Protein AF-A0A6L9K887-F1 (afdb_monomer_lite)

Radius of gyration: 33.27 Å; chains: 1; bounding box: 97×72×100 Å

pLDDT: mean 72.05, std 19.83, range [28.39, 98.38]

Structure (mmCIF, N/CA/C/O backbone):
data_AF-A0A6L9K887-F1
#
_entry.id   AF-A0A6L9K887-F1
#
loop_
_atom_site.group_PDB
_atom_site.id
_atom_site.type_symbol
_atom_site.label_atom_id
_atom_site.label_alt_id
_atom_site.label_comp_id
_atom_site.label_asym_id
_atom_site.label_entity_id
_atom_site.label_seq_id
_atom_site.pdbx_PDB_ins_code
_atom_site.Cartn_x
_atom_site.Cartn_y
_atom_site.Cartn_z
_atom_site.occupancy
_atom_site.B_iso_or_equiv
_atom_site.auth_seq_id
_atom_site.auth_comp_id
_atom_site.auth_asym_id
_atom_site.auth_atom_id
_atom_site.pdbx_PDB_model_num
ATOM 1 N N . MET A 1 1 ? -28.288 -10.194 -60.732 1.00 49.81 1 MET A N 1
ATOM 2 C CA . MET A 1 1 ? -26.862 -9.800 -60.807 1.00 49.81 1 MET A CA 1
ATOM 3 C C . MET A 1 1 ? -26.725 -8.347 -60.383 1.00 49.81 1 MET A C 1
ATOM 5 O O . MET A 1 1 ? -27.442 -7.520 -60.924 1.00 49.81 1 MET A O 1
ATOM 9 N N . LYS A 1 2 ? -25.761 -8.077 -59.492 1.00 48.78 2 LYS A N 1
ATOM 10 C CA . LYS A 1 2 ? -25.289 -6.763 -59.012 1.00 48.78 2 LYS A CA 1
ATOM 11 C C . LYS A 1 2 ? -26.149 -6.065 -57.944 1.00 48.78 2 LYS A C 1
ATOM 13 O O . LYS A 1 2 ? -27.326 -5.810 -58.151 1.00 48.78 2 LYS A O 1
ATOM 18 N N . LYS A 1 3 ? -25.434 -5.648 -56.888 1.00 47.25 3 LYS A N 1
ATOM 19 C CA . LYS A 1 3 ? -25.784 -4.707 -55.805 1.00 47.25 3 LYS A CA 1
ATOM 20 C C . LYS A 1 3 ? -26.381 -5.297 -54.523 1.00 47.25 3 LYS A C 1
ATOM 22 O O . LYS A 1 3 ? -27.514 -4.989 -54.194 1.00 47.25 3 LYS A O 1
ATOM 27 N N . LEU A 1 4 ? -25.572 -6.044 -53.762 1.00 43.81 4 LEU A N 1
ATOM 28 C CA . LEU A 1 4 ? -25.587 -5.967 -52.289 1.00 43.81 4 LEU A CA 1
ATOM 29 C C . LEU A 1 4 ? -24.332 -6.625 -51.682 1.00 43.81 4 LEU A C 1
ATOM 31 O O . LEU A 1 4 ? -24.412 -7.619 -50.973 1.00 43.81 4 LEU A O 1
ATOM 35 N N . LEU A 1 5 ? -23.144 -6.127 -52.031 1.00 45.81 5 LEU A N 1
ATOM 36 C CA . LEU A 1 5 ? -21.891 -6.616 -51.446 1.00 45.81 5 LEU A CA 1
ATOM 37 C C . LEU A 1 5 ? -20.841 -5.501 -51.418 1.00 45.81 5 LEU A C 1
ATOM 39 O O . LEU A 1 5 ? -19.861 -5.543 -52.150 1.00 45.81 5 LEU A O 1
ATOM 43 N N . LEU A 1 6 ? -21.093 -4.451 -50.642 1.00 46.59 6 LEU A N 1
ATOM 44 C CA . LEU A 1 6 ? -20.058 -3.520 -50.195 1.00 46.59 6 LEU A CA 1
ATOM 45 C C . LEU A 1 6 ? -20.657 -2.652 -49.087 1.00 46.59 6 LEU A C 1
ATOM 47 O O . LEU A 1 6 ? -21.715 -2.067 -49.302 1.00 46.59 6 LEU A O 1
ATOM 51 N N . THR A 1 7 ? -19.962 -2.583 -47.949 1.00 42.28 7 THR A N 1
ATOM 52 C CA . THR A 1 7 ? -20.159 -1.739 -46.741 1.00 42.28 7 THR A CA 1
ATOM 53 C C . THR A 1 7 ? -20.404 -2.559 -45.468 1.00 42.28 7 THR A C 1
ATOM 55 O O . THR A 1 7 ? -21.401 -2.395 -44.780 1.00 42.28 7 THR A O 1
ATOM 58 N N . PHE A 1 8 ? -19.471 -3.458 -45.149 1.00 41.31 8 PHE A N 1
ATOM 59 C CA . PHE A 1 8 ? -19.260 -3.958 -43.780 1.00 41.31 8 PHE A CA 1
ATOM 60 C C . PHE A 1 8 ? -17.763 -4.212 -43.539 1.00 41.31 8 PHE A C 1
ATOM 62 O O . PHE A 1 8 ? -17.347 -5.212 -42.965 1.00 41.31 8 PHE A O 1
ATOM 69 N N . MET A 1 9 ? -16.925 -3.305 -44.046 1.00 47.66 9 MET A N 1
ATOM 70 C CA . MET A 1 9 ? -15.491 -3.295 -43.787 1.00 47.66 9 MET A CA 1
ATOM 71 C C . MET A 1 9 ? -15.103 -1.867 -43.407 1.00 47.66 9 MET A C 1
ATOM 73 O O . MET A 1 9 ? -15.422 -0.933 -44.136 1.00 47.66 9 MET A O 1
ATOM 77 N N . ALA A 1 10 ? -14.425 -1.748 -42.265 1.00 48.12 10 ALA A N 1
ATOM 78 C CA . ALA A 1 10 ? -13.779 -0.550 -41.730 1.00 48.12 10 ALA A CA 1
ATOM 79 C C . ALA A 1 10 ? -14.675 0.531 -41.096 1.00 48.12 10 ALA A C 1
ATOM 81 O O . ALA A 1 10 ? -14.811 1.605 -41.659 1.00 48.12 10 ALA A O 1
ATOM 82 N N . VAL A 1 11 ? -15.153 0.286 -39.865 1.00 42.16 11 VAL A N 1
ATOM 83 C CA . VAL A 1 11 ? -14.920 1.191 -38.710 1.00 42.16 11 VAL A CA 1
ATOM 84 C C . VAL A 1 11 ? -14.901 0.355 -37.414 1.00 42.16 11 VAL A C 1
ATOM 86 O O . VAL A 1 11 ? -15.674 0.570 -36.490 1.00 42.16 11 VAL A O 1
ATOM 89 N N . CYS A 1 12 ? -14.001 -0.624 -37.318 1.00 41.72 12 CYS A N 1
ATOM 90 C CA . CYS A 1 12 ? -13.424 -0.940 -36.011 1.00 41.72 12 CYS A CA 1
ATOM 91 C C . CYS A 1 12 ? -12.180 -0.067 -35.901 1.00 41.72 12 CYS A C 1
ATOM 93 O O . CYS A 1 12 ? -11.068 -0.520 -36.156 1.00 41.72 12 CYS A O 1
ATOM 95 N N . ILE A 1 13 ? -12.377 1.213 -35.578 1.00 47.16 13 ILE A N 1
ATOM 96 C CA . ILE A 1 13 ? -11.302 2.018 -35.005 1.00 47.16 13 ILE A CA 1
ATOM 97 C C . ILE A 1 13 ? -11.104 1.430 -33.607 1.00 47.16 13 ILE A C 1
ATOM 99 O O . ILE A 1 13 ? -11.644 1.922 -32.620 1.00 47.16 13 ILE A O 1
ATOM 103 N N . SER A 1 14 ? -10.385 0.308 -33.521 1.00 46.84 14 SER A N 1
ATOM 104 C CA . SER A 1 14 ? -9.642 0.022 -32.307 1.00 46.84 14 SER A CA 1
ATOM 105 C C . SER A 1 14 ? -8.758 1.241 -32.127 1.00 46.84 14 SER A C 1
ATOM 107 O O . SER A 1 14 ? -7.935 1.539 -32.997 1.00 46.84 14 SER A O 1
ATOM 109 N N . ALA A 1 15 ? -8.980 1.990 -31.054 1.00 43.34 15 ALA A N 1
ATOM 110 C CA . ALA A 1 15 ? -8.019 2.966 -30.595 1.00 43.34 15 ALA A CA 1
ATOM 111 C C . ALA A 1 15 ? -6.736 2.192 -30.263 1.00 43.34 15 ALA A C 1
ATOM 113 O O . ALA A 1 15 ? -6.518 1.782 -29.126 1.00 43.34 15 ALA A O 1
ATOM 114 N N . ALA A 1 16 ? -5.912 1.935 -31.279 1.00 45.62 16 ALA A N 1
ATOM 115 C CA . ALA A 1 16 ? -4.508 1.673 -31.089 1.00 45.62 16 ALA A CA 1
ATOM 116 C C . ALA A 1 16 ? -3.990 2.967 -30.469 1.00 45.62 16 ALA A C 1
ATOM 118 O O . ALA A 1 16 ? -3.793 3.972 -31.156 1.00 45.62 16 ALA A O 1
ATOM 119 N N . MET A 1 17 ? -3.901 2.991 -29.139 1.00 49.25 17 MET A N 1
ATOM 120 C CA . MET A 1 17 ? -3.103 3.990 -28.453 1.00 49.25 17 MET A CA 1
ATOM 121 C C . MET A 1 17 ? -1.673 3.735 -28.908 1.00 49.25 17 MET A C 1
ATOM 123 O O . MET A 1 17 ? -0.955 2.937 -28.314 1.00 49.25 17 MET A O 1
ATOM 127 N N . PHE A 1 18 ? -1.287 4.368 -30.015 1.00 50.12 18 PHE A N 1
ATOM 128 C CA . PHE A 1 18 ? 0.105 4.466 -30.399 1.00 50.12 18 PHE A CA 1
ATOM 129 C C . PHE A 1 18 ? 0.831 5.053 -29.195 1.00 50.12 18 PHE A C 1
ATOM 131 O O . PHE A 1 18 ? 0.444 6.114 -28.696 1.00 50.12 18 PHE A O 1
ATOM 138 N N . ALA A 1 19 ? 1.832 4.327 -28.700 1.00 55.12 19 ALA A N 1
ATOM 139 C CA . ALA A 1 19 ? 2.719 4.826 -27.666 1.00 55.12 19 ALA A CA 1
ATOM 140 C C . ALA A 1 19 ? 3.146 6.247 -28.037 1.00 55.12 19 ALA A C 1
ATOM 142 O O . ALA A 1 19 ? 3.494 6.519 -29.194 1.00 55.12 19 ALA A O 1
ATOM 143 N N . GLN A 1 20 ? 3.066 7.170 -27.080 1.00 60.75 20 GLN A N 1
ATOM 144 C CA . GLN A 1 20 ? 3.502 8.527 -27.353 1.00 60.75 20 GLN A CA 1
ATOM 145 C C . GLN A 1 20 ? 4.988 8.468 -27.697 1.00 60.75 20 GLN A C 1
ATOM 147 O O . GLN A 1 20 ? 5.743 7.685 -27.116 1.00 60.75 20 GLN A O 1
ATOM 152 N N . THR A 1 21 ? 5.438 9.304 -28.631 1.00 72.75 21 THR A N 1
ATOM 153 C CA . THR A 1 21 ? 6.868 9.403 -28.920 1.00 72.75 21 THR A CA 1
ATOM 154 C C . THR A 1 21 ? 7.634 9.636 -27.609 1.00 72.75 21 THR A C 1
ATOM 156 O O . THR A 1 21 ? 7.416 10.633 -26.910 1.00 72.75 21 THR A O 1
ATOM 159 N N . GLY A 1 22 ? 8.507 8.690 -27.254 1.00 80.88 22 GLY A N 1
ATOM 160 C CA . GLY A 1 22 ? 9.317 8.724 -26.033 1.00 80.88 22 GLY A CA 1
ATOM 161 C C . GLY A 1 22 ? 8.804 7.917 -24.833 1.00 80.88 22 GLY A C 1
ATOM 162 O O . GLY A 1 22 ? 9.362 8.102 -23.753 1.00 80.88 22 GLY A O 1
ATOM 163 N N . ASP A 1 23 ? 7.782 7.069 -24.982 1.00 93.06 23 ASP A N 1
ATOM 164 C CA . ASP A 1 23 ? 7.462 6.035 -23.983 1.00 93.06 23 ASP A CA 1
ATOM 165 C C . ASP A 1 23 ? 8.524 4.918 -23.960 1.00 93.06 23 ASP A C 1
ATOM 167 O O . ASP A 1 23 ? 9.265 4.718 -24.929 1.00 93.06 23 ASP A O 1
ATOM 171 N N . TYR A 1 24 ? 8.591 4.193 -22.840 1.00 94.88 24 TYR A N 1
ATOM 172 C CA . TYR A 1 24 ? 9.578 3.145 -22.595 1.00 94.88 24 TYR A CA 1
ATOM 173 C C . TYR A 1 24 ? 8.946 1.772 -22.369 1.00 94.88 24 TYR A C 1
ATOM 175 O O . TYR A 1 24 ? 7.858 1.655 -21.811 1.00 94.88 24 TYR A O 1
ATOM 183 N N . PHE A 1 25 ? 9.675 0.725 -22.746 1.00 95.56 25 PHE A N 1
ATOM 184 C CA . PHE A 1 25 ? 9.224 -0.662 -22.682 1.00 95.56 25 PHE A CA 1
ATOM 185 C C . PHE A 1 25 ? 10.252 -1.542 -21.975 1.00 95.56 25 PHE A C 1
ATOM 187 O O . PHE A 1 25 ? 11.454 -1.452 -22.255 1.00 95.56 25 PHE A O 1
ATOM 194 N N . VAL A 1 26 ? 9.776 -2.405 -21.076 1.00 95.44 26 VAL A N 1
ATOM 195 C CA . VAL A 1 26 ? 10.604 -3.320 -20.281 1.00 95.44 26 VAL A CA 1
ATOM 196 C C . VAL A 1 26 ? 10.027 -4.734 -20.335 1.00 95.44 26 VAL A C 1
ATOM 198 O O . VAL A 1 26 ? 8.854 -4.936 -20.039 1.00 95.44 26 VAL A O 1
ATOM 201 N N . ASP A 1 27 ? 10.853 -5.725 -20.659 1.00 97.00 27 ASP A N 1
ATOM 202 C CA . ASP A 1 27 ? 10.453 -7.121 -20.823 1.00 97.00 27 ASP A CA 1
ATOM 203 C C . ASP A 1 27 ? 11.531 -8.079 -20.295 1.00 97.00 27 ASP A C 1
ATOM 205 O O . ASP A 1 27 ? 12.621 -8.187 -20.859 1.00 97.00 27 ASP A O 1
ATOM 209 N N . ALA A 1 28 ? 11.212 -8.794 -19.212 1.00 95.38 28 ALA A N 1
ATOM 210 C CA . ALA A 1 28 ? 12.126 -9.731 -18.561 1.00 95.38 28 ALA A CA 1
ATOM 211 C C . ALA A 1 28 ? 12.522 -10.922 -19.453 1.00 95.38 28 ALA A C 1
ATOM 213 O O . ALA A 1 28 ? 13.544 -11.555 -19.184 1.00 95.38 28 ALA A O 1
ATOM 214 N N . SER A 1 29 ? 11.737 -11.228 -20.495 1.00 95.94 29 SER A N 1
ATOM 215 C CA . SER A 1 29 ? 11.997 -12.344 -21.414 1.00 95.94 29 SER A CA 1
ATOM 216 C C . SER A 1 29 ? 13.138 -12.081 -22.396 1.00 95.94 29 SER A C 1
ATOM 218 O O . SER A 1 29 ? 13.623 -13.014 -23.030 1.00 95.94 29 SER A O 1
ATOM 220 N N . ARG A 1 30 ? 13.605 -10.832 -22.507 1.00 95.00 30 ARG A N 1
ATOM 221 C CA . ARG A 1 30 ? 14.757 -10.497 -23.345 1.00 95.00 30 ARG A CA 1
ATOM 222 C C . ARG A 1 30 ? 16.041 -11.138 -22.837 1.00 95.00 30 ARG A C 1
ATOM 224 O O . ARG A 1 30 ? 16.262 -11.270 -21.630 1.00 95.00 30 ARG A O 1
ATOM 231 N N . ASP A 1 31 ? 16.952 -11.420 -23.760 1.00 94.62 31 ASP A N 1
ATOM 232 C CA . ASP A 1 31 ? 18.275 -11.953 -23.430 1.00 94.62 31 ASP A CA 1
ATOM 233 C C . ASP A 1 31 ? 19.115 -10.931 -22.651 1.00 94.62 31 ASP A C 1
ATOM 235 O O . ASP A 1 31 ? 19.711 -11.265 -21.620 1.00 94.62 31 ASP A O 1
ATOM 239 N N . ASP A 1 32 ? 19.073 -9.660 -23.063 1.00 93.69 32 ASP A N 1
ATOM 240 C CA . ASP A 1 32 ? 19.865 -8.576 -22.487 1.00 93.69 32 ASP A CA 1
ATOM 241 C C . ASP A 1 32 ? 19.177 -7.192 -22.539 1.00 93.69 32 ASP A C 1
ATOM 243 O O . ASP A 1 32 ? 18.058 -7.010 -23.026 1.00 93.69 32 ASP A O 1
ATOM 247 N N . ASP A 1 33 ? 19.886 -6.193 -22.011 1.00 93.25 33 ASP A N 1
ATOM 248 C CA . ASP A 1 33 ? 19.476 -4.789 -21.944 1.00 93.25 33 ASP A CA 1
ATOM 249 C C . ASP A 1 33 ? 19.873 -3.952 -23.179 1.00 93.25 33 ASP A C 1
ATOM 251 O O . ASP A 1 33 ? 19.804 -2.722 -23.125 1.00 93.25 33 ASP A O 1
ATOM 255 N N . SER A 1 34 ? 20.292 -4.571 -24.291 1.00 94.31 34 SER A N 1
ATOM 256 C CA . SER A 1 34 ? 20.805 -3.854 -25.474 1.00 94.31 34 SER A CA 1
ATOM 257 C C . SER A 1 34 ? 19.731 -3.098 -26.270 1.00 94.31 34 SER A C 1
ATOM 259 O O . SER A 1 34 ? 20.051 -2.140 -26.975 1.00 94.31 34 SER A O 1
ATOM 261 N N . GLY A 1 35 ? 18.456 -3.484 -26.143 1.00 92.44 35 GLY A N 1
ATOM 262 C CA . GLY A 1 35 ? 17.339 -2.858 -26.860 1.00 92.44 35 GLY A CA 1
ATOM 263 C C . GLY A 1 35 ? 17.156 -1.386 -26.484 1.00 92.44 35 GLY A C 1
ATOM 264 O O . GLY A 1 35 ? 17.407 -1.009 -25.354 1.00 92.44 35 GLY A O 1
ATOM 265 N N . ALA A 1 36 ? 16.717 -0.520 -27.402 1.00 91.88 36 ALA A N 1
ATOM 266 C CA . ALA A 1 36 ? 16.590 0.921 -27.133 1.00 91.88 36 ALA A CA 1
ATOM 267 C C . ALA A 1 36 ? 15.546 1.280 -26.051 1.00 91.88 36 ALA A C 1
ATOM 269 O O . ALA A 1 36 ? 15.663 2.311 -25.388 1.00 91.88 36 ALA A O 1
ATOM 270 N N . GLY A 1 37 ? 14.549 0.420 -25.856 1.00 94.00 37 GLY A N 1
ATOM 271 C CA . GLY A 1 37 ? 13.419 0.592 -24.953 1.00 94.00 37 GLY A CA 1
ATOM 272 C C . GLY A 1 37 ? 12.248 1.354 -25.560 1.00 94.00 37 GLY A C 1
ATOM 273 O O . GLY A 1 37 ? 11.373 1.726 -24.803 1.00 94.00 37 GLY A O 1
ATOM 274 N N . THR A 1 38 ? 12.218 1.619 -26.869 1.00 93.44 38 THR A N 1
ATOM 275 C CA . THR A 1 38 ? 11.221 2.495 -27.529 1.00 93.44 38 THR A CA 1
ATOM 276 C C . THR A 1 38 ? 10.038 1.754 -28.161 1.00 93.44 38 THR A C 1
ATOM 278 O O . THR A 1 38 ? 9.132 2.379 -28.706 1.00 93.44 38 THR A O 1
ATOM 281 N N . SER A 1 39 ? 10.048 0.424 -28.112 1.00 95.38 39 SER A N 1
ATOM 282 C CA . SER A 1 39 ? 8.956 -0.466 -28.519 1.00 95.38 39 SER A CA 1
ATOM 283 C C . SER A 1 39 ? 9.095 -1.795 -27.776 1.00 95.38 39 SER A C 1
ATOM 285 O O . SER A 1 39 ? 10.158 -2.065 -27.218 1.00 95.38 39 SER A O 1
ATOM 287 N N . TRP A 1 40 ? 8.088 -2.667 -27.828 1.00 96.38 40 TRP A N 1
ATOM 288 C CA . TRP A 1 40 ? 8.218 -4.026 -27.294 1.00 96.38 40 TRP A CA 1
ATOM 289 C C . TRP A 1 40 ? 9.343 -4.833 -27.966 1.00 96.38 40 TRP A C 1
ATOM 291 O O . TRP A 1 40 ? 10.178 -5.421 -27.280 1.00 96.38 40 TRP A O 1
ATOM 301 N N . ALA A 1 41 ? 9.458 -4.764 -29.298 1.00 95.81 41 ALA A N 1
ATOM 302 C CA . ALA A 1 41 ? 10.520 -5.439 -30.056 1.00 95.81 41 ALA A CA 1
ATOM 303 C C . ALA A 1 41 ? 11.932 -4.972 -29.654 1.00 95.81 41 ALA A C 1
ATOM 305 O O . ALA A 1 41 ? 12.901 -5.733 -29.713 1.00 95.81 41 ALA A O 1
ATOM 306 N N . THR A 1 42 ? 12.055 -3.723 -29.202 1.00 95.38 42 THR A N 1
ATOM 307 C CA . THR A 1 42 ? 13.307 -3.125 -28.733 1.00 95.38 42 THR A CA 1
ATOM 308 C C . THR A 1 42 ? 13.322 -2.890 -27.226 1.00 95.38 42 THR A C 1
ATOM 310 O O . THR A 1 42 ? 14.131 -2.083 -26.784 1.00 95.38 42 THR A O 1
ATOM 313 N N . ALA A 1 43 ? 12.469 -3.551 -26.434 1.00 96.25 43 ALA A N 1
ATOM 314 C CA . ALA A 1 43 ? 12.351 -3.309 -24.994 1.00 96.25 43 ALA A CA 1
ATOM 315 C C . ALA A 1 43 ? 13.698 -3.460 -24.253 1.00 96.25 43 ALA A C 1
ATOM 317 O O . ALA A 1 43 ? 14.642 -4.067 -24.753 1.00 96.25 43 ALA A O 1
ATOM 318 N N . ARG A 1 44 ? 13.809 -2.899 -23.049 1.00 94.38 44 ARG A N 1
ATOM 319 C CA . ARG A 1 44 ? 14.920 -3.197 -22.125 1.00 94.38 44 ARG A CA 1
ATOM 320 C C . ARG A 1 44 ? 14.589 -4.465 -21.336 1.00 94.38 44 ARG A C 1
ATOM 322 O O . ARG A 1 44 ? 13.417 -4.755 -21.133 1.00 94.38 44 ARG A O 1
ATOM 329 N N . LYS A 1 45 ? 15.586 -5.201 -20.849 1.00 93.81 45 LYS A N 1
ATOM 330 C CA . LYS A 1 45 ? 15.355 -6.370 -19.985 1.00 93.81 45 LYS A CA 1
ATOM 331 C C . LYS A 1 45 ? 15.058 -5.963 -18.548 1.00 93.81 45 LYS A C 1
ATOM 333 O O . LYS A 1 45 ? 14.245 -6.588 -17.873 1.00 93.81 45 LYS A O 1
ATOM 338 N N . THR A 1 46 ? 15.733 -4.926 -18.060 1.00 91.88 46 THR A N 1
ATOM 339 C CA . THR A 1 46 ? 15.701 -4.525 -16.655 1.00 91.88 46 THR A CA 1
ATOM 340 C C . THR A 1 46 ? 15.320 -3.061 -16.470 1.00 91.88 46 THR A C 1
ATOM 342 O O . THR A 1 46 ? 15.468 -2.214 -17.353 1.00 91.88 46 THR A O 1
ATOM 345 N N . PHE A 1 47 ? 14.878 -2.736 -15.255 1.00 87.81 47 PHE A N 1
ATOM 346 C CA . PHE A 1 47 ? 14.626 -1.357 -14.850 1.00 87.81 47 PHE A CA 1
ATOM 347 C C . PHE A 1 47 ? 15.890 -0.503 -14.717 1.00 87.81 47 PHE A C 1
ATOM 349 O O . PHE A 1 47 ? 15.791 0.721 -14.761 1.00 87.81 47 PHE A O 1
ATOM 356 N N . THR A 1 48 ? 17.076 -1.106 -14.565 1.00 85.25 48 THR A N 1
ATOM 357 C CA . THR A 1 48 ? 18.336 -0.370 -14.375 1.00 85.25 48 THR A CA 1
ATOM 358 C C . THR A 1 48 ? 18.565 0.621 -15.515 1.00 85.25 48 THR A C 1
ATOM 360 O O . THR A 1 48 ? 18.903 1.775 -15.265 1.00 85.25 48 THR A O 1
ATOM 363 N N . GLN A 1 49 ? 18.296 0.216 -16.757 1.00 81.69 49 GLN A N 1
ATOM 364 C CA . GLN A 1 49 ? 18.469 1.103 -17.906 1.00 81.69 49 GLN A CA 1
ATOM 365 C C . GLN A 1 49 ? 17.408 2.204 -17.972 1.00 81.69 49 GLN A C 1
ATOM 367 O O . GLN A 1 49 ? 17.740 3.347 -18.272 1.00 81.69 49 GLN A O 1
ATOM 372 N N . VAL A 1 50 ? 16.156 1.915 -17.604 1.00 83.31 50 VAL A N 1
ATOM 373 C CA . VAL A 1 50 ? 15.113 2.952 -17.482 1.00 83.31 50 VAL A CA 1
ATOM 374 C C . VAL A 1 50 ? 15.492 3.980 -16.402 1.00 83.31 50 VAL A C 1
ATOM 376 O O . VAL A 1 50 ? 15.332 5.195 -16.572 1.00 83.31 50 VAL A O 1
ATOM 379 N N . ASN A 1 51 ? 16.103 3.520 -15.310 1.00 80.81 51 ASN A N 1
ATOM 380 C CA . ASN A 1 51 ? 16.639 4.372 -14.251 1.00 80.81 51 ASN A CA 1
ATOM 381 C C . ASN A 1 51 ? 17.920 5.123 -14.652 1.00 80.81 51 ASN A C 1
ATOM 383 O O . ASN A 1 51 ? 18.178 6.180 -14.079 1.00 80.81 51 ASN A O 1
ATOM 387 N N . ALA A 1 52 ? 18.644 4.699 -15.687 1.00 84.31 52 ALA A N 1
ATOM 388 C CA . ALA A 1 52 ? 19.806 5.416 -16.221 1.00 84.31 52 ALA A CA 1
ATOM 389 C C . ALA A 1 52 ? 19.449 6.558 -17.198 1.00 84.31 52 ALA A C 1
ATOM 391 O O . ALA A 1 52 ? 20.278 7.425 -17.453 1.00 84.31 52 ALA A O 1
ATOM 392 N N . LEU A 1 53 ? 18.216 6.599 -17.723 1.00 82.06 53 LEU A N 1
ATOM 393 C CA . LEU A 1 53 ? 17.771 7.659 -18.643 1.00 82.06 53 LEU A CA 1
ATOM 394 C C . LEU A 1 53 ? 17.879 9.067 -18.022 1.00 82.06 53 LEU A C 1
ATOM 396 O O . LEU A 1 53 ? 17.750 9.233 -16.811 1.00 82.06 53 LEU A O 1
ATOM 400 N N . SER A 1 54 ? 18.026 10.119 -18.821 1.00 85.69 54 SER A N 1
ATOM 401 C CA . SER A 1 54 ? 17.852 11.481 -18.299 1.00 85.69 54 SER A CA 1
ATOM 402 C C . SER A 1 54 ? 16.403 11.705 -17.833 1.00 85.69 54 SER A C 1
ATOM 404 O O . SER A 1 54 ? 15.473 11.038 -18.291 1.00 85.69 54 SER A O 1
ATOM 406 N N . ASN A 1 55 ? 16.188 12.614 -16.875 1.00 87.00 55 ASN A N 1
ATOM 407 C CA . ASN A 1 55 ? 14.833 12.961 -16.437 1.00 87.00 55 ASN A CA 1
ATOM 408 C C . ASN A 1 55 ? 14.082 13.651 -17.595 1.00 87.00 55 ASN A C 1
ATOM 410 O O . ASN A 1 55 ? 14.539 14.705 -18.047 1.00 87.00 55 ASN A O 1
ATOM 414 N N . PRO A 1 56 ? 12.954 13.103 -18.086 1.00 86.88 56 PRO A N 1
ATOM 415 C CA . PRO A 1 56 ? 12.254 13.703 -19.207 1.00 86.88 56 PRO A CA 1
ATOM 416 C C . PRO A 1 56 ? 11.614 15.049 -18.826 1.00 86.88 56 PRO A C 1
ATOM 418 O O . PRO A 1 56 ? 11.165 15.291 -17.699 1.00 86.88 56 PRO A O 1
ATOM 421 N N . THR A 1 57 ? 11.551 15.957 -19.800 1.00 88.38 57 THR A N 1
ATOM 422 C CA . THR A 1 57 ? 10.932 17.285 -19.636 1.00 88.38 57 THR A CA 1
ATOM 423 C C . THR A 1 57 ? 9.412 17.212 -19.461 1.00 88.38 57 THR A C 1
ATOM 425 O O . THR A 1 57 ? 8.820 18.122 -18.891 1.00 88.38 57 THR A O 1
ATOM 428 N N . SER A 1 58 ? 8.794 16.107 -19.882 1.00 90.75 58 SER A N 1
ATOM 429 C CA . SER A 1 58 ? 7.371 15.778 -19.737 1.00 90.75 58 SER A CA 1
ATOM 430 C C . SER A 1 58 ? 7.203 14.380 -19.137 1.00 90.75 58 SER A C 1
ATOM 432 O O . SER A 1 58 ? 8.155 13.601 -19.118 1.00 90.75 58 SER A O 1
ATOM 434 N N . PHE A 1 59 ? 6.008 14.060 -18.631 1.00 91.19 59 PHE A N 1
ATOM 435 C CA . PHE A 1 59 ? 5.711 12.700 -18.180 1.00 91.19 59 PHE A CA 1
ATOM 436 C C . PHE A 1 59 ? 5.789 11.708 -19.339 1.00 91.19 59 PHE A C 1
ATOM 438 O O . PHE A 1 59 ? 5.253 11.976 -20.413 1.00 91.19 59 PHE A O 1
ATOM 445 N N . LYS A 1 60 ? 6.443 10.568 -19.101 1.00 93.00 60 LYS A N 1
ATOM 446 C CA . LYS A 1 60 ? 6.490 9.422 -20.017 1.00 93.00 60 LYS A CA 1
ATOM 447 C C . LYS A 1 60 ? 5.958 8.175 -19.340 1.00 93.00 60 LYS A C 1
ATOM 449 O O . LYS A 1 60 ? 6.025 8.055 -18.116 1.00 93.00 60 LYS A O 1
ATOM 454 N N . ASN A 1 61 ? 5.447 7.251 -20.139 1.00 94.25 61 ASN A N 1
ATOM 455 C CA . ASN A 1 61 ? 4.962 5.973 -19.652 1.00 94.25 61 ASN A CA 1
ATOM 456 C C . ASN A 1 61 ? 6.051 4.911 -19.804 1.00 94.25 61 ASN A C 1
ATOM 458 O O . ASN A 1 61 ? 6.825 4.915 -20.759 1.00 94.25 61 ASN A O 1
ATOM 462 N N . VAL A 1 62 ? 6.101 4.004 -18.841 1.00 94.88 62 VAL A N 1
ATOM 463 C CA . VAL A 1 62 ? 6.943 2.817 -18.833 1.00 94.88 62 VAL A CA 1
ATOM 464 C C . VAL A 1 62 ? 6.006 1.619 -18.774 1.00 94.88 62 VAL A C 1
ATOM 466 O O . VAL A 1 62 ? 5.360 1.376 -17.752 1.00 94.88 62 VAL A O 1
ATOM 469 N N . PHE A 1 63 ? 5.918 0.888 -19.878 1.00 96.94 63 PHE A N 1
ATOM 470 C CA . PHE A 1 63 ? 5.120 -0.324 -19.994 1.00 96.94 63 PHE A CA 1
ATOM 471 C C . PHE A 1 63 ? 5.993 -1.536 -19.691 1.00 96.94 63 PHE A C 1
ATOM 473 O O . PHE A 1 63 ? 7.092 -1.675 -20.233 1.00 96.94 63 PHE A O 1
ATOM 480 N N . VAL A 1 64 ? 5.517 -2.402 -18.802 1.00 96.81 64 VAL A N 1
ATOM 481 C CA . VAL A 1 64 ? 6.308 -3.518 -18.285 1.00 96.81 64 VAL A CA 1
ATOM 482 C C . VAL A 1 64 ? 5.564 -4.826 -18.521 1.00 96.81 64 VAL A C 1
ATOM 484 O O . VAL A 1 64 ? 4.439 -5.008 -18.053 1.00 96.81 64 VAL A O 1
ATOM 487 N N . ALA A 1 65 ? 6.197 -5.729 -19.267 1.00 98.19 65 ALA A N 1
ATOM 488 C CA . ALA A 1 65 ? 5.684 -7.069 -19.509 1.00 98.19 65 ALA A CA 1
ATOM 489 C C . ALA A 1 65 ? 5.626 -7.892 -18.213 1.00 98.19 65 ALA A C 1
ATOM 491 O O . ALA A 1 65 ? 6.189 -7.537 -17.172 1.00 98.19 65 ALA A O 1
ATOM 492 N N . GLN A 1 66 ? 4.910 -9.006 -18.263 1.00 98.25 66 GLN A N 1
ATOM 493 C CA . GLN A 1 66 ? 4.931 -10.003 -17.209 1.00 98.25 66 GLN A CA 1
ATOM 494 C C . GLN A 1 66 ? 6.342 -10.562 -17.040 1.00 98.25 66 GLN A C 1
ATOM 496 O O . GLN A 1 66 ? 7.120 -10.667 -17.990 1.00 98.25 66 GLN A O 1
ATOM 501 N N . GLY A 1 67 ? 6.647 -10.977 -15.820 1.00 96.81 67 GLY A N 1
ATOM 502 C CA . GLY A 1 67 ? 7.949 -11.523 -15.470 1.00 96.81 67 GLY A CA 1
ATOM 503 C C . GLY A 1 67 ? 8.423 -11.025 -14.117 1.00 96.81 67 GLY A C 1
ATOM 504 O O . GLY A 1 67 ? 7.772 -10.195 -13.478 1.00 96.81 67 GLY A O 1
ATOM 505 N N . THR A 1 68 ? 9.567 -11.549 -13.688 1.00 95.25 68 THR A N 1
ATOM 506 C CA . THR A 1 68 ? 10.174 -11.226 -12.395 1.00 95.25 68 THR A CA 1
ATOM 507 C C . THR A 1 68 ? 11.426 -10.385 -12.588 1.00 95.25 68 THR A C 1
ATOM 509 O O . THR A 1 68 ? 12.344 -10.763 -13.315 1.00 95.25 68 THR A O 1
ATOM 512 N N . TYR A 1 69 ? 11.481 -9.257 -11.889 1.00 92.56 69 TYR A N 1
ATOM 513 C CA . TYR A 1 69 ? 12.539 -8.262 -11.969 1.00 92.56 69 TYR A CA 1
ATOM 514 C C . TYR A 1 69 ? 13.227 -8.154 -10.600 1.00 92.56 69 TYR A C 1
ATOM 516 O O . TYR A 1 69 ? 12.658 -7.603 -9.662 1.00 92.56 69 TYR A O 1
ATOM 524 N N . THR A 1 70 ? 14.446 -8.696 -10.484 1.00 86.12 70 THR A N 1
ATOM 525 C CA . THR A 1 70 ? 15.157 -8.929 -9.202 1.00 86.12 70 THR A CA 1
ATOM 526 C C . THR A 1 70 ? 16.240 -7.898 -8.853 1.00 86.12 70 THR A C 1
ATOM 528 O O . THR A 1 70 ? 16.969 -8.050 -7.873 1.00 86.12 70 THR A O 1
ATOM 531 N N . LYS A 1 71 ? 16.406 -6.844 -9.660 1.00 69.88 71 LYS A N 1
ATOM 532 C CA . LYS A 1 71 ? 17.391 -5.778 -9.402 1.00 69.88 71 LYS A CA 1
ATOM 533 C C . LYS A 1 71 ? 16.724 -4.568 -8.764 1.00 69.88 71 LYS A C 1
ATOM 535 O O . LYS A 1 71 ? 15.598 -4.236 -9.124 1.00 69.88 71 LYS A O 1
ATOM 540 N N . GLN A 1 72 ? 17.453 -3.894 -7.867 1.00 62.66 72 GLN A N 1
ATOM 541 C CA . GLN A 1 72 ? 16.983 -2.698 -7.168 1.00 62.66 72 GLN A CA 1
ATOM 542 C C . GLN A 1 72 ? 16.460 -1.664 -8.165 1.00 62.66 72 GLN A C 1
ATOM 544 O O . GLN A 1 72 ? 17.215 -0.967 -8.845 1.00 62.66 72 GLN A O 1
ATOM 549 N N . PHE A 1 73 ? 15.141 -1.536 -8.210 1.00 66.50 73 PHE A N 1
ATOM 550 C CA . PHE A 1 73 ? 14.526 -0.295 -8.613 1.00 66.50 73 PHE A CA 1
ATOM 551 C C . PHE A 1 73 ? 14.703 0.658 -7.436 1.00 66.50 73 PHE A C 1
ATOM 553 O O . PHE A 1 73 ? 13.881 0.735 -6.528 1.00 66.50 73 PHE A O 1
ATOM 560 N N . THR A 1 74 ? 15.830 1.358 -7.408 1.00 65.50 74 THR A N 1
ATOM 561 C CA . THR A 1 74 ? 15.944 2.541 -6.566 1.00 65.50 74 THR A CA 1
ATOM 562 C C . THR A 1 74 ? 15.024 3.574 -7.195 1.00 65.50 74 THR A C 1
ATOM 564 O O . THR A 1 74 ? 15.164 3.895 -8.373 1.00 65.50 74 THR A O 1
ATOM 567 N N . GLY A 1 75 ? 14.014 3.977 -6.431 1.00 58.34 75 GLY A N 1
ATOM 568 C CA . GLY A 1 75 ? 12.909 4.824 -6.854 1.00 58.34 75 GLY A CA 1
ATOM 569 C C . GLY A 1 75 ? 13.204 5.892 -7.916 1.00 58.34 75 GLY A C 1
ATOM 570 O O . GLY A 1 75 ? 14.247 6.546 -7.901 1.00 58.34 75 GLY A O 1
ATOM 571 N N . SER A 1 76 ? 12.262 6.094 -8.838 1.00 62.19 76 SER A N 1
ATOM 572 C CA . SER A 1 76 ? 12.412 7.098 -9.886 1.00 62.19 76 SER A CA 1
ATOM 573 C C . SER A 1 76 ? 12.146 8.499 -9.332 1.00 62.19 76 SER A C 1
ATOM 575 O O . SER A 1 76 ? 11.021 8.838 -8.972 1.00 62.19 76 SER A O 1
ATOM 577 N N . THR A 1 77 ? 13.165 9.355 -9.338 1.00 66.44 77 THR A N 1
ATOM 578 C CA . THR A 1 77 ? 13.009 10.813 -9.181 1.00 66.44 77 THR A CA 1
ATOM 579 C C . THR A 1 77 ? 12.551 11.481 -10.476 1.00 66.44 77 THR A C 1
ATOM 581 O O . THR A 1 77 ? 12.635 12.698 -10.605 1.00 66.44 77 THR A O 1
ATOM 584 N N . LYS A 1 78 ? 12.103 10.706 -11.467 1.00 84.12 78 LYS A N 1
ATOM 585 C CA . LYS A 1 78 ? 11.805 11.183 -12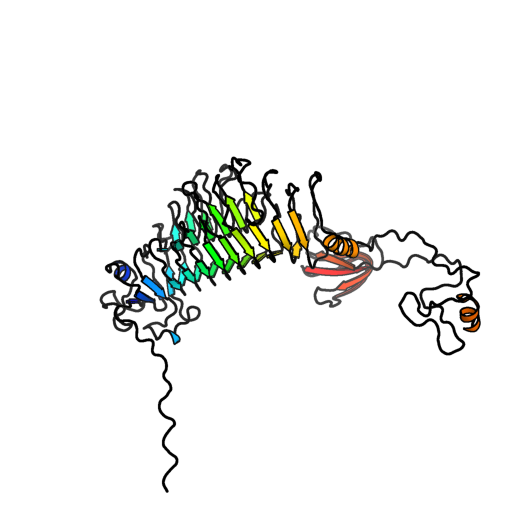.815 1.00 84.12 78 LYS A CA 1
ATOM 586 C C . LYS A 1 78 ? 10.306 11.271 -13.053 1.00 84.12 78 LYS A C 1
ATOM 588 O O . LYS A 1 78 ? 9.506 10.674 -12.336 1.00 84.12 78 LYS A O 1
ATOM 593 N N . ARG A 1 79 ? 9.923 11.991 -14.105 1.00 90.19 79 ARG A N 1
ATOM 594 C CA . ARG A 1 79 ? 8.534 12.066 -14.583 1.00 90.19 79 ARG A CA 1
ATOM 595 C C . ARG A 1 79 ? 8.159 10.802 -15.368 1.00 90.19 79 ARG A C 1
ATOM 597 O O . ARG A 1 79 ? 7.943 10.861 -16.574 1.00 90.19 79 ARG A O 1
ATOM 604 N N . LEU A 1 80 ? 8.146 9.653 -14.695 1.00 91.31 80 LEU A N 1
ATOM 605 C CA . LEU A 1 80 ? 7.832 8.353 -15.289 1.00 91.31 80 LEU A CA 1
ATOM 606 C C . LEU A 1 80 ? 6.626 7.723 -14.593 1.00 91.31 80 LEU A C 1
ATOM 608 O O . LEU A 1 80 ? 6.639 7.546 -13.378 1.00 91.31 80 LEU A O 1
ATOM 612 N N . ASN A 1 81 ? 5.614 7.366 -15.378 1.00 93.75 81 ASN A N 1
ATOM 613 C CA . ASN A 1 81 ? 4.489 6.543 -14.949 1.00 93.75 81 ASN A CA 1
ATOM 614 C C . ASN A 1 81 ? 4.781 5.086 -15.296 1.00 93.75 81 ASN A C 1
ATOM 616 O O . ASN A 1 81 ? 5.261 4.807 -16.389 1.00 93.75 81 ASN A O 1
ATOM 620 N N . PHE A 1 82 ? 4.469 4.160 -14.401 1.00 94.50 82 PHE A N 1
ATOM 621 C CA . PHE A 1 82 ? 4.770 2.744 -14.555 1.00 94.50 82 PHE A CA 1
ATOM 622 C C . PHE A 1 82 ? 3.479 1.938 -14.628 1.00 94.50 82 PHE A C 1
ATOM 624 O O . PHE A 1 82 ? 2.619 2.054 -13.752 1.00 94.50 82 PHE A O 1
ATOM 631 N N . TYR A 1 83 ? 3.386 1.078 -15.641 1.00 97.25 83 TYR A N 1
ATOM 632 C CA . TYR A 1 83 ? 2.249 0.191 -15.862 1.00 97.25 83 TYR A CA 1
ATOM 633 C C . TYR A 1 83 ? 2.742 -1.245 -16.065 1.00 97.25 83 TYR A C 1
ATOM 635 O O . TYR A 1 83 ? 3.343 -1.561 -17.092 1.00 97.25 83 TYR A O 1
ATOM 643 N N . GLY A 1 84 ? 2.482 -2.109 -15.086 1.00 97.62 84 GLY A N 1
ATOM 644 C CA . GLY A 1 84 ? 2.661 -3.557 -15.192 1.00 97.62 84 GLY A CA 1
ATOM 645 C C . GLY A 1 84 ? 1.400 -4.227 -15.733 1.00 97.62 84 GLY A C 1
ATOM 646 O O . GLY A 1 84 ? 0.359 -3.580 -15.870 1.00 97.62 84 GLY A O 1
ATOM 647 N N . GLY A 1 85 ? 1.463 -5.523 -16.026 1.00 97.94 85 GLY A N 1
ATOM 648 C CA . GLY A 1 85 ? 0.289 -6.282 -16.455 1.00 97.94 85 GLY A CA 1
ATOM 649 C C . GLY A 1 85 ? 0.197 -6.579 -17.946 1.00 97.94 85 GLY A C 1
ATOM 650 O O . GLY A 1 85 ? -0.905 -6.839 -18.422 1.00 97.94 85 GLY A O 1
ATOM 651 N N . PHE A 1 86 ? 1.293 -6.499 -18.699 1.00 98.38 86 PHE A N 1
ATOM 652 C CA . PHE A 1 86 ? 1.303 -6.800 -20.135 1.00 98.38 86 PHE A CA 1
ATOM 653 C C . PHE A 1 86 ? 1.774 -8.240 -20.405 1.00 98.38 86 PHE A C 1
ATOM 655 O O . PHE A 1 86 ? 2.590 -8.749 -19.639 1.00 98.38 86 PHE A O 1
ATOM 662 N N . PRO A 1 87 ? 1.321 -8.912 -21.479 1.00 97.94 87 PRO A N 1
ATOM 663 C CA . PRO A 1 87 ? 1.842 -10.227 -21.866 1.00 97.94 87 PRO A CA 1
ATOM 664 C C . PRO A 1 87 ? 3.364 -10.228 -22.095 1.00 97.94 87 PRO A C 1
ATOM 666 O O . PRO A 1 87 ? 3.974 -9.177 -22.290 1.00 97.94 87 PRO A O 1
ATOM 669 N N . ALA A 1 88 ? 3.987 -11.411 -22.105 1.00 95.75 88 ALA A N 1
ATOM 670 C CA . ALA A 1 88 ? 5.394 -11.541 -22.506 1.00 95.75 88 ALA A CA 1
ATOM 671 C C . ALA A 1 88 ? 5.544 -11.167 -23.988 1.00 95.75 88 ALA A C 1
ATOM 673 O O . ALA A 1 88 ? 4.683 -11.516 -24.795 1.00 95.75 88 ALA A O 1
ATOM 674 N N . GLY A 1 89 ? 6.604 -10.438 -24.345 1.00 93.94 89 GLY A N 1
ATOM 675 C CA . GLY A 1 89 ? 6.719 -9.808 -25.661 1.00 93.94 89 GLY A CA 1
ATOM 676 C C . GLY A 1 89 ? 5.848 -8.558 -25.823 1.00 93.94 89 GLY A C 1
ATOM 677 O O . GLY A 1 89 ? 5.897 -7.920 -26.872 1.00 93.94 89 GLY A O 1
ATOM 678 N N . GLY A 1 90 ? 5.076 -8.186 -24.798 1.00 94.19 90 GLY A N 1
ATOM 679 C CA . GLY A 1 90 ? 4.250 -6.991 -24.790 1.00 94.19 90 GLY A CA 1
ATOM 680 C C . GLY A 1 90 ? 2.850 -7.143 -25.371 1.00 94.19 90 GLY A C 1
ATOM 681 O O . GLY A 1 90 ? 2.342 -8.232 -25.621 1.00 94.19 90 GLY A O 1
ATOM 682 N N . GLY A 1 91 ? 2.204 -5.999 -25.567 1.00 93.00 91 GLY A N 1
ATOM 683 C CA . GLY A 1 91 ? 0.882 -5.872 -26.169 1.00 93.00 91 GLY A CA 1
ATOM 684 C C . GLY A 1 91 ? 0.369 -4.437 -26.093 1.00 93.00 91 GLY A C 1
ATOM 685 O O . GLY A 1 91 ? 1.003 -3.568 -25.484 1.00 93.00 91 GLY A O 1
ATOM 686 N N . ASP A 1 92 ? -0.787 -4.194 -26.701 1.00 93.06 92 ASP A N 1
ATOM 687 C CA . ASP A 1 92 ? -1.488 -2.920 -26.562 1.00 93.06 92 ASP A CA 1
ATOM 688 C C . ASP A 1 92 ? -2.046 -2.756 -25.144 1.00 93.06 92 ASP A C 1
ATOM 690 O O . ASP A 1 92 ? -2.237 -3.725 -24.406 1.00 93.06 92 ASP A O 1
ATOM 694 N N . PHE A 1 93 ? -2.373 -1.522 -24.759 1.00 93.06 93 PHE A N 1
ATOM 695 C CA . PHE A 1 93 ? -2.941 -1.242 -23.436 1.00 93.06 93 PHE A CA 1
ATOM 696 C C . PHE A 1 93 ? -4.260 -1.989 -23.179 1.00 93.06 93 PHE A C 1
ATOM 698 O O . PHE A 1 93 ? -4.553 -2.343 -22.043 1.00 93.06 93 PHE A O 1
ATOM 705 N N . SER A 1 94 ? -5.038 -2.293 -24.222 1.00 94.75 94 SER A N 1
ATOM 706 C CA . SER A 1 94 ? -6.258 -3.108 -24.113 1.00 94.75 94 SER A CA 1
ATOM 707 C C . SER A 1 94 ? -5.985 -4.575 -23.763 1.00 94.75 94 SER A C 1
ATOM 709 O O . SER A 1 94 ? -6.852 -5.232 -23.192 1.00 94.75 94 SER A O 1
ATOM 711 N N . ALA A 1 95 ? -4.789 -5.085 -24.071 1.00 93.81 95 ALA A N 1
ATOM 712 C CA . ALA A 1 95 ? -4.350 -6.420 -23.677 1.00 93.81 95 ALA A CA 1
ATOM 713 C C . ALA A 1 95 ? -3.824 -6.459 -22.232 1.00 93.81 95 ALA A C 1
ATOM 715 O O . ALA A 1 95 ? -3.561 -7.538 -21.700 1.00 93.81 95 ALA A O 1
ATOM 716 N N . ARG A 1 96 ? -3.665 -5.298 -21.580 1.00 96.94 96 ARG A N 1
ATOM 717 C CA . ARG A 1 96 ? -3.178 -5.205 -20.205 1.00 96.94 96 ARG A CA 1
ATOM 718 C C . ARG A 1 96 ? -4.167 -5.855 -19.240 1.00 96.94 96 ARG A C 1
ATOM 720 O O . ARG A 1 96 ? -5.318 -5.441 -19.114 1.00 96.94 96 ARG A O 1
ATOM 727 N N . ASN A 1 97 ? -3.682 -6.826 -18.479 1.00 97.19 97 ASN A N 1
ATOM 728 C CA . ASN A 1 97 ? -4.408 -7.461 -17.395 1.00 97.19 97 ASN A CA 1
ATOM 729 C C . ASN A 1 97 ? -3.428 -7.884 -16.297 1.00 97.19 97 ASN A C 1
ATOM 731 O O . ASN A 1 97 ? -2.851 -8.966 -16.341 1.00 97.19 97 ASN A O 1
ATOM 735 N N . TRP A 1 98 ? -3.272 -7.039 -15.280 1.00 95.62 98 TRP A N 1
ATOM 736 C CA . TRP A 1 98 ? -2.317 -7.244 -14.185 1.00 95.62 98 TRP A CA 1
ATOM 737 C C . TRP A 1 98 ? -2.575 -8.498 -13.338 1.00 95.62 98 TRP A C 1
ATOM 739 O O . TRP A 1 98 ? -1.667 -8.966 -12.656 1.00 95.62 98 TRP A O 1
ATOM 749 N N . LYS A 1 99 ? -3.788 -9.067 -13.395 1.00 93.94 99 LYS A N 1
ATOM 750 C CA . LYS A 1 99 ? -4.110 -10.331 -12.720 1.00 93.94 99 LYS A CA 1
ATOM 751 C C . LYS A 1 99 ? -3.672 -11.552 -13.527 1.00 93.94 99 LYS A C 1
ATOM 753 O O . LYS A 1 99 ? -3.288 -12.550 -12.930 1.00 93.94 99 LYS A O 1
ATOM 758 N N . ILE A 1 100 ? -3.757 -11.485 -14.859 1.00 97.44 100 ILE A N 1
ATOM 759 C CA . ILE A 1 100 ? -3.382 -12.592 -15.758 1.00 97.44 100 ILE A CA 1
ATOM 760 C C . ILE A 1 100 ? -1.887 -12.548 -16.097 1.00 97.44 100 ILE A C 1
ATOM 762 O O . ILE A 1 100 ? -1.258 -13.596 -16.198 1.00 97.44 100 ILE A O 1
ATOM 766 N N . TYR A 1 101 ? -1.319 -11.351 -16.241 1.00 98.25 101 TYR A N 1
ATOM 767 C CA . TYR A 1 101 ? 0.050 -11.124 -16.701 1.00 98.25 101 TYR A CA 1
ATOM 768 C C . TYR A 1 101 ? 0.891 -10.454 -15.603 1.00 98.25 101 TYR A C 1
ATOM 770 O O . TYR A 1 101 ? 1.198 -9.266 -15.695 1.00 98.25 101 TYR A O 1
ATOM 778 N N . PRO A 1 102 ? 1.234 -11.160 -14.514 1.00 97.88 102 PRO A N 1
ATOM 779 C CA . PRO A 1 102 ? 1.854 -10.542 -13.350 1.00 97.88 102 PRO A CA 1
ATOM 780 C C . PRO A 1 102 ? 3.236 -9.962 -13.674 1.00 97.88 102 PRO A C 1
ATOM 782 O O . PRO A 1 102 ? 4.148 -10.665 -14.113 1.00 97.88 102 PRO A O 1
ATOM 785 N N . THR A 1 103 ? 3.406 -8.677 -13.377 1.00 97.56 103 THR A N 1
ATOM 786 C CA . THR A 1 103 ? 4.704 -7.997 -13.381 1.00 97.56 103 THR A CA 1
ATOM 787 C C . THR A 1 103 ? 5.215 -7.915 -11.946 1.00 97.56 103 THR A C 1
ATOM 789 O O . THR A 1 103 ? 4.656 -7.187 -11.123 1.00 97.56 103 THR A O 1
ATOM 792 N N . ILE A 1 104 ? 6.262 -8.677 -11.634 1.00 96.19 104 ILE A N 1
ATOM 793 C CA . ILE A 1 104 ? 6.757 -8.879 -10.271 1.00 96.19 104 ILE A CA 1
ATOM 794 C C . ILE A 1 104 ? 8.070 -8.124 -10.082 1.00 96.19 104 ILE A C 1
ATOM 796 O O . ILE A 1 104 ? 9.070 -8.433 -10.724 1.00 96.19 104 ILE A O 1
ATOM 800 N N . ILE A 1 105 ? 8.091 -7.167 -9.162 1.00 93.38 105 ILE A N 1
ATOM 801 C CA . ILE A 1 105 ? 9.320 -6.588 -8.623 1.00 93.38 105 ILE A CA 1
ATOM 802 C C . ILE A 1 105 ? 9.664 -7.361 -7.354 1.00 93.38 105 ILE A C 1
ATOM 804 O O . ILE A 1 105 ? 8.914 -7.331 -6.377 1.00 93.38 105 ILE A O 1
ATOM 808 N N . ASP A 1 106 ? 10.793 -8.061 -7.384 1.00 92.75 106 ASP A N 1
ATOM 809 C CA . ASP A 1 106 ? 11.236 -8.922 -6.294 1.00 92.75 106 ASP A CA 1
ATOM 810 C C . ASP A 1 106 ? 12.507 -8.346 -5.659 1.00 92.75 106 ASP A C 1
ATOM 812 O O . ASP A 1 106 ? 13.538 -8.193 -6.318 1.00 92.75 106 ASP A O 1
ATOM 816 N N . GLY A 1 107 ? 12.431 -7.993 -4.376 1.00 89.25 107 GLY A N 1
ATOM 817 C CA . GLY A 1 107 ? 13.569 -7.475 -3.620 1.00 89.25 107 GLY A CA 1
ATOM 818 C C . GLY A 1 107 ? 14.604 -8.540 -3.242 1.00 89.25 107 GLY A C 1
ATOM 819 O O . GLY A 1 107 ? 15.690 -8.182 -2.785 1.00 89.25 107 GLY A O 1
ATOM 820 N N . ASN A 1 108 ? 14.297 -9.822 -3.467 1.00 89.44 108 ASN A N 1
ATOM 821 C CA . ASN A 1 108 ? 15.144 -10.983 -3.209 1.00 89.44 108 ASN A CA 1
ATOM 822 C C . ASN A 1 108 ? 15.547 -11.166 -1.726 1.00 89.44 108 ASN A C 1
ATOM 824 O O . ASN A 1 108 ? 16.565 -11.792 -1.414 1.00 89.44 108 ASN A O 1
ATOM 828 N N . TYR A 1 109 ? 14.769 -10.625 -0.784 1.00 85.75 109 TYR A N 1
ATOM 829 C CA . TYR A 1 109 ? 14.917 -10.905 0.647 1.00 85.75 109 TYR A CA 1
ATOM 830 C C . TYR A 1 109 ? 14.556 -12.377 0.956 1.00 85.75 109 TYR A C 1
ATOM 832 O O . TYR A 1 109 ? 13.602 -12.893 0.373 1.00 85.75 109 TYR A O 1
ATOM 840 N N . PRO A 1 110 ? 15.275 -13.078 1.861 1.00 83.31 110 PRO A N 1
ATOM 841 C CA . PRO A 1 110 ? 16.357 -12.597 2.729 1.00 83.31 110 PRO A CA 1
ATOM 842 C C . PRO A 1 110 ? 17.758 -12.646 2.111 1.00 83.31 110 PRO A C 1
ATOM 844 O O . PRO A 1 110 ? 18.715 -12.217 2.750 1.00 83.31 110 PRO A O 1
ATOM 847 N N . THR A 1 111 ? 17.910 -13.159 0.888 1.00 80.69 111 THR A N 1
ATOM 848 C CA . THR A 1 111 ? 19.240 -13.326 0.272 1.00 80.69 111 THR A CA 1
ATOM 849 C C . THR A 1 111 ? 19.924 -11.996 -0.050 1.00 80.69 111 THR A C 1
ATOM 851 O O . THR A 1 111 ? 21.151 -11.925 -0.063 1.00 80.69 111 THR A O 1
ATOM 854 N N . ASN A 1 112 ? 19.146 -10.928 -0.257 1.00 68.50 112 ASN A N 1
ATOM 855 C CA . ASN A 1 112 ? 19.639 -9.566 -0.401 1.00 68.50 112 ASN A CA 1
ATOM 856 C C . ASN A 1 112 ? 19.009 -8.651 0.659 1.00 68.50 112 ASN A C 1
ATOM 858 O O . ASN A 1 112 ? 17.829 -8.316 0.595 1.00 68.50 112 ASN A O 1
ATOM 862 N N . ILE A 1 113 ? 19.823 -8.225 1.624 1.00 63.31 113 ILE A N 1
ATOM 863 C CA . ILE A 1 113 ? 19.436 -7.291 2.695 1.00 63.31 113 ILE A CA 1
ATOM 864 C C . ILE A 1 113 ? 19.665 -5.818 2.314 1.00 63.31 113 ILE A C 1
ATOM 866 O O . ILE A 1 113 ? 19.571 -4.926 3.155 1.00 63.31 113 ILE A O 1
ATOM 870 N N . SER A 1 114 ? 20.002 -5.529 1.056 1.00 61.69 114 SER A N 1
ATOM 871 C CA . SER A 1 114 ? 20.174 -4.150 0.597 1.00 61.69 114 SER A CA 1
ATOM 872 C C . SER A 1 114 ? 18.808 -3.509 0.367 1.00 61.69 114 SER A C 1
ATOM 874 O O . SER A 1 114 ? 17.979 -4.080 -0.339 1.00 61.69 114 SER A O 1
ATOM 876 N N . ALA A 1 115 ? 18.586 -2.308 0.914 1.00 58.47 115 ALA A N 1
ATOM 877 C CA . ALA A 1 115 ? 17.283 -1.643 0.882 1.00 58.47 115 ALA A CA 1
ATOM 878 C C . ALA A 1 115 ? 16.673 -1.595 -0.538 1.00 58.47 115 ALA A C 1
ATOM 880 O O . ALA A 1 115 ? 17.244 -0.978 -1.436 1.00 58.47 115 ALA A O 1
ATOM 881 N N . SER A 1 116 ? 15.518 -2.231 -0.740 1.00 60.06 116 SER A N 1
ATOM 882 C CA . SER A 1 116 ? 14.855 -2.415 -2.044 1.00 60.06 116 SER A CA 1
ATOM 883 C C . SER A 1 116 ? 13.536 -1.643 -2.150 1.00 60.06 116 SER A C 1
ATOM 885 O O . SER A 1 116 ? 12.571 -2.096 -2.757 1.00 60.06 116 SER A O 1
ATOM 887 N N . THR A 1 117 ? 13.512 -0.440 -1.576 1.00 66.12 117 THR A N 1
ATOM 888 C CA . THR A 1 117 ? 12.347 0.450 -1.600 1.00 66.12 117 THR A CA 1
ATOM 889 C C . THR A 1 117 ? 12.136 1.108 -2.964 1.00 66.12 117 THR A C 1
ATOM 891 O O . THR A 1 117 ? 12.995 1.851 -3.455 1.00 66.12 117 THR A O 1
ATOM 894 N N . LEU A 1 118 ? 10.921 0.980 -3.498 1.00 75.31 118 LEU A N 1
ATOM 895 C CA . LEU A 1 118 ? 10.425 1.809 -4.596 1.00 75.31 118 LEU A CA 1
ATOM 896 C C . LEU A 1 118 ? 10.069 3.200 -4.054 1.00 75.31 118 LEU A C 1
ATOM 898 O O . LEU A 1 118 ? 9.057 3.341 -3.382 1.00 75.31 118 LEU A O 1
ATOM 902 N N . SER A 1 119 ? 10.894 4.223 -4.294 1.00 81.06 119 SER A N 1
ATOM 903 C CA . SER A 1 119 ? 10.688 5.578 -3.746 1.00 81.06 119 SER A CA 1
ATOM 904 C C . SER A 1 119 ? 10.328 6.620 -4.804 1.00 81.06 119 SER A C 1
ATOM 906 O O . SER A 1 119 ? 11.127 6.966 -5.668 1.00 81.06 119 SER A O 1
ATOM 908 N N . PHE A 1 120 ? 9.154 7.216 -4.679 1.00 78.31 120 PHE A N 1
ATOM 909 C CA . PHE A 1 120 ? 8.622 8.168 -5.644 1.00 78.31 120 PHE A CA 1
ATOM 910 C C . PHE A 1 120 ? 8.366 9.514 -4.973 1.00 78.31 120 PHE A C 1
ATOM 912 O O . PHE A 1 120 ? 7.269 9.788 -4.494 1.00 78.31 120 PHE A O 1
ATOM 919 N N . SER A 1 121 ? 9.412 10.335 -4.875 1.00 76.06 121 SER A N 1
ATOM 920 C CA . SER A 1 121 ? 9.428 11.479 -3.954 1.00 76.06 121 SER A CA 1
ATOM 921 C C . SER A 1 121 ? 9.394 12.858 -4.611 1.00 76.06 121 SER A C 1
ATOM 923 O O . SER A 1 121 ? 9.344 13.850 -3.894 1.00 76.06 121 SER A O 1
ATOM 925 N N . THR A 1 122 ? 9.455 12.965 -5.942 1.00 82.94 122 THR A N 1
ATOM 926 C CA . THR A 1 122 ? 9.603 14.272 -6.622 1.00 82.94 122 THR A CA 1
ATOM 927 C C . THR A 1 122 ? 8.374 14.664 -7.433 1.00 82.94 122 THR A C 1
ATOM 929 O O . THR A 1 122 ? 7.946 15.816 -7.371 1.00 82.94 122 THR A O 1
ATOM 932 N N . TYR A 1 123 ? 7.758 13.716 -8.134 1.00 87.56 123 TYR A N 1
ATOM 933 C CA . TYR A 1 123 ? 6.677 13.979 -9.083 1.00 87.56 123 TYR A CA 1
ATOM 934 C C . TYR A 1 123 ? 5.437 13.123 -8.779 1.00 87.56 123 TYR A C 1
ATOM 936 O O . TYR A 1 123 ? 5.596 12.048 -8.199 1.00 87.56 123 TYR A O 1
ATOM 944 N N . PRO A 1 124 ? 4.233 13.564 -9.197 1.00 89.75 124 PRO A N 1
ATOM 945 C CA . PRO A 1 124 ? 2.994 12.789 -9.102 1.00 89.75 124 PRO A CA 1
ATOM 946 C C . PRO A 1 124 ? 2.992 11.623 -10.089 1.00 89.75 124 PRO A C 1
ATOM 948 O O . PRO A 1 124 ? 2.373 11.679 -11.149 1.00 89.75 124 PRO A O 1
ATOM 951 N N . ILE A 1 125 ? 3.755 10.582 -9.778 1.00 91.75 125 ILE A N 1
ATOM 952 C CA . ILE A 1 125 ? 3.872 9.406 -10.637 1.00 91.75 125 ILE A CA 1
ATOM 953 C C . ILE A 1 125 ? 2.714 8.439 -10.405 1.00 91.75 125 ILE A C 1
ATOM 955 O O . ILE A 1 125 ? 2.185 8.323 -9.297 1.00 91.75 125 ILE A O 1
ATOM 959 N N . ILE A 1 126 ? 2.357 7.711 -11.456 1.00 95.00 126 ILE A N 1
ATOM 960 C CA . ILE A 1 126 ? 1.443 6.571 -11.393 1.00 95.00 126 ILE A CA 1
ATOM 961 C C . ILE A 1 126 ? 2.274 5.291 -11.317 1.00 95.00 126 ILE A C 1
ATOM 963 O O . ILE A 1 126 ? 3.200 5.103 -12.105 1.00 95.00 126 ILE A O 1
ATOM 967 N N . PHE A 1 127 ? 1.936 4.408 -10.382 1.00 95.25 127 PHE A N 1
ATOM 968 C CA . PHE A 1 127 ? 2.512 3.076 -10.254 1.00 95.25 127 PHE A CA 1
ATOM 969 C C . PHE A 1 127 ? 1.378 2.051 -10.182 1.00 95.25 127 PHE A C 1
ATOM 971 O O . PHE A 1 127 ? 0.709 1.930 -9.155 1.00 95.25 127 PHE A O 1
ATOM 978 N N . ASP A 1 128 ? 1.128 1.360 -11.295 1.00 97.56 128 ASP A N 1
ATOM 979 C CA . ASP A 1 128 ? -0.117 0.622 -11.504 1.00 97.56 128 ASP A CA 1
ATOM 980 C C . ASP A 1 128 ? 0.096 -0.826 -11.981 1.00 97.56 128 ASP A C 1
ATOM 982 O O . ASP A 1 128 ? 0.740 -1.071 -13.005 1.00 97.56 128 ASP A O 1
ATOM 986 N N . GLY A 1 129 ? -0.523 -1.796 -11.299 1.00 97.69 129 GLY A N 1
ATOM 987 C CA . GLY A 1 129 ? -0.591 -3.195 -11.749 1.00 97.69 129 GLY A CA 1
ATOM 988 C C . GLY A 1 129 ? 0.668 -4.028 -11.513 1.00 97.69 129 GLY A C 1
ATOM 989 O O . GLY A 1 129 ? 1.024 -4.838 -12.369 1.00 97.69 129 GLY A O 1
ATOM 990 N N . PHE A 1 130 ? 1.353 -3.825 -10.387 1.00 97.12 130 PHE A N 1
ATOM 991 C CA . PHE A 1 130 ? 2.566 -4.564 -10.025 1.00 97.12 130 PHE A CA 1
ATOM 992 C C . PHE A 1 130 ? 2.358 -5.466 -8.811 1.00 97.12 130 PHE A C 1
ATOM 994 O O . PHE A 1 130 ? 1.574 -5.162 -7.911 1.00 97.12 130 PHE A O 1
ATOM 1001 N N . ILE A 1 131 ? 3.142 -6.539 -8.745 1.00 96.88 131 ILE A N 1
ATOM 1002 C CA . ILE A 1 131 ? 3.392 -7.282 -7.510 1.00 96.88 131 ILE A CA 1
ATOM 1003 C C . ILE A 1 131 ? 4.751 -6.831 -6.979 1.00 96.88 131 ILE A C 1
ATOM 1005 O O . ILE A 1 131 ? 5.754 -6.968 -7.670 1.00 96.88 131 ILE A O 1
ATOM 1009 N N . VAL A 1 132 ? 4.792 -6.294 -5.766 1.00 94.38 132 VAL A N 1
ATOM 1010 C CA . VAL A 1 132 ? 6.019 -5.898 -5.068 1.00 94.38 132 VAL A CA 1
ATOM 1011 C C . VAL A 1 132 ? 6.207 -6.860 -3.907 1.00 94.38 132 VAL A C 1
ATOM 1013 O O . VAL A 1 132 ? 5.335 -6.950 -3.039 1.00 94.38 132 VAL A O 1
ATOM 1016 N N . GLN A 1 133 ? 7.301 -7.620 -3.917 1.00 94.00 133 GLN A N 1
ATOM 1017 C CA . GLN A 1 133 ? 7.502 -8.671 -2.928 1.00 94.00 133 GLN A CA 1
ATOM 1018 C C . GLN A 1 133 ? 8.941 -8.855 -2.473 1.00 94.00 133 GLN A C 1
ATOM 1020 O O . GLN A 1 133 ? 9.877 -8.467 -3.169 1.00 94.00 133 GLN A O 1
ATOM 1025 N N . ASN A 1 134 ? 9.096 -9.506 -1.316 1.00 91.75 134 ASN A N 1
ATOM 1026 C CA . ASN A 1 134 ? 10.392 -9.857 -0.727 1.00 91.75 134 ASN A CA 1
ATOM 1027 C C . ASN A 1 134 ? 11.334 -8.647 -0.660 1.00 91.75 134 ASN A C 1
ATOM 1029 O O . ASN A 1 134 ? 12.531 -8.753 -0.930 1.00 91.75 134 ASN A O 1
ATOM 1033 N N . CYS A 1 135 ? 10.782 -7.469 -0.376 1.00 89.62 135 CYS A N 1
ATOM 1034 C CA . CYS A 1 135 ? 11.566 -6.254 -0.246 1.00 89.62 135 CYS A CA 1
ATOM 1035 C C . CYS A 1 135 ? 12.036 -6.072 1.197 1.00 89.62 135 CYS A C 1
ATOM 1037 O O . CYS A 1 135 ? 11.408 -6.565 2.129 1.00 89.62 135 CYS A O 1
ATOM 1039 N N . TYR A 1 136 ? 13.129 -5.341 1.384 1.00 87.00 136 TYR A N 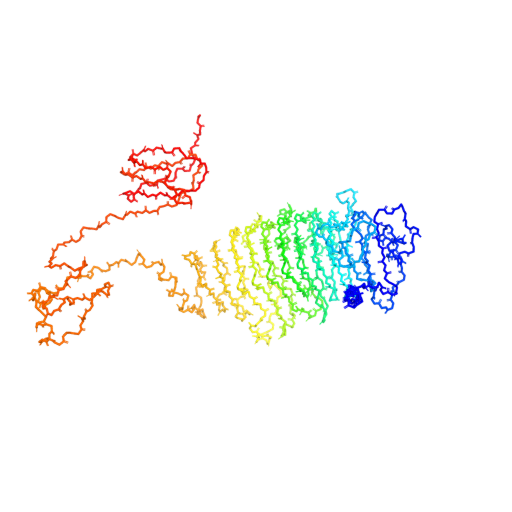1
ATOM 1040 C CA . TYR A 1 136 ? 13.709 -5.074 2.697 1.00 87.00 136 TYR A CA 1
ATOM 1041 C C . TYR A 1 136 ? 14.043 -3.592 2.823 1.00 87.00 136 TYR A C 1
ATOM 1043 O O . TYR A 1 136 ? 14.532 -2.993 1.867 1.00 87.00 136 TYR A O 1
ATOM 1051 N N . ALA A 1 137 ? 13.813 -2.987 3.986 1.00 84.62 137 ALA A N 1
ATOM 1052 C CA . ALA A 1 137 ? 14.279 -1.631 4.280 1.00 84.62 137 ALA A CA 1
ATOM 1053 C C . ALA A 1 137 ? 14.838 -1.540 5.701 1.00 84.62 137 ALA A C 1
ATOM 1055 O O . ALA A 1 137 ? 14.153 -1.924 6.637 1.00 84.62 137 ALA A O 1
ATOM 1056 N N . THR A 1 138 ? 16.049 -0.989 5.839 1.00 76.56 138 THR A N 1
ATOM 1057 C CA . THR A 1 138 ? 16.791 -0.839 7.112 1.00 76.56 138 THR A CA 1
ATOM 1058 C C . THR A 1 138 ? 16.875 0.590 7.640 1.00 76.56 138 THR A C 1
ATOM 1060 O O . THR A 1 138 ? 17.468 0.836 8.689 1.00 76.56 138 THR A O 1
ATOM 1063 N N . THR A 1 139 ? 16.397 1.569 6.874 1.00 66.69 139 THR A N 1
ATOM 1064 C CA . THR A 1 139 ? 16.584 2.995 7.177 1.00 66.69 139 THR A CA 1
ATOM 1065 C C . THR A 1 139 ? 15.253 3.664 7.465 1.00 66.69 139 THR A C 1
ATOM 1067 O O . THR A 1 139 ? 14.241 3.286 6.869 1.00 66.69 139 THR A O 1
ATOM 1070 N N . SER A 1 140 ? 15.287 4.710 8.292 1.00 65.75 140 SER A N 1
ATOM 1071 C CA . SER A 1 140 ? 14.140 5.568 8.582 1.00 65.75 140 SER A CA 1
ATOM 1072 C C . SER A 1 140 ? 13.382 6.017 7.324 1.00 65.75 140 SER A C 1
ATOM 1074 O O . SER A 1 140 ? 13.956 6.251 6.258 1.00 65.75 140 SER A O 1
ATOM 1076 N N . GLU A 1 141 ? 12.060 6.121 7.465 1.00 65.88 141 GLU A N 1
ATOM 1077 C CA . GLU A 1 141 ? 11.135 6.746 6.512 1.00 65.88 141 GLU A CA 1
ATOM 1078 C C . GLU A 1 141 ? 11.168 6.169 5.095 1.00 65.88 141 GLU A C 1
ATOM 1080 O O . GLU A 1 141 ? 11.002 6.878 4.088 1.00 65.88 141 GLU A O 1
ATOM 1085 N N . LYS A 1 142 ? 11.353 4.852 5.018 1.00 69.31 142 LYS A N 1
ATOM 1086 C CA . LYS A 1 142 ? 11.179 4.079 3.794 1.00 69.31 142 LYS A CA 1
ATOM 1087 C C . LYS A 1 142 ? 10.071 3.053 3.973 1.00 69.31 142 LYS A C 1
ATOM 1089 O O . LYS A 1 142 ? 10.012 2.351 4.980 1.00 69.31 142 LYS A O 1
ATOM 1094 N N . GLY A 1 143 ? 9.216 2.950 2.960 1.00 70.19 143 GLY A N 1
ATOM 1095 C CA . GLY A 1 143 ? 8.403 1.755 2.800 1.00 70.19 143 GLY A CA 1
ATOM 1096 C C . GLY A 1 143 ? 9.316 0.592 2.405 1.00 70.19 143 GLY A C 1
ATOM 1097 O O . GLY A 1 143 ? 10.146 0.769 1.517 1.00 70.19 143 GLY A O 1
ATOM 1098 N N . SER A 1 144 ? 9.230 -0.576 3.036 1.00 84.69 144 SER A N 1
ATOM 1099 C CA . SER A 1 144 ? 9.999 -1.749 2.613 1.00 84.69 144 SER A CA 1
ATOM 1100 C C . SER A 1 144 ? 9.636 -2.152 1.193 1.00 84.69 144 SER A C 1
ATOM 1102 O O . SER A 1 144 ? 10.544 -2.427 0.424 1.00 84.69 144 SER A O 1
ATOM 1104 N N . GLY A 1 145 ? 8.359 -2.065 0.806 1.00 88.81 145 GLY A N 1
ATOM 1105 C CA . GLY A 1 145 ? 7.921 -2.185 -0.585 1.00 88.81 145 GLY A CA 1
ATOM 1106 C C . GLY A 1 145 ? 7.917 -0.841 -1.318 1.00 88.81 145 GLY A C 1
ATOM 1107 O O . GLY A 1 145 ? 8.741 -0.595 -2.199 1.00 88.81 145 GLY A O 1
ATOM 1108 N N . ILE A 1 146 ? 6.973 0.039 -0.966 1.00 91.38 146 ILE A N 1
ATOM 1109 C CA . ILE A 1 146 ? 6.708 1.283 -1.709 1.00 91.38 146 ILE A CA 1
ATOM 1110 C C . ILE A 1 146 ? 6.737 2.501 -0.786 1.00 91.38 146 ILE A C 1
ATOM 1112 O O . ILE A 1 146 ? 6.091 2.527 0.253 1.00 91.38 146 ILE A O 1
ATOM 1116 N N . LYS A 1 147 ? 7.421 3.559 -1.213 1.00 91.31 147 LYS A N 1
ATOM 1117 C CA . LYS A 1 147 ? 7.277 4.929 -0.723 1.00 91.31 147 LYS A CA 1
ATOM 1118 C C . LYS A 1 147 ? 6.739 5.798 -1.856 1.00 91.31 147 LYS A C 1
ATOM 1120 O O . LYS A 1 147 ? 7.364 5.897 -2.910 1.00 91.31 147 LYS A O 1
ATOM 1125 N N . ILE A 1 148 ? 5.616 6.463 -1.627 1.00 91.12 148 ILE A N 1
ATOM 1126 C CA . ILE A 1 148 ? 4.996 7.375 -2.590 1.00 91.12 148 ILE A CA 1
ATOM 1127 C C . ILE A 1 148 ? 4.747 8.731 -1.931 1.00 91.12 148 ILE A C 1
ATOM 1129 O O . ILE A 1 148 ? 4.354 8.821 -0.765 1.00 91.12 148 ILE A O 1
ATOM 1133 N N . SER A 1 149 ? 5.017 9.798 -2.672 1.00 90.19 149 SER A N 1
ATOM 1134 C CA . SER A 1 149 ? 4.841 11.176 -2.220 1.00 90.19 149 SER A CA 1
ATOM 1135 C C . SER A 1 149 ? 4.282 12.047 -3.344 1.00 90.19 149 SER A C 1
ATOM 1137 O O . SER A 1 149 ? 4.118 11.587 -4.473 1.00 90.19 149 SER A O 1
ATOM 1139 N N . ASN A 1 150 ? 4.020 13.322 -3.050 1.00 85.38 150 ASN A N 1
ATOM 1140 C CA . ASN A 1 150 ? 3.740 14.360 -4.048 1.00 85.38 150 ASN A CA 1
ATOM 1141 C C . ASN A 1 150 ? 2.600 14.039 -5.037 1.00 85.38 150 ASN A C 1
ATOM 1143 O O . ASN A 1 150 ? 2.832 14.083 -6.240 1.00 85.38 150 ASN A O 1
ATOM 1147 N N . ASP A 1 151 ? 1.389 13.732 -4.553 1.00 91.00 151 ASP A N 1
ATOM 1148 C CA . ASP A 1 151 ? 0.215 13.365 -5.382 1.00 91.00 151 ASP A CA 1
ATOM 1149 C C . ASP A 1 151 ? 0.399 12.088 -6.219 1.00 91.00 151 ASP A C 1
ATOM 1151 O O . ASP A 1 151 ? -0.418 11.765 -7.085 1.00 91.00 151 ASP A O 1
ATOM 1155 N N . GLY A 1 152 ? 1.464 11.327 -5.963 1.00 93.88 152 GLY A N 1
ATOM 1156 C CA . GLY A 1 152 ? 1.673 10.046 -6.607 1.00 93.88 152 GLY A CA 1
ATOM 1157 C C . GLY A 1 152 ? 0.578 9.039 -6.245 1.00 93.88 152 GLY A C 1
ATOM 1158 O O . GLY A 1 152 ? 0.020 9.061 -5.145 1.00 93.88 152 GLY A O 1
ATOM 1159 N N . THR A 1 153 ? 0.263 8.149 -7.183 1.00 96.06 153 THR A N 1
ATOM 1160 C CA . THR A 1 153 ? -0.795 7.144 -7.038 1.00 96.06 153 THR A CA 1
ATOM 1161 C C . THR A 1 153 ? -0.228 5.746 -7.229 1.00 96.06 153 THR A C 1
ATOM 1163 O O . THR A 1 153 ? 0.347 5.437 -8.269 1.00 96.06 153 THR A O 1
ATOM 1166 N N . VAL A 1 154 ? -0.440 4.892 -6.232 1.00 96.62 154 VAL A N 1
ATOM 1167 C CA . VAL A 1 154 ? -0.214 3.449 -6.309 1.00 96.62 154 VAL A CA 1
ATOM 1168 C C . VAL A 1 154 ? -1.572 2.784 -6.473 1.00 96.62 154 VAL A C 1
ATOM 1170 O O . VAL A 1 154 ? -2.436 2.948 -5.606 1.00 96.62 154 VAL A O 1
ATOM 1173 N N . SER A 1 155 ? -1.777 2.046 -7.561 1.00 97.88 155 SER A N 1
ATOM 1174 C CA . SER A 1 155 ? -3.065 1.410 -7.833 1.00 97.88 155 SER A CA 1
ATOM 1175 C C . SER A 1 155 ? -2.959 -0.021 -8.323 1.00 97.88 155 SER A C 1
ATOM 1177 O O . SER A 1 155 ? -2.000 -0.384 -8.995 1.00 97.88 155 SER A O 1
ATOM 1179 N N . ASN A 1 156 ? -3.974 -0.833 -8.018 1.00 97.94 156 ASN A N 1
ATOM 1180 C CA . ASN A 1 156 ? -4.088 -2.208 -8.518 1.00 97.94 156 ASN A CA 1
ATOM 1181 C C . ASN A 1 156 ? -2.820 -3.051 -8.273 1.00 97.94 156 ASN A C 1
ATOM 1183 O O . ASN A 1 156 ? -2.445 -3.882 -9.098 1.00 97.94 156 ASN A O 1
ATOM 1187 N N . CYS A 1 157 ? -2.132 -2.797 -7.160 1.00 97.75 157 CYS A N 1
ATOM 1188 C CA . CYS A 1 157 ? -0.884 -3.463 -6.813 1.00 97.75 157 CYS A CA 1
ATOM 1189 C C . CYS A 1 157 ? -1.096 -4.495 -5.706 1.00 97.75 157 CYS A C 1
ATOM 1191 O O . CYS A 1 157 ? -1.974 -4.348 -4.853 1.00 97.75 157 CYS A O 1
ATOM 1193 N N . ILE A 1 158 ? -0.228 -5.503 -5.687 1.00 97.44 158 ILE A N 1
ATOM 1194 C CA . ILE A 1 158 ? -0.089 -6.448 -4.580 1.00 97.44 158 ILE A CA 1
ATOM 1195 C C . ILE A 1 158 ? 1.249 -6.173 -3.895 1.00 97.44 158 ILE A C 1
ATOM 1197 O O . ILE A 1 158 ? 2.284 -6.201 -4.553 1.00 97.44 158 ILE A O 1
ATOM 1201 N N . ILE A 1 159 ? 1.247 -5.922 -2.588 1.00 96.19 159 ILE A N 1
ATOM 1202 C CA . ILE A 1 159 ? 2.454 -5.683 -1.788 1.00 96.19 159 ILE A CA 1
ATOM 1203 C C . ILE A 1 159 ? 2.530 -6.753 -0.699 1.00 96.19 159 ILE A C 1
ATOM 1205 O O . ILE A 1 159 ? 1.678 -6.786 0.196 1.00 96.19 159 ILE A O 1
ATOM 1209 N N . ARG A 1 160 ? 3.524 -7.646 -0.775 1.00 95.50 160 ARG A N 1
ATOM 1210 C CA . ARG A 1 160 ? 3.572 -8.821 0.105 1.00 95.50 160 ARG A CA 1
ATOM 1211 C C . ARG A 1 160 ? 4.961 -9.292 0.492 1.00 95.50 160 ARG A C 1
ATOM 1213 O O . ARG A 1 160 ? 5.895 -9.183 -0.289 1.00 95.50 160 ARG A O 1
ATOM 1220 N N . GLY A 1 161 ? 5.084 -9.912 1.664 1.00 93.12 161 GLY A N 1
ATOM 1221 C CA . GLY A 1 161 ? 6.364 -10.471 2.113 1.00 93.12 161 GLY A CA 1
ATOM 1222 C C . GLY A 1 161 ? 7.472 -9.421 2.230 1.00 93.12 161 GLY A C 1
ATOM 1223 O O . GLY A 1 161 ? 8.648 -9.771 2.204 1.00 93.12 161 GLY A O 1
ATOM 1224 N N . CYS A 1 162 ? 7.117 -8.135 2.293 1.00 91.94 162 CYS A N 1
ATOM 1225 C CA . CYS A 1 162 ? 8.070 -7.061 2.495 1.00 91.94 162 CYS A CA 1
ATOM 1226 C C . CYS A 1 162 ? 8.378 -6.932 3.983 1.00 91.94 162 CYS A C 1
ATOM 1228 O O . CYS A 1 162 ? 7.500 -7.082 4.839 1.00 91.94 162 CYS A O 1
ATOM 1230 N N . VAL A 1 163 ? 9.639 -6.636 4.268 1.00 89.81 163 VAL A N 1
ATOM 1231 C CA . VAL A 1 163 ? 10.192 -6.646 5.610 1.00 89.81 163 VAL A CA 1
ATOM 1232 C C . VAL A 1 163 ? 10.778 -5.289 5.943 1.00 89.81 163 VAL A C 1
ATOM 1234 O O . VAL A 1 163 ? 11.664 -4.768 5.266 1.00 89.81 163 VAL A O 1
ATOM 1237 N N . SER A 1 164 ? 10.255 -4.704 7.006 1.00 86.62 164 SER A N 1
ATOM 1238 C CA . SER A 1 164 ? 10.697 -3.420 7.529 1.00 86.62 164 SER A CA 1
ATOM 1239 C C . SER A 1 164 ? 11.558 -3.648 8.765 1.00 86.62 164 SER A C 1
ATOM 1241 O O . SER A 1 164 ? 11.091 -4.241 9.728 1.00 86.62 164 SER A O 1
ATOM 1243 N N . ASP A 1 165 ? 12.800 -3.176 8.741 1.00 84.50 165 ASP A N 1
ATOM 1244 C CA . ASP A 1 165 ? 13.707 -3.161 9.886 1.00 84.50 165 ASP A CA 1
ATOM 1245 C C . ASP A 1 165 ? 13.967 -1.703 10.310 1.00 84.50 165 ASP A C 1
ATOM 1247 O O . ASP A 1 165 ? 14.718 -0.983 9.646 1.00 84.50 165 ASP A O 1
ATOM 1251 N N . PRO A 1 166 ? 13.332 -1.220 11.392 1.00 72.25 166 PRO A N 1
ATOM 1252 C CA . PRO A 1 166 ? 13.469 0.143 11.872 1.00 72.25 166 PRO A CA 1
ATOM 1253 C C . PRO A 1 166 ? 14.723 0.331 12.737 1.00 72.25 166 PRO A C 1
ATOM 1255 O O . PRO A 1 166 ? 14.821 1.340 13.437 1.00 72.25 166 PRO A O 1
ATOM 1258 N N . SER A 1 167 ? 15.691 -0.597 12.705 1.00 72.56 167 SER A N 1
ATOM 1259 C CA . SER A 1 167 ? 16.943 -0.505 13.469 1.00 72.56 167 SER A CA 1
ATOM 1260 C C . SER A 1 167 ? 17.655 0.851 13.332 1.00 72.56 167 SER A C 1
ATOM 1262 O O . SER A 1 167 ? 18.327 1.265 14.274 1.00 72.56 167 SER A O 1
ATOM 1264 N N . ASN A 1 168 ? 17.431 1.592 12.234 1.00 63.09 168 ASN A N 1
ATOM 1265 C CA . ASN A 1 168 ? 17.959 2.946 12.017 1.00 63.09 168 ASN A CA 1
ATOM 1266 C C . ASN A 1 168 ? 16.889 4.054 11.855 1.00 63.09 168 ASN A C 1
ATOM 1268 O O . ASN A 1 168 ? 17.134 5.049 11.168 1.00 63.09 168 ASN A O 1
ATOM 1272 N N . GLY A 1 169 ? 15.705 3.920 12.466 1.00 63.56 169 GLY A N 1
ATOM 1273 C CA . GLY A 1 169 ? 14.800 5.047 12.743 1.00 63.56 169 GLY A CA 1
ATOM 1274 C C . GLY A 1 169 ? 13.316 4.849 12.397 1.00 63.56 169 GLY A C 1
ATOM 1275 O O . GLY A 1 169 ? 12.837 3.739 12.201 1.00 63.56 169 GLY A O 1
ATOM 1276 N N . ASN A 1 170 ? 12.565 5.956 12.390 1.00 62.78 170 ASN A N 1
ATOM 1277 C CA . ASN A 1 170 ? 11.094 5.962 12.404 1.00 62.78 170 ASN A CA 1
ATOM 1278 C C . ASN A 1 170 ? 10.439 5.611 11.059 1.00 62.78 170 ASN A C 1
ATOM 1280 O O . ASN A 1 170 ? 10.907 6.027 10.002 1.00 62.78 170 ASN A O 1
ATOM 1284 N N . GLY A 1 171 ? 9.262 4.983 11.112 1.00 61.66 171 GLY A N 1
ATOM 1285 C CA . GLY A 1 171 ? 8.277 4.996 10.031 1.00 61.66 171 GLY A CA 1
ATOM 1286 C C . GLY A 1 171 ? 8.380 3.877 8.999 1.00 61.66 171 GLY A C 1
ATOM 1287 O O . GLY A 1 171 ? 7.786 4.011 7.926 1.00 61.66 171 GLY A O 1
ATOM 1288 N N . ALA A 1 172 ? 9.089 2.790 9.298 1.00 71.06 172 ALA A N 1
ATOM 1289 C CA . ALA A 1 172 ? 9.177 1.654 8.388 1.00 71.06 172 ALA A CA 1
ATOM 1290 C C . ALA A 1 172 ? 7.815 0.930 8.306 1.00 71.06 172 ALA A C 1
ATOM 1292 O O . ALA A 1 172 ? 7.180 0.701 9.331 1.00 71.06 172 ALA A O 1
ATOM 1293 N N . SER A 1 173 ? 7.350 0.642 7.087 1.00 86.00 173 SER A N 1
ATOM 1294 C CA . SER A 1 173 ? 6.081 -0.048 6.769 1.00 86.00 173 SER A CA 1
ATOM 1295 C C . SER A 1 173 ? 6.166 -0.690 5.384 1.00 86.00 173 SER A C 1
ATOM 1297 O O . SER A 1 173 ? 7.065 -0.334 4.633 1.00 86.00 173 SER A O 1
ATOM 1299 N N . ALA A 1 174 ? 5.259 -1.584 4.982 1.00 91.06 174 ALA A N 1
ATOM 1300 C CA . ALA A 1 174 ? 5.262 -2.096 3.602 1.00 91.06 174 ALA A CA 1
ATOM 1301 C C . ALA A 1 174 ? 5.025 -0.983 2.563 1.00 91.06 174 ALA A C 1
ATOM 1303 O O . ALA A 1 174 ? 5.684 -0.942 1.518 1.00 91.06 174 ALA A O 1
ATOM 1304 N N . VAL A 1 175 ? 4.116 -0.058 2.879 1.00 93.06 175 VAL A N 1
ATOM 1305 C CA . VAL A 1 175 ? 3.762 1.104 2.063 1.00 93.06 175 VAL A CA 1
ATOM 1306 C C . VAL A 1 175 ? 3.805 2.374 2.908 1.00 93.06 175 VAL A C 1
ATOM 1308 O O . VAL A 1 175 ? 3.058 2.507 3.871 1.00 93.06 175 VAL A O 1
ATOM 1311 N N . LEU A 1 176 ? 4.617 3.344 2.495 1.00 92.38 176 LEU A N 1
ATOM 1312 C CA . LEU A 1 176 ? 4.698 4.670 3.099 1.00 92.38 176 LEU A CA 1
ATOM 1313 C C . LEU A 1 176 ? 4.118 5.725 2.148 1.00 92.38 176 LEU A C 1
ATOM 1315 O O . LEU A 1 176 ? 4.647 5.950 1.058 1.00 92.38 176 LEU A O 1
ATOM 1319 N N . LEU A 1 177 ? 3.059 6.398 2.587 1.00 92.50 177 LEU A N 1
ATOM 1320 C CA . LEU A 1 177 ? 2.496 7.587 1.958 1.00 92.50 177 LEU A CA 1
ATOM 1321 C C . LEU A 1 177 ? 3.065 8.815 2.672 1.00 92.50 177 LEU A C 1
ATOM 1323 O O . LEU A 1 177 ? 2.939 8.916 3.888 1.00 92.50 177 LEU A O 1
ATOM 1327 N N . VAL A 1 178 ? 3.692 9.733 1.937 1.00 90.88 178 VAL A N 1
ATOM 1328 C CA . VAL A 1 178 ? 4.191 11.002 2.497 1.00 90.88 178 VAL A CA 1
ATOM 1329 C C . VAL A 1 178 ? 3.582 12.168 1.737 1.00 90.88 178 VAL A C 1
ATOM 1331 O O . VAL A 1 178 ? 3.889 12.374 0.559 1.00 90.88 178 VAL A O 1
ATOM 1334 N N . ALA A 1 179 ? 2.711 12.921 2.392 1.00 88.50 179 ALA A N 1
ATOM 1335 C CA . ALA A 1 179 ? 2.183 14.150 1.829 1.00 88.50 179 ALA A CA 1
ATOM 1336 C C . ALA A 1 179 ? 3.150 15.325 2.025 1.00 88.50 179 ALA A C 1
ATOM 1338 O O . ALA A 1 179 ? 4.034 15.309 2.876 1.00 88.50 179 ALA A O 1
ATOM 1339 N N . SER A 1 180 ? 2.957 16.367 1.222 1.00 85.62 180 SER A N 1
ATOM 1340 C CA . SER A 1 180 ? 3.544 17.696 1.432 1.00 85.62 180 SER A CA 1
ATOM 1341 C C . SER A 1 180 ? 2.420 18.734 1.411 1.00 85.62 180 SER A C 1
ATOM 1343 O O . SER A 1 180 ? 1.311 18.389 1.024 1.00 85.62 180 SER A O 1
ATOM 1345 N N . SER A 1 181 ? 2.676 19.996 1.767 1.00 77.75 181 SER A N 1
ATOM 1346 C CA . SER A 1 181 ? 1.687 21.078 2.028 1.00 77.75 181 SER A CA 1
ATOM 1347 C C . SER A 1 181 ? 0.462 21.243 1.097 1.00 77.75 181 SER A C 1
ATOM 1349 O O . SER A 1 181 ? -0.492 21.921 1.466 1.00 77.75 181 SER A O 1
ATOM 1351 N N . SER A 1 182 ? 0.450 20.647 -0.095 1.00 81.25 182 SER A N 1
ATOM 1352 C CA . SER A 1 182 ? -0.700 20.616 -1.016 1.00 81.25 182 SER A CA 1
ATOM 1353 C C . SER A 1 182 ? -0.850 19.308 -1.801 1.00 81.25 182 SER A C 1
ATOM 1355 O O . SER A 1 182 ? -1.705 19.224 -2.679 1.00 81.25 182 SER A O 1
ATOM 1357 N N . LYS A 1 183 ? -0.025 18.295 -1.514 1.00 89.06 183 LYS A N 1
ATOM 1358 C CA . LYS A 1 183 ? 0.089 17.089 -2.334 1.00 89.06 183 LYS A CA 1
ATOM 1359 C C . LYS A 1 183 ? -0.241 15.848 -1.521 1.00 89.06 183 LYS A C 1
ATOM 1361 O O . LYS A 1 183 ? 0.452 15.546 -0.551 1.00 89.06 183 LYS A O 1
ATOM 1366 N N . ILE A 1 184 ? -1.259 15.111 -1.944 1.00 91.62 184 ILE A N 1
ATOM 1367 C CA . ILE A 1 184 ? -1.872 13.998 -1.226 1.00 91.62 184 ILE A CA 1
ATOM 1368 C C . ILE A 1 184 ? -1.629 12.698 -2.010 1.00 91.62 184 ILE A C 1
ATOM 1370 O O . ILE A 1 184 ? -2.333 12.423 -2.987 1.00 91.62 184 ILE A O 1
ATOM 1374 N N . PRO A 1 185 ? -0.649 11.871 -1.605 1.00 94.62 185 PRO A N 1
ATOM 1375 C CA . PRO A 1 185 ? -0.430 10.566 -2.220 1.00 94.62 185 PRO A CA 1
ATOM 1376 C C . PRO A 1 185 ? -1.631 9.630 -2.022 1.00 94.62 185 PRO A C 1
ATOM 1378 O O . PRO A 1 185 ? -2.374 9.729 -1.038 1.00 94.62 185 PRO A O 1
ATOM 1381 N N . LYS A 1 186 ? -1.804 8.691 -2.956 1.00 96.75 186 LYS A N 1
ATOM 1382 C CA . LYS A 1 186 ? -2.958 7.785 -3.002 1.00 96.75 186 LYS A CA 1
ATOM 1383 C C . LYS A 1 186 ? -2.535 6.323 -3.121 1.00 96.75 186 LYS A C 1
ATOM 1385 O O . LYS A 1 186 ? -1.649 5.986 -3.902 1.00 96.75 186 LYS A O 1
ATOM 1390 N N . LEU A 1 187 ? -3.230 5.461 -2.388 1.00 97.25 187 LEU A N 1
ATOM 1391 C CA . LEU A 1 187 ? -3.161 4.005 -2.452 1.00 97.25 187 LEU A CA 1
ATOM 1392 C C . LEU A 1 187 ? -4.571 3.474 -2.728 1.00 97.25 187 LEU A C 1
ATOM 1394 O O . LEU A 1 187 ? -5.460 3.631 -1.891 1.00 97.25 187 LEU A O 1
ATOM 1398 N N . ILE A 1 188 ? -4.799 2.908 -3.914 1.00 98.06 188 ILE A N 1
ATOM 1399 C CA . ILE A 1 188 ? -6.152 2.623 -4.416 1.00 98.06 188 ILE A CA 1
ATOM 1400 C C . ILE A 1 188 ? -6.244 1.202 -4.973 1.00 98.06 188 ILE A C 1
ATOM 1402 O O . ILE A 1 188 ? -5.454 0.817 -5.828 1.00 98.06 188 ILE A O 1
ATOM 1406 N N . ASN A 1 189 ? -7.266 0.438 -4.578 1.00 97.69 189 ASN A N 1
ATOM 1407 C CA . ASN A 1 189 ? -7.519 -0.913 -5.106 1.00 97.69 189 ASN A CA 1
ATOM 1408 C C . ASN A 1 189 ? -6.311 -1.863 -4.945 1.00 97.69 189 ASN A C 1
ATOM 1410 O O . ASN A 1 189 ? -6.040 -2.680 -5.826 1.00 97.69 189 ASN A O 1
ATOM 1414 N N . CYS A 1 190 ? -5.559 -1.735 -3.852 1.00 98.00 190 CYS A N 1
ATOM 1415 C CA . CYS A 1 190 ? -4.368 -2.545 -3.603 1.00 98.00 190 CYS A CA 1
ATOM 1416 C C . CYS A 1 190 ? -4.632 -3.675 -2.603 1.00 98.00 190 CYS A C 1
ATOM 1418 O O . CYS A 1 190 ? -5.543 -3.612 -1.774 1.00 98.00 190 CYS A O 1
ATOM 1420 N N . GLU A 1 191 ? -3.783 -4.695 -2.653 1.00 97.75 191 GLU A N 1
ATOM 1421 C CA . GLU A 1 191 ? -3.766 -5.805 -1.707 1.00 97.75 191 GLU A CA 1
ATOM 1422 C C . GLU A 1 191 ? -2.427 -5.829 -0.963 1.00 97.75 191 GLU A C 1
ATOM 1424 O O . GLU A 1 191 ? -1.370 -5.898 -1.584 1.00 97.75 191 GLU A O 1
ATOM 1429 N N . ILE A 1 192 ? -2.456 -5.734 0.366 1.00 97.19 192 ILE A N 1
ATOM 1430 C CA . ILE A 1 192 ? -1.267 -5.613 1.215 1.00 97.19 192 ILE A CA 1
ATOM 1431 C C . ILE A 1 192 ? -1.297 -6.718 2.268 1.00 97.19 192 ILE A C 1
ATOM 1433 O O . ILE A 1 192 ? -2.118 -6.668 3.190 1.00 97.19 192 ILE A O 1
ATOM 1437 N N . TYR A 1 193 ? -0.416 -7.715 2.156 1.00 96.81 193 TYR A N 1
ATOM 1438 C CA . TYR A 1 193 ? -0.463 -8.859 3.066 1.00 96.81 193 TYR A CA 1
ATOM 1439 C C . TYR A 1 193 ? 0.852 -9.577 3.320 1.00 96.81 193 TYR A C 1
ATOM 1441 O O . TYR A 1 193 ? 1.763 -9.559 2.501 1.00 96.81 193 TYR A O 1
ATOM 1449 N N . GLY A 1 194 ? 0.938 -10.268 4.460 1.00 94.62 194 GLY A N 1
ATOM 1450 C CA . GLY A 1 194 ? 2.128 -11.042 4.819 1.00 94.62 194 GLY A CA 1
ATOM 1451 C C . GLY A 1 194 ? 3.388 -10.185 4.944 1.00 94.62 194 GLY A C 1
ATOM 1452 O O . GLY A 1 194 ? 4.491 -10.712 4.844 1.00 94.62 194 GLY A O 1
ATOM 1453 N N . ASN A 1 195 ? 3.238 -8.868 5.094 1.00 93.56 195 ASN A N 1
ATOM 1454 C CA . ASN A 1 195 ? 4.351 -7.976 5.368 1.00 93.56 195 ASN A CA 1
ATOM 1455 C C . ASN A 1 195 ? 4.604 -7.963 6.864 1.00 93.56 195 ASN A C 1
ATOM 1457 O O . ASN A 1 195 ? 3.668 -8.112 7.661 1.00 93.56 195 ASN A O 1
ATOM 1461 N N . TYR A 1 196 ? 5.861 -7.775 7.244 1.00 89.75 196 TYR A N 1
ATOM 1462 C CA . TYR A 1 196 ? 6.188 -7.732 8.650 1.00 89.75 196 TYR A CA 1
ATOM 1463 C C . TYR A 1 196 ? 7.307 -6.771 8.994 1.00 89.75 196 TYR A C 1
ATOM 1465 O O . TYR A 1 196 ? 8.254 -6.565 8.240 1.00 89.75 196 TYR A O 1
ATOM 1473 N N . THR A 1 197 ? 7.194 -6.186 10.177 1.00 85.12 197 THR A N 1
ATOM 1474 C CA . THR A 1 197 ? 8.266 -5.387 10.759 1.00 85.12 197 THR A CA 1
ATOM 1475 C C . THR A 1 197 ? 9.050 -6.274 11.717 1.00 85.12 197 THR A C 1
ATOM 1477 O O . THR A 1 197 ? 8.473 -6.854 12.641 1.00 85.12 197 THR A O 1
ATOM 1480 N N . VAL A 1 198 ? 10.354 -6.394 11.480 1.00 81.69 198 VAL A N 1
ATOM 1481 C CA . VAL A 1 198 ? 11.309 -6.969 12.433 1.00 81.69 198 VAL A CA 1
ATOM 1482 C C . VAL A 1 198 ? 11.971 -5.814 13.152 1.00 81.69 198 VAL A C 1
ATOM 1484 O O . VAL A 1 198 ? 12.361 -4.861 12.504 1.00 81.69 198 VAL A O 1
ATOM 1487 N N . SER A 1 199 ? 12.112 -5.863 14.469 1.00 70.38 199 SER A N 1
ATOM 1488 C CA . SER A 1 199 ? 13.009 -4.939 15.161 1.00 70.38 199 SER A CA 1
ATOM 1489 C C . SER A 1 199 ? 13.972 -5.743 16.003 1.00 70.38 199 SER A C 1
ATOM 1491 O O . SER A 1 199 ? 13.558 -6.482 16.895 1.00 70.38 199 SER A O 1
ATOM 1493 N N . THR A 1 200 ? 15.258 -5.609 15.703 1.00 64.81 200 THR A N 1
ATOM 1494 C CA . THR A 1 200 ? 16.350 -6.183 16.498 1.00 64.81 200 THR A CA 1
ATOM 1495 C C . THR A 1 200 ? 17.014 -5.138 17.402 1.00 64.81 200 THR A C 1
ATOM 1497 O O . THR A 1 200 ? 17.896 -5.486 18.183 1.00 64.81 200 THR A O 1
ATOM 1500 N N . GLY A 1 201 ? 16.599 -3.865 17.320 1.00 62.84 201 GLY A N 1
ATOM 1501 C CA . GLY A 1 201 ? 17.235 -2.736 18.005 1.00 62.84 201 GLY A CA 1
ATOM 1502 C C . GLY A 1 201 ? 16.361 -2.062 19.068 1.00 62.84 201 GLY A C 1
ATOM 1503 O O . GLY A 1 201 ? 15.143 -1.973 18.932 1.00 62.84 201 GLY A O 1
ATOM 1504 N N . MET A 1 202 ? 17.009 -1.512 20.103 1.00 55.47 202 MET A N 1
ATOM 1505 C CA . MET A 1 202 ? 16.385 -0.858 21.273 1.00 55.47 202 MET A CA 1
ATOM 1506 C C . MET A 1 202 ? 15.748 0.523 20.994 1.00 55.47 202 MET A C 1
ATOM 1508 O O . MET A 1 202 ? 15.353 1.227 21.929 1.00 55.47 202 MET A O 1
ATOM 1512 N N . TYR A 1 203 ? 15.670 0.977 19.740 1.00 60.62 203 TYR A N 1
ATOM 1513 C CA . TYR A 1 203 ? 15.221 2.338 19.442 1.00 60.62 203 TYR A CA 1
ATOM 1514 C C . TYR A 1 203 ? 13.692 2.453 19.404 1.00 60.62 203 TYR A C 1
ATOM 1516 O O . TYR A 1 203 ? 13.006 1.784 18.629 1.00 60.62 203 TYR A O 1
ATOM 1524 N N . ARG A 1 204 ? 13.172 3.365 20.240 1.00 58.91 204 ARG A N 1
ATOM 1525 C CA . ARG A 1 204 ? 11.763 3.783 20.310 1.00 58.91 204 ARG A CA 1
ATOM 1526 C C . ARG A 1 204 ? 11.344 4.358 18.962 1.00 58.91 204 ARG A C 1
ATOM 1528 O O . ARG A 1 204 ? 11.632 5.520 18.685 1.00 58.91 204 ARG A O 1
ATOM 1535 N N . THR A 1 205 ? 10.718 3.552 18.115 1.00 55.84 205 THR A N 1
ATOM 1536 C CA . THR A 1 205 ? 10.352 3.997 16.772 1.00 55.84 205 THR A CA 1
ATOM 1537 C C . THR A 1 205 ? 8.889 3.733 16.463 1.00 55.84 205 THR A C 1
ATOM 1539 O O . THR A 1 205 ? 8.360 2.642 16.670 1.00 55.84 205 THR A O 1
ATOM 1542 N N . TYR A 1 206 ? 8.249 4.781 15.952 1.00 62.84 206 TYR A N 1
ATOM 1543 C CA . TYR A 1 206 ? 6.858 4.814 15.528 1.00 62.84 206 TYR A CA 1
ATOM 1544 C C . TYR A 1 206 ? 6.720 4.126 14.166 1.00 62.84 206 TYR A C 1
ATOM 1546 O O . TYR A 1 206 ? 7.084 4.715 13.143 1.00 62.84 206 TYR A O 1
ATOM 1554 N N . ASN A 1 207 ? 6.212 2.894 14.132 1.00 61.22 207 ASN A N 1
ATOM 1555 C CA . ASN A 1 207 ? 6.194 2.079 12.914 1.00 61.22 207 ASN A CA 1
ATOM 1556 C C . ASN A 1 207 ? 4.808 1.507 12.630 1.00 61.22 207 ASN A C 1
ATOM 1558 O O . ASN A 1 207 ? 4.180 0.946 13.527 1.00 61.22 207 ASN A O 1
ATOM 1562 N N . GLY A 1 208 ? 4.402 1.623 11.363 1.00 58.19 208 GLY A N 1
ATOM 1563 C CA . GLY A 1 208 ? 3.207 0.993 10.811 1.00 58.19 208 GLY A CA 1
ATOM 1564 C C . GLY A 1 208 ? 3.548 -0.350 10.184 1.00 58.19 208 GLY A C 1
ATOM 1565 O O . GLY A 1 208 ? 4.580 -0.477 9.536 1.00 58.19 208 GLY A O 1
ATOM 1566 N N . ASN A 1 209 ? 2.696 -1.359 10.333 1.00 70.00 209 ASN A N 1
ATOM 1567 C CA . ASN A 1 209 ? 3.044 -2.714 9.879 1.00 70.00 209 ASN A CA 1
ATOM 1568 C C . ASN A 1 209 ? 2.883 -2.853 8.364 1.00 70.00 209 ASN A C 1
ATOM 1570 O O . ASN A 1 209 ? 3.700 -3.467 7.683 1.00 70.00 209 ASN A O 1
ATOM 1574 N N . SER A 1 210 ? 1.817 -2.251 7.836 1.00 87.69 210 SER A N 1
ATOM 1575 C CA . SER A 1 210 ? 1.420 -2.412 6.435 1.00 87.69 210 SER A CA 1
ATOM 1576 C C . SER A 1 210 ? 1.429 -1.073 5.721 1.00 87.69 210 SER A C 1
ATOM 1578 O O . SER A 1 210 ? 2.185 -0.899 4.772 1.00 87.69 210 SER A O 1
ATOM 1580 N N . VAL A 1 211 ? 0.633 -0.112 6.193 1.00 92.25 211 VAL A N 1
ATOM 1581 C CA . VAL A 1 211 ? 0.519 1.214 5.576 1.00 92.25 211 VAL A CA 1
ATOM 1582 C C . VAL A 1 211 ? 0.826 2.292 6.606 1.00 92.25 211 VAL A C 1
ATOM 1584 O O . VAL A 1 211 ? 0.209 2.320 7.665 1.00 92.25 211 VAL A O 1
ATOM 1587 N N . ASN A 1 212 ? 1.749 3.193 6.289 1.00 91.56 212 ASN A N 1
ATOM 1588 C CA . ASN A 1 212 ? 2.052 4.387 7.073 1.00 91.56 212 ASN A CA 1
ATOM 1589 C C . ASN A 1 212 ? 1.659 5.630 6.267 1.00 91.56 212 ASN A C 1
ATOM 1591 O O . ASN A 1 212 ? 2.105 5.793 5.133 1.00 91.56 212 ASN A O 1
ATOM 1595 N N . ILE A 1 213 ? 0.819 6.484 6.839 1.00 90.94 213 ILE A N 1
ATOM 1596 C CA . ILE A 1 213 ? 0.360 7.745 6.264 1.00 90.94 213 ILE A CA 1
ATOM 1597 C C . ILE A 1 213 ? 1.002 8.870 7.068 1.00 90.94 213 ILE A C 1
ATOM 1599 O O . ILE A 1 213 ? 0.620 9.114 8.212 1.00 90.94 213 ILE A O 1
ATOM 1603 N N . LEU A 1 214 ? 1.980 9.534 6.460 1.00 88.50 214 LEU A N 1
ATOM 1604 C CA . LEU A 1 214 ? 2.715 10.652 7.031 1.00 88.50 214 LEU A CA 1
ATOM 1605 C C . LEU A 1 214 ? 2.228 11.962 6.406 1.00 88.50 214 LEU A C 1
ATOM 1607 O O . LEU A 1 214 ? 2.289 12.128 5.188 1.00 88.50 214 LEU A O 1
ATOM 1611 N N . ASP A 1 215 ? 1.747 12.877 7.246 1.00 87.50 215 ASP A N 1
ATOM 1612 C CA . ASP A 1 215 ? 1.314 14.239 6.885 1.00 87.50 215 ASP A CA 1
ATOM 1613 C C . ASP A 1 215 ? 0.114 14.321 5.931 1.00 87.50 215 ASP A C 1
ATOM 1615 O O . ASP A 1 215 ? -0.226 15.403 5.453 1.00 87.50 215 ASP A O 1
ATOM 1619 N N . GLY A 1 216 ? -0.543 13.200 5.628 1.00 90.19 216 GLY A N 1
ATOM 1620 C CA . GLY A 1 216 ? -1.689 13.143 4.720 1.00 90.19 216 GLY A CA 1
ATOM 1621 C C . GLY A 1 216 ? -1.628 11.991 3.723 1.00 90.19 216 GLY A C 1
ATOM 1622 O O . GLY A 1 216 ? -0.567 11.441 3.430 1.00 90.19 216 GLY A O 1
ATOM 1623 N N . GLY A 1 217 ? -2.781 11.624 3.168 1.00 93.94 217 GLY A N 1
ATOM 1624 C CA . GLY A 1 217 ? -2.855 10.568 2.159 1.00 93.94 217 GLY A CA 1
ATOM 1625 C C . GLY A 1 217 ? -4.235 9.939 2.043 1.00 93.94 217 GLY A C 1
ATOM 1626 O O . GLY A 1 217 ? -5.075 10.052 2.933 1.00 93.94 217 GLY A O 1
ATOM 1627 N N . THR A 1 218 ? -4.475 9.251 0.931 1.00 96.06 218 THR A N 1
ATOM 1628 C CA . THR A 1 218 ? -5.710 8.488 0.714 1.00 96.06 218 THR A CA 1
ATOM 1629 C C . THR A 1 218 ? -5.405 7.001 0.580 1.00 96.06 218 THR A C 1
ATOM 1631 O O . THR A 1 218 ? -4.604 6.614 -0.264 1.00 96.06 218 THR A O 1
ATOM 1634 N N . VAL A 1 219 ? -6.075 6.171 1.377 1.00 97.19 219 VAL A N 1
ATOM 1635 C CA . VAL A 1 219 ? -6.094 4.709 1.278 1.00 97.19 219 VAL A CA 1
ATOM 1636 C C . VAL A 1 219 ? -7.528 4.284 1.002 1.00 97.19 219 VAL A C 1
ATOM 1638 O O . VAL A 1 219 ? -8.409 4.455 1.848 1.00 97.19 219 VAL A O 1
ATOM 1641 N N . GLN A 1 220 ? -7.778 3.761 -0.194 1.00 97.75 220 GLN A N 1
ATOM 1642 C CA . GLN A 1 220 ? -9.133 3.501 -0.661 1.00 97.75 220 GLN A CA 1
ATOM 1643 C C . GLN A 1 220 ? -9.276 2.134 -1.327 1.00 97.75 220 GLN A C 1
ATOM 1645 O O . GLN A 1 220 ? -8.440 1.740 -2.142 1.00 97.75 220 GLN A O 1
ATOM 1650 N N . ASN A 1 221 ? -10.383 1.441 -1.036 1.00 96.88 221 ASN A N 1
ATOM 1651 C CA . ASN A 1 221 ? -10.742 0.156 -1.648 1.00 96.88 221 ASN A CA 1
ATOM 1652 C C . ASN A 1 221 ? -9.627 -0.907 -1.530 1.00 96.88 221 ASN A C 1
ATOM 1654 O O . ASN A 1 221 ? -9.458 -1.741 -2.420 1.00 96.88 221 ASN A O 1
ATOM 1658 N N . CYS A 1 222 ? -8.816 -0.852 -0.473 1.00 97.75 222 CYS A N 1
ATOM 1659 C CA . CYS A 1 222 ? -7.695 -1.764 -0.278 1.00 97.75 222 CYS A CA 1
ATOM 1660 C C . CYS A 1 222 ? -8.076 -2.950 0.616 1.00 97.75 222 CYS A C 1
ATOM 1662 O O . CYS A 1 222 ? -8.931 -2.845 1.500 1.00 97.75 222 CYS A O 1
ATOM 1664 N N . LYS A 1 223 ? -7.385 -4.075 0.416 1.00 97.19 223 LYS A N 1
ATOM 1665 C CA . LYS A 1 223 ? -7.401 -5.232 1.321 1.00 97.19 223 LYS A CA 1
ATOM 1666 C C . LYS A 1 223 ? -6.075 -5.292 2.071 1.00 97.19 223 LYS A C 1
ATOM 1668 O O . LYS A 1 223 ? -5.032 -5.406 1.436 1.00 97.19 223 LYS A O 1
ATOM 1673 N N . ILE A 1 224 ? -6.106 -5.222 3.399 1.00 96.62 224 ILE A N 1
ATOM 1674 C CA . ILE A 1 224 ? -4.905 -5.186 4.247 1.00 96.62 224 ILE A CA 1
ATOM 1675 C C . ILE A 1 224 ? -5.003 -6.300 5.283 1.00 96.62 224 ILE A C 1
ATOM 1677 O O . ILE A 1 224 ? -5.819 -6.215 6.202 1.00 96.62 224 ILE A O 1
ATOM 1681 N N . TYR A 1 225 ? -4.207 -7.359 5.151 1.00 96.00 225 TYR A N 1
ATOM 1682 C CA . TYR A 1 225 ? -4.405 -8.534 5.997 1.00 96.00 225 TYR A CA 1
ATOM 1683 C C . TYR A 1 225 ? -3.172 -9.377 6.266 1.00 96.00 225 TYR A C 1
ATOM 1685 O O . TYR A 1 225 ? -2.209 -9.346 5.514 1.00 96.00 225 TYR A O 1
ATOM 1693 N N . ASN A 1 226 ? -3.209 -10.171 7.338 1.00 94.75 226 ASN A N 1
ATOM 1694 C CA . ASN A 1 226 ? -2.104 -11.051 7.736 1.00 94.75 226 ASN A CA 1
ATOM 1695 C C . ASN A 1 226 ? -0.745 -10.323 7.814 1.00 94.75 226 ASN A C 1
ATOM 1697 O O . ASN A 1 226 ? 0.295 -10.937 7.581 1.00 94.75 226 ASN A O 1
ATOM 1701 N N . ASN A 1 227 ? -0.734 -9.017 8.090 1.00 93.19 227 ASN A N 1
ATOM 1702 C CA . ASN A 1 227 ? 0.501 -8.288 8.343 1.00 93.19 227 ASN A CA 1
ATOM 1703 C C . ASN A 1 227 ? 0.825 -8.388 9.831 1.00 93.19 227 ASN A C 1
ATOM 1705 O O . ASN A 1 227 ? -0.080 -8.397 10.674 1.00 93.19 227 ASN A O 1
ATOM 1709 N N . SER A 1 228 ? 2.106 -8.479 10.164 1.00 90.19 228 SER A N 1
ATOM 1710 C CA . SER A 1 228 ? 2.545 -8.637 11.546 1.00 90.19 228 SER A CA 1
ATOM 1711 C C . SER A 1 228 ? 3.585 -7.599 11.934 1.00 90.19 228 SER A C 1
ATOM 1713 O O . SER A 1 228 ? 4.385 -7.135 11.131 1.00 90.19 228 SER A O 1
ATOM 1715 N N . ASN A 1 229 ? 3.594 -7.218 13.200 1.00 81.19 229 ASN A N 1
ATOM 1716 C CA . ASN A 1 229 ? 4.719 -6.504 13.776 1.00 81.19 229 ASN A CA 1
ATOM 1717 C C . ASN A 1 229 ? 5.152 -7.239 15.015 1.00 81.19 229 ASN A C 1
ATOM 1719 O O . ASN A 1 229 ? 4.520 -7.187 16.072 1.00 81.19 229 ASN A O 1
ATOM 1723 N N . LEU A 1 230 ? 6.208 -8.007 14.795 1.00 72.88 230 LEU A N 1
ATOM 1724 C CA . LEU A 1 230 ? 6.825 -8.861 15.778 1.00 72.88 230 LEU A CA 1
ATOM 1725 C C . LEU A 1 230 ? 7.910 -8.034 16.459 1.00 72.88 230 LEU A C 1
ATOM 1727 O O . LEU A 1 230 ? 9.103 -8.258 16.271 1.00 72.88 230 LEU A O 1
ATOM 1731 N N . PHE A 1 231 ? 7.487 -7.044 17.243 1.00 72.25 231 PHE A N 1
ATOM 1732 C CA . PHE A 1 231 ? 8.386 -6.392 18.182 1.00 72.25 231 PHE A CA 1
ATOM 1733 C C . PHE A 1 231 ? 8.593 -7.351 19.356 1.00 72.25 231 PHE A C 1
ATOM 1735 O O . PHE A 1 231 ? 7.752 -7.459 20.249 1.00 72.25 231 PHE A O 1
ATOM 1742 N N . THR A 1 232 ? 9.694 -8.099 19.323 1.00 64.06 232 THR A N 1
ATOM 1743 C CA . THR A 1 232 ? 10.030 -9.069 20.373 1.00 64.06 232 THR A CA 1
ATOM 1744 C C . THR A 1 232 ? 10.717 -8.434 21.570 1.00 64.06 232 THR A C 1
ATOM 1746 O O . THR A 1 232 ? 10.930 -9.139 22.546 1.00 64.06 232 THR A O 1
ATOM 1749 N N . ASP A 1 233 ? 11.076 -7.146 21.522 1.00 65.88 233 ASP A N 1
ATOM 1750 C CA . ASP A 1 233 ? 11.741 -6.480 22.643 1.00 65.88 233 ASP A CA 1
ATOM 1751 C C . ASP A 1 233 ? 10.734 -6.188 23.781 1.00 65.88 233 ASP A C 1
ATOM 1753 O O . ASP A 1 233 ? 9.865 -5.308 23.640 1.00 65.88 233 ASP A O 1
ATOM 1757 N N . PRO A 1 234 ? 10.818 -6.904 24.922 1.00 63.00 234 PRO A N 1
ATOM 1758 C CA . PRO A 1 234 ? 9.962 -6.645 26.074 1.00 63.00 234 PRO A CA 1
ATOM 1759 C C . PRO A 1 234 ? 10.300 -5.311 26.760 1.00 63.00 234 PRO A C 1
ATOM 1761 O O . PRO A 1 234 ? 9.460 -4.779 27.481 1.00 63.00 234 PRO A O 1
ATOM 1764 N N . ASN A 1 235 ? 11.488 -4.743 26.516 1.00 64.06 235 ASN A N 1
ATOM 1765 C CA . ASN A 1 235 ? 11.993 -3.542 27.184 1.00 64.06 235 ASN A CA 1
ATOM 1766 C C . ASN A 1 235 ? 11.749 -2.250 26.389 1.00 64.06 235 ASN A C 1
ATOM 1768 O O . ASN A 1 235 ? 11.917 -1.153 26.930 1.00 64.06 235 ASN A O 1
ATOM 1772 N N . SER A 1 236 ? 11.333 -2.340 25.120 1.00 60.22 236 SER A N 1
ATOM 1773 C CA . SER A 1 236 ? 10.976 -1.164 24.326 1.00 60.22 236 SER A CA 1
ATOM 1774 C C . SER A 1 236 ? 9.646 -0.600 24.851 1.00 60.22 236 SER A C 1
ATOM 1776 O O . SER A 1 236 ? 8.565 -1.076 24.479 1.00 60.22 236 SER A O 1
ATOM 1778 N N . GLY A 1 237 ? 9.713 0.369 25.768 1.00 59.12 237 GLY A N 1
ATOM 1779 C CA . GLY A 1 237 ? 8.526 0.976 26.378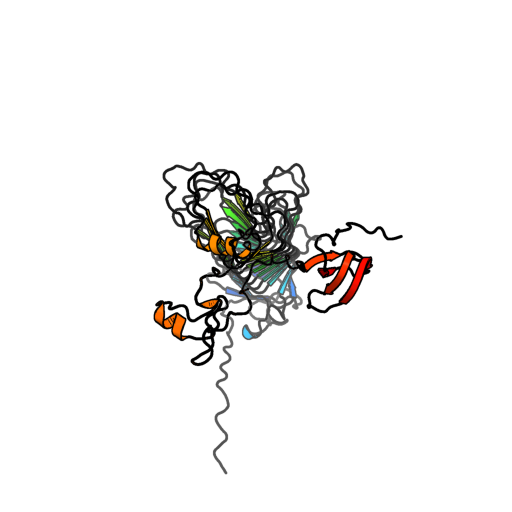 1.00 59.12 237 GLY A CA 1
ATOM 1780 C C . GLY A 1 237 ? 7.507 1.421 25.323 1.00 59.12 237 GLY A C 1
ATOM 1781 O O . GLY A 1 237 ? 7.898 2.133 24.409 1.00 59.12 237 GLY A O 1
ATOM 1782 N N . ASN A 1 238 ? 6.261 0.941 25.456 1.00 56.75 238 ASN A N 1
ATOM 1783 C CA . ASN A 1 238 ? 4.947 1.239 24.833 1.00 56.75 238 ASN A CA 1
ATOM 1784 C C . ASN A 1 238 ? 4.786 2.015 23.499 1.00 56.75 238 ASN A C 1
ATOM 1786 O O . ASN A 1 238 ? 3.653 2.272 23.108 1.00 56.75 238 ASN A O 1
ATOM 1790 N N . LEU A 1 239 ? 5.833 2.384 22.768 1.00 57.56 239 LEU A N 1
ATOM 1791 C CA . LEU A 1 239 ? 5.762 3.388 21.695 1.00 57.56 239 LEU A CA 1
ATOM 1792 C C . LEU A 1 239 ? 6.117 2.847 20.303 1.00 57.56 239 LEU A C 1
ATOM 1794 O O . LEU A 1 239 ? 6.213 3.627 19.362 1.00 57.56 239 LEU A O 1
ATOM 1798 N N . GLY A 1 240 ? 6.349 1.540 20.165 1.00 53.28 240 GLY A N 1
ATOM 1799 C CA . GLY A 1 240 ? 6.725 0.938 18.890 1.00 53.28 240 GLY A CA 1
ATOM 1800 C C . GLY A 1 240 ? 5.922 -0.315 18.580 1.00 53.28 240 GLY A C 1
ATOM 1801 O O . GLY A 1 240 ? 6.123 -1.354 19.208 1.00 53.28 240 GLY A O 1
ATOM 1802 N N . GLY A 1 241 ? 5.047 -0.219 17.582 1.00 57.09 241 GLY A N 1
ATOM 1803 C CA . GLY A 1 241 ? 4.525 -1.368 16.849 1.00 57.09 241 GLY A CA 1
ATOM 1804 C C . GLY A 1 241 ? 3.023 -1.316 16.636 1.00 57.09 241 GLY A C 1
ATOM 1805 O O . GLY A 1 241 ? 2.279 -2.069 17.275 1.00 57.09 241 GLY A O 1
ATOM 1806 N N . ASP A 1 242 ? 2.588 -0.435 15.735 1.00 69.19 242 ASP A N 1
ATOM 1807 C CA . ASP A 1 242 ? 1.218 0.048 15.737 1.00 69.19 242 ASP A CA 1
ATOM 1808 C C . ASP A 1 242 ? 0.565 0.031 14.349 1.00 69.19 242 ASP A C 1
ATOM 1810 O O . ASP A 1 242 ? 1.094 0.539 13.371 1.00 69.19 242 ASP A O 1
ATOM 1814 N N . GLY A 1 243 ? -0.655 -0.481 14.302 1.00 68.44 243 GLY A N 1
ATOM 1815 C CA . GLY A 1 243 ? -1.608 -0.435 13.203 1.00 68.44 243 GLY A CA 1
ATOM 1816 C C . GLY A 1 243 ? -1.256 -1.296 11.990 1.00 68.44 243 GLY A C 1
ATOM 1817 O O . GLY A 1 243 ? -0.134 -1.304 11.480 1.00 68.44 243 GLY A O 1
ATOM 1818 N N . ALA A 1 244 ? -2.271 -1.945 11.417 1.00 83.81 244 ALA A N 1
ATOM 1819 C CA . ALA A 1 244 ? -2.221 -2.298 10.003 1.00 83.81 244 ALA A CA 1
ATOM 1820 C C . ALA A 1 244 ? -2.143 -1.025 9.141 1.00 83.81 244 ALA A C 1
ATOM 1822 O O . ALA A 1 244 ? -1.397 -0.998 8.159 1.00 83.81 244 ALA A O 1
ATOM 1823 N N . ILE A 1 245 ? -2.868 0.023 9.554 1.00 89.31 245 ILE A N 1
ATOM 1824 C CA . ILE A 1 245 ? -2.765 1.396 9.051 1.00 89.31 245 ILE A CA 1
ATOM 1825 C C . ILE A 1 245 ? -2.286 2.289 10.196 1.00 89.31 245 ILE A C 1
ATOM 1827 O O . ILE A 1 245 ? -2.919 2.348 11.250 1.00 89.31 245 ILE A O 1
ATOM 1831 N N . TYR A 1 246 ? -1.199 3.014 9.971 1.00 87.75 246 TYR A N 1
ATOM 1832 C CA . TYR A 1 246 ? -0.652 3.980 10.908 1.00 87.75 246 TYR A CA 1
ATOM 1833 C C . TYR A 1 246 ? -0.730 5.390 10.321 1.00 87.75 246 TYR A C 1
ATOM 1835 O O . TYR A 1 246 ? -0.213 5.630 9.237 1.00 87.75 246 TYR A O 1
ATOM 1843 N N . ILE A 1 247 ? -1.391 6.312 11.016 1.00 84.94 247 ILE A N 1
ATOM 1844 C CA . ILE A 1 247 ? -1.553 7.712 10.621 1.00 84.94 247 ILE A CA 1
ATOM 1845 C C . ILE A 1 247 ? -0.757 8.571 11.590 1.00 84.94 247 ILE A C 1
ATOM 1847 O O . ILE A 1 247 ? -0.990 8.515 12.798 1.00 84.94 247 ILE A O 1
ATOM 1851 N N . ARG A 1 248 ? 0.145 9.395 11.060 1.00 81.75 248 ARG A N 1
ATOM 1852 C CA . ARG A 1 248 ? 0.911 10.348 11.858 1.00 81.75 248 ARG A CA 1
ATOM 1853 C C . ARG A 1 248 ? 1.243 11.618 11.093 1.00 81.75 248 ARG A C 1
ATOM 1855 O O . ARG A 1 248 ? 1.217 11.651 9.866 1.00 81.75 248 ARG A O 1
ATOM 1862 N N . ASN A 1 249 ? 1.609 12.645 11.836 1.00 75.88 249 ASN A N 1
ATOM 1863 C CA . ASN A 1 249 ? 2.227 13.851 11.310 1.00 75.88 249 ASN A CA 1
ATOM 1864 C C . ASN A 1 249 ? 3.718 13.911 11.695 1.00 75.88 249 ASN A C 1
ATOM 1866 O O . ASN A 1 249 ? 4.171 13.276 12.654 1.00 75.88 249 ASN A O 1
ATOM 1870 N N . ASN A 1 250 ? 4.492 14.646 10.908 1.00 64.19 250 ASN A N 1
ATOM 1871 C CA . ASN A 1 250 ? 5.872 14.989 11.180 1.00 64.19 250 ASN A CA 1
ATOM 1872 C C . ASN A 1 250 ? 5.934 16.236 12.073 1.00 64.19 250 ASN A C 1
ATOM 1874 O O . ASN A 1 250 ? 5.122 17.149 11.976 1.00 64.19 250 ASN A O 1
ATOM 1878 N N . THR A 1 251 ? 6.937 16.276 12.939 1.00 57.38 251 THR A N 1
ATOM 1879 C CA . THR A 1 251 ? 7.130 17.257 14.015 1.00 57.38 251 THR A CA 1
ATOM 1880 C C . THR A 1 251 ? 7.686 18.612 13.563 1.00 57.38 251 THR A C 1
ATOM 1882 O O . THR A 1 251 ? 8.043 19.422 14.412 1.00 57.38 251 THR A O 1
ATOM 1885 N N . VAL A 1 252 ? 7.871 18.844 12.261 1.00 58.28 252 VAL A N 1
ATOM 1886 C CA . VAL A 1 252 ? 8.637 20.008 11.763 1.00 58.28 252 VAL A CA 1
ATOM 1887 C C . VAL A 1 252 ? 7.816 20.919 10.850 1.00 58.28 252 VAL A C 1
ATOM 1889 O O . VAL A 1 252 ? 8.118 22.103 10.758 1.00 58.28 252 VAL A O 1
ATOM 1892 N N . GLU A 1 253 ? 6.749 20.415 10.228 1.00 57.09 253 GLU A N 1
ATOM 1893 C CA . GLU A 1 253 ? 5.930 21.193 9.296 1.00 57.09 253 GLU A CA 1
ATOM 1894 C C . GLU A 1 253 ? 4.490 21.311 9.824 1.00 57.09 253 GLU A C 1
ATOM 1896 O O . GLU A 1 253 ? 3.848 20.291 10.086 1.00 57.09 253 GLU A O 1
ATOM 1901 N N . PRO A 1 254 ? 3.937 22.528 9.969 1.00 54.97 254 PRO A N 1
ATOM 1902 C CA . PRO A 1 254 ? 2.633 22.766 10.591 1.00 54.97 254 PRO A CA 1
ATOM 1903 C C . PRO A 1 254 ? 1.439 22.384 9.696 1.00 54.97 254 PRO A C 1
ATOM 1905 O O . PRO A 1 254 ? 0.353 22.931 9.858 1.00 54.97 254 PRO A O 1
ATOM 1908 N N . LEU A 1 255 ? 1.605 21.479 8.727 1.00 64.62 255 LEU A N 1
ATOM 1909 C CA . LEU A 1 255 ? 0.596 21.201 7.704 1.00 64.62 255 LEU A CA 1
ATOM 1910 C C . LEU A 1 255 ? 0.363 19.697 7.544 1.00 64.62 255 LEU A C 1
ATOM 1912 O O . LEU A 1 255 ? 0.951 19.049 6.681 1.00 64.62 255 LEU A O 1
ATOM 1916 N N . MET A 1 256 ? -0.565 19.154 8.332 1.00 73.44 256 MET A N 1
ATOM 1917 C CA . MET A 1 256 ? -1.182 17.867 8.013 1.00 73.44 256 MET A CA 1
ATOM 1918 C C . MET A 1 256 ? -2.213 18.081 6.897 1.00 73.44 256 MET A C 1
ATOM 1920 O O . MET A 1 256 ? -3.069 18.950 7.001 1.00 73.44 256 MET A O 1
ATOM 1924 N N . ASN A 1 257 ? -2.159 17.316 5.815 1.00 84.44 257 ASN A N 1
ATOM 1925 C CA . ASN A 1 257 ? -3.221 17.276 4.813 1.00 84.44 257 ASN A CA 1
ATOM 1926 C C . ASN A 1 257 ? -4.340 16.325 5.233 1.00 84.44 257 ASN A C 1
ATOM 1928 O O . ASN A 1 257 ? -4.202 15.557 6.184 1.00 84.44 257 ASN A O 1
ATOM 1932 N N . ASP A 1 258 ? -5.437 16.345 4.479 1.00 89.31 258 ASP A N 1
ATOM 1933 C CA . ASP A 1 258 ? -6.523 15.403 4.710 1.00 89.31 258 ASP A CA 1
ATOM 1934 C C . ASP A 1 258 ? -6.024 13.957 4.605 1.00 89.31 258 ASP A C 1
ATOM 1936 O O . ASP A 1 258 ? -5.272 13.578 3.695 1.00 89.31 258 ASP A O 1
ATOM 1940 N N . VAL A 1 259 ? -6.472 13.144 5.557 1.00 91.69 259 VAL A N 1
ATOM 1941 C CA . VAL A 1 259 ? -6.269 11.700 5.563 1.00 91.69 259 VAL A CA 1
ATOM 1942 C C . VAL A 1 259 ? -7.603 11.038 5.287 1.00 91.69 259 VAL A C 1
ATOM 1944 O O . VAL A 1 259 ? -8.568 11.258 6.010 1.00 91.69 259 VAL A O 1
ATOM 1947 N N . ASN A 1 260 ? -7.660 10.200 4.259 1.00 94.44 260 ASN A N 1
ATOM 1948 C CA . ASN A 1 260 ? -8.876 9.498 3.864 1.00 94.44 260 ASN A CA 1
ATOM 1949 C C . ASN A 1 260 ? -8.621 7.989 3.851 1.00 94.44 260 ASN A C 1
ATOM 1951 O O . ASN A 1 260 ? -7.864 7.495 3.024 1.00 94.44 260 ASN A O 1
ATOM 1955 N N . VAL A 1 261 ? -9.271 7.248 4.743 1.00 94.69 261 VAL A N 1
ATOM 1956 C CA . VAL A 1 261 ? -9.264 5.782 4.813 1.00 94.69 261 VAL A CA 1
ATOM 1957 C C . VAL A 1 261 ? -10.681 5.308 4.506 1.00 94.69 261 VAL A C 1
ATOM 1959 O O . VAL A 1 261 ? -11.561 5.377 5.364 1.00 94.69 261 VAL A O 1
ATOM 1962 N N . ILE A 1 262 ? -10.934 4.902 3.260 1.00 95.12 262 ILE A N 1
ATOM 1963 C CA . ILE A 1 262 ? -12.295 4.707 2.738 1.00 95.12 262 ILE A CA 1
ATOM 1964 C C . ILE A 1 262 ? -12.485 3.321 2.106 1.00 95.12 262 ILE A C 1
ATOM 1966 O O . ILE A 1 262 ? -11.691 2.912 1.261 1.00 95.12 262 ILE A O 1
ATOM 1970 N N . ASN A 1 263 ? -13.586 2.633 2.428 1.00 94.81 263 ASN A N 1
ATOM 1971 C CA . ASN A 1 263 ? -13.986 1.364 1.793 1.00 94.81 263 ASN A CA 1
ATOM 1972 C C . ASN A 1 263 ? -12.909 0.256 1.861 1.00 94.81 263 ASN A C 1
ATOM 1974 O O . ASN A 1 263 ? -12.777 -0.545 0.935 1.00 94.81 263 ASN A O 1
ATOM 1978 N N . ASN A 1 264 ? -12.090 0.220 2.913 1.00 95.75 264 ASN A N 1
ATOM 1979 C CA . ASN A 1 264 ? -11.039 -0.788 3.057 1.00 95.75 264 ASN A CA 1
ATOM 1980 C C . ASN A 1 264 ? -11.525 -2.008 3.842 1.00 95.75 264 ASN A C 1
ATOM 1982 O O . ASN A 1 264 ? -12.399 -1.905 4.701 1.00 95.75 264 ASN A O 1
ATOM 1986 N N . VAL A 1 265 ? -10.901 -3.158 3.591 1.00 94.25 265 VAL A N 1
ATOM 1987 C CA . VAL A 1 265 ? -11.080 -4.381 4.384 1.00 94.25 265 VAL A CA 1
ATOM 1988 C C . VAL A 1 265 ? -9.754 -4.712 5.060 1.00 94.25 265 VAL A C 1
ATOM 1990 O O . VAL A 1 265 ? -8.774 -5.043 4.394 1.00 94.25 265 VAL A O 1
ATOM 1993 N N . VAL A 1 266 ? -9.715 -4.609 6.385 1.00 94.00 266 VAL A N 1
ATOM 1994 C CA . VAL A 1 266 ? -8.511 -4.734 7.209 1.00 94.00 266 VAL A CA 1
ATOM 1995 C C . VAL A 1 266 ? -8.692 -5.885 8.192 1.00 94.00 266 VAL A C 1
ATOM 1997 O O . VAL A 1 266 ? -9.482 -5.771 9.128 1.00 94.00 266 VAL A O 1
ATOM 2000 N N . PHE A 1 267 ? -8.003 -7.010 8.004 1.00 93.56 267 PHE A N 1
ATOM 2001 C CA . PHE A 1 267 ? -8.288 -8.192 8.820 1.00 93.56 267 PHE A CA 1
ATOM 2002 C C . PHE A 1 267 ? -7.098 -9.082 9.154 1.00 93.56 267 PHE A C 1
ATOM 2004 O O . PHE A 1 267 ? -6.115 -9.118 8.427 1.00 93.56 267 PHE A O 1
ATOM 2011 N N . ASN A 1 268 ? -7.193 -9.838 10.251 1.00 92.75 268 ASN A N 1
ATOM 2012 C CA . ASN A 1 268 ? -6.152 -10.773 10.702 1.00 92.75 268 ASN A CA 1
ATOM 2013 C C . ASN A 1 268 ? -4.753 -10.140 10.832 1.00 92.75 268 ASN A C 1
ATOM 2015 O O . ASN A 1 268 ? -3.738 -10.827 10.710 1.00 92.75 268 ASN A O 1
ATOM 2019 N N . ASN A 1 269 ? -4.663 -8.827 11.039 1.00 91.56 269 ASN A N 1
ATOM 2020 C CA . ASN A 1 269 ? -3.378 -8.189 11.283 1.00 91.56 269 ASN A CA 1
ATOM 2021 C C . ASN A 1 269 ? -2.997 -8.359 12.752 1.00 91.56 269 ASN A C 1
ATOM 2023 O O . ASN A 1 269 ? -3.853 -8.452 13.636 1.00 91.56 269 ASN A O 1
ATOM 2027 N N . SER A 1 270 ? -1.696 -8.391 13.014 1.00 89.00 270 SER A N 1
ATOM 2028 C CA . SER A 1 270 ? -1.150 -8.507 14.360 1.00 89.00 270 SER A CA 1
ATOM 2029 C C . SER A 1 270 ? -0.109 -7.428 14.615 1.00 89.00 270 SER A C 1
ATOM 2031 O O . SER A 1 270 ? 0.706 -7.114 13.751 1.00 89.00 270 SER A O 1
ATOM 2033 N N . ALA A 1 271 ? -0.143 -6.822 15.793 1.00 85.44 271 ALA A N 1
ATOM 2034 C CA . ALA A 1 271 ? 0.806 -5.784 16.183 1.00 85.44 271 ALA A CA 1
ATOM 2035 C C . ALA A 1 271 ? 0.986 -5.786 17.697 1.00 85.44 271 ALA A C 1
ATOM 2037 O O . ALA A 1 271 ? 0.135 -6.317 18.404 1.00 85.44 271 ALA A O 1
ATOM 2038 N N . LYS A 1 272 ? 2.046 -5.159 18.209 1.00 81.88 272 LYS A N 1
ATOM 2039 C CA . LYS A 1 272 ? 2.309 -5.099 19.652 1.00 81.88 272 LYS A CA 1
ATOM 2040 C C . LYS A 1 272 ? 1.154 -4.438 20.414 1.00 81.88 272 LYS A C 1
ATOM 2042 O O . LYS A 1 272 ? 0.595 -5.052 21.325 1.00 81.88 272 LYS A O 1
ATOM 2047 N N . ASN A 1 273 ? 0.778 -3.236 19.983 1.00 75.69 273 ASN A N 1
ATOM 2048 C CA . ASN A 1 273 ? -0.147 -2.362 20.702 1.00 75.69 273 ASN A CA 1
ATOM 2049 C C . ASN A 1 273 ? -1.521 -2.281 20.027 1.00 75.69 273 ASN A C 1
ATOM 2051 O O . ASN A 1 273 ? -2.536 -2.572 20.647 1.00 75.69 273 ASN A O 1
ATOM 2055 N N . CYS A 1 274 ? -1.553 -1.913 18.744 1.00 80.38 274 CYS A N 1
ATOM 2056 C CA . CYS A 1 274 ? -2.788 -1.695 18.000 1.00 80.38 274 CYS A CA 1
ATOM 2057 C C . CYS A 1 274 ? -2.722 -2.419 16.663 1.00 80.38 274 CYS A C 1
ATOM 2059 O O . CYS A 1 274 ? -1.765 -2.237 15.931 1.00 80.38 274 CYS A O 1
ATOM 2061 N N . SER A 1 275 ? -3.698 -3.244 16.310 1.00 83.38 275 SER A N 1
ATOM 2062 C CA . SER A 1 275 ? -3.591 -4.102 15.114 1.00 83.38 275 SER A CA 1
ATOM 2063 C C . SER A 1 275 ? -4.429 -3.650 13.918 1.00 83.38 275 SER A C 1
ATOM 2065 O O . SER A 1 275 ? -4.168 -4.087 12.802 1.00 83.38 275 SER A O 1
ATOM 2067 N N . GLY A 1 276 ? -5.402 -2.758 14.120 1.00 87.25 276 GLY A N 1
ATOM 2068 C CA . GLY A 1 276 ? -6.241 -2.200 13.057 1.00 87.25 276 GLY A CA 1
ATOM 2069 C C . GLY A 1 276 ? -5.703 -0.860 12.556 1.00 87.25 276 GLY A C 1
ATOM 2070 O O . GLY A 1 276 ? -4.925 -0.816 11.603 1.00 87.25 276 GLY A O 1
ATOM 2071 N N . ILE A 1 277 ? -6.108 0.230 13.206 1.00 88.31 277 ILE A N 1
ATOM 2072 C CA . ILE A 1 277 ? -5.715 1.607 12.897 1.00 88.31 277 ILE A CA 1
ATOM 2073 C C . ILE A 1 277 ? -5.091 2.269 14.119 1.00 88.31 277 ILE A C 1
ATOM 2075 O O . ILE A 1 277 ? -5.709 2.340 15.176 1.00 88.31 277 ILE A O 1
ATOM 2079 N N . PHE A 1 278 ? -3.919 2.866 13.944 1.00 86.75 278 PHE A N 1
ATOM 2080 C CA . PHE A 1 278 ? -3.353 3.773 14.935 1.00 86.75 278 PHE A CA 1
ATOM 2081 C C . PHE A 1 278 ? -3.262 5.191 14.378 1.00 86.75 278 PHE A C 1
ATOM 2083 O O . PHE A 1 278 ? -2.763 5.395 13.275 1.00 86.75 278 PHE A O 1
ATOM 2090 N N . ILE A 1 279 ? -3.746 6.168 15.139 1.00 85.44 279 ILE A N 1
ATOM 2091 C CA . ILE A 1 279 ? -3.623 7.596 14.853 1.00 85.44 279 ILE A CA 1
ATOM 2092 C C . ILE A 1 279 ? -2.734 8.198 15.940 1.00 85.44 279 ILE A C 1
ATOM 2094 O O . ILE A 1 279 ? -3.122 8.215 17.106 1.00 85.44 279 ILE A O 1
ATOM 2098 N N . SER A 1 280 ? -1.558 8.694 15.569 1.00 82.44 280 SER A N 1
ATOM 2099 C CA . SER A 1 280 ? -0.642 9.387 16.476 1.00 82.44 280 SER A CA 1
ATOM 2100 C C . SER A 1 280 ? -0.355 10.777 15.942 1.00 82.44 280 SER A C 1
ATOM 2102 O O . SER A 1 280 ? 0.373 10.928 14.963 1.00 82.44 280 SER A O 1
ATOM 2104 N N . LEU A 1 281 ? -0.914 11.794 16.588 1.00 77.50 281 LEU A N 1
ATOM 2105 C CA . LEU A 1 281 ? -0.705 13.184 16.201 1.00 77.50 281 LEU A CA 1
ATOM 2106 C C . LEU A 1 281 ? 0.199 13.851 17.237 1.00 77.50 281 LEU A C 1
ATOM 2108 O O . LEU A 1 281 ? -0.212 14.088 18.373 1.00 77.50 281 LEU A O 1
ATOM 2112 N N . ASN A 1 282 ? 1.438 14.130 16.842 1.00 65.69 282 ASN A N 1
ATOM 2113 C CA . ASN A 1 282 ? 2.412 14.834 17.661 1.00 65.69 282 ASN A CA 1
ATOM 2114 C C . ASN A 1 282 ? 2.374 16.322 17.280 1.00 65.69 282 ASN A C 1
ATOM 2116 O O . ASN A 1 282 ? 2.574 16.657 16.119 1.00 65.69 282 ASN A O 1
ATOM 2120 N N . GLN A 1 283 ? 2.188 17.202 18.267 1.00 58.44 283 GLN A N 1
ATOM 2121 C CA . GLN A 1 283 ? 2.319 18.671 18.209 1.00 58.44 283 GLN A CA 1
ATOM 2122 C C . GLN A 1 283 ? 1.088 19.548 17.910 1.00 58.44 283 GLN A C 1
ATOM 2124 O O . GLN A 1 283 ? 0.079 19.137 17.332 1.00 58.44 283 GLN A O 1
ATOM 2129 N N . THR A 1 284 ? 1.280 20.812 18.312 1.00 57.25 284 THR A N 1
ATOM 2130 C CA . THR A 1 284 ? 0.558 22.079 18.101 1.00 57.25 284 THR A CA 1
ATOM 2131 C C . THR A 1 284 ? 0.400 22.454 16.619 1.00 57.25 284 THR A C 1
ATOM 2133 O O . THR A 1 284 ? 0.676 23.575 16.203 1.00 57.25 284 THR A O 1
ATOM 2136 N N . VAL A 1 285 ? 0.007 21.504 15.776 1.00 55.09 285 VAL A N 1
ATOM 2137 C CA . VAL A 1 285 ? -0.292 21.777 14.369 1.00 55.09 285 VAL A CA 1
ATOM 2138 C C . VAL A 1 285 ? -1.616 22.537 14.286 1.00 55.09 285 VAL A C 1
ATOM 2140 O O . VAL A 1 285 ? -2.594 22.191 14.954 1.00 55.09 285 VAL A O 1
ATOM 2143 N N . ASP A 1 286 ? -1.654 23.588 13.470 1.00 59.50 286 ASP A N 1
ATOM 2144 C CA . ASP A 1 286 ? -2.884 24.314 13.173 1.00 59.50 286 ASP A CA 1
ATOM 2145 C C . ASP A 1 286 ? -3.795 23.438 12.295 1.00 59.50 286 ASP A C 1
ATOM 2147 O O . ASP A 1 286 ? -3.725 23.420 11.067 1.00 59.50 286 ASP A O 1
ATOM 2151 N N . TYR A 1 287 ? -4.661 22.661 12.946 1.00 58.69 287 TYR A N 1
ATOM 2152 C CA . TYR A 1 287 ? -5.627 21.791 12.275 1.00 58.69 287 TYR A CA 1
ATOM 2153 C C . TYR A 1 287 ? -6.908 22.525 11.838 1.00 58.69 287 TYR A C 1
ATOM 2155 O O . TYR A 1 287 ? -7.946 21.880 11.692 1.00 58.69 287 TYR A O 1
ATOM 2163 N N . THR A 1 288 ? -6.924 23.854 11.698 1.00 59.84 288 THR A N 1
ATOM 2164 C CA . THR A 1 288 ? -8.170 24.609 11.434 1.00 59.84 288 THR A CA 1
ATOM 2165 C C . THR A 1 288 ? -8.913 24.200 10.157 1.00 59.84 288 THR A C 1
ATOM 2167 O O . THR A 1 288 ? -10.112 24.453 10.067 1.00 59.84 288 THR A O 1
ATOM 2170 N N . THR A 1 289 ? -8.269 23.517 9.200 1.00 61.88 289 THR A N 1
ATOM 2171 C CA . THR A 1 289 ? -8.885 23.167 7.901 1.00 61.88 289 THR A CA 1
ATOM 2172 C C . THR A 1 289 ? -8.824 21.689 7.501 1.00 61.88 289 THR A C 1
ATOM 2174 O O . THR A 1 289 ? -9.274 21.350 6.409 1.00 61.88 289 THR A O 1
ATOM 2177 N N . LYS A 1 290 ? -8.274 20.797 8.336 1.00 76.94 290 LYS A N 1
ATOM 2178 C CA . LYS A 1 290 ? -7.802 19.471 7.891 1.00 76.94 290 LYS A CA 1
ATOM 2179 C C . LYS A 1 290 ? -8.489 18.331 8.631 1.00 76.94 290 LYS A C 1
ATOM 2181 O O . LYS A 1 290 ? -8.752 18.445 9.830 1.00 76.94 290 LYS A O 1
ATOM 2186 N N . LYS A 1 291 ? -8.807 17.249 7.909 1.00 85.69 291 LYS A N 1
ATOM 2187 C CA . LYS A 1 291 ? -9.676 16.165 8.394 1.00 85.69 291 LYS A CA 1
ATOM 2188 C C . LYS A 1 291 ? -9.055 14.779 8.228 1.00 85.69 291 LYS A C 1
ATOM 2190 O O . LYS A 1 291 ? -8.447 14.465 7.209 1.00 85.69 291 LYS A O 1
ATOM 2195 N N . ILE A 1 292 ? -9.292 13.919 9.213 1.00 87.62 292 ILE A N 1
ATOM 2196 C CA . ILE A 1 292 ? -9.071 12.475 9.137 1.00 87.62 292 ILE A CA 1
ATOM 2197 C C . ILE A 1 292 ? -10.434 11.805 8.955 1.00 87.62 292 ILE A C 1
ATOM 2199 O O . ILE A 1 292 ? -11.248 11.785 9.873 1.00 87.62 292 ILE A O 1
ATOM 2203 N N . ASN A 1 293 ? -10.689 11.242 7.779 1.00 90.50 293 ASN A N 1
ATOM 2204 C CA . ASN A 1 293 ? -11.913 10.521 7.446 1.00 90.50 293 ASN A CA 1
ATOM 2205 C C . ASN A 1 293 ? -11.639 9.014 7.404 1.00 90.50 293 ASN A C 1
ATOM 2207 O O . ASN A 1 293 ? -10.895 8.544 6.550 1.00 90.50 293 ASN A O 1
ATOM 2211 N N . ILE A 1 294 ? -12.275 8.246 8.283 1.00 89.62 294 ILE A N 1
ATOM 2212 C CA . ILE A 1 294 ? -12.269 6.781 8.310 1.00 89.62 294 ILE A CA 1
ATOM 2213 C C . ILE A 1 294 ? -13.702 6.328 8.044 1.00 89.62 294 ILE A C 1
ATOM 2215 O O . ILE A 1 294 ? -14.543 6.341 8.941 1.00 89.62 294 ILE A O 1
ATOM 2219 N N . VAL A 1 295 ? -14.011 5.984 6.796 1.00 89.88 295 VAL A N 1
ATOM 2220 C CA . VAL A 1 295 ? -15.398 5.803 6.346 1.00 89.88 295 VAL A CA 1
ATOM 2221 C C . VAL A 1 295 ? -15.598 4.474 5.617 1.00 89.88 295 VAL A C 1
ATOM 2223 O O . VAL A 1 295 ? -14.798 4.118 4.757 1.00 89.88 295 VAL A O 1
ATOM 2226 N N . ASN A 1 296 ? -16.693 3.763 5.905 1.00 90.12 296 ASN A N 1
ATOM 2227 C CA . ASN A 1 296 ? -17.102 2.547 5.181 1.00 90.12 296 ASN A CA 1
ATOM 2228 C C . ASN A 1 296 ? -16.080 1.392 5.210 1.00 90.12 296 ASN A C 1
ATOM 2230 O O . ASN A 1 296 ? -16.024 0.589 4.280 1.00 90.12 296 ASN A O 1
ATOM 2234 N N . ASN A 1 297 ? -15.229 1.301 6.230 1.00 90.12 297 ASN A N 1
ATOM 2235 C CA . ASN A 1 297 ? -14.228 0.238 6.313 1.00 90.12 297 ASN A CA 1
ATOM 2236 C C . ASN A 1 297 ? -14.744 -0.959 7.119 1.00 90.12 297 ASN A C 1
ATOM 2238 O O . ASN A 1 297 ? -15.587 -0.820 8.001 1.00 90.12 297 ASN A O 1
ATOM 2242 N N . THR A 1 298 ? -14.186 -2.137 6.860 1.00 89.75 298 THR A N 1
ATOM 2243 C CA . THR A 1 298 ? -14.382 -3.343 7.670 1.00 89.75 298 THR A CA 1
ATOM 2244 C C . THR A 1 298 ? -13.074 -3.712 8.355 1.00 89.75 298 THR A C 1
ATOM 2246 O O . THR A 1 298 ? -12.078 -3.950 7.678 1.00 89.75 298 THR A O 1
ATOM 2249 N N . PHE A 1 299 ? -13.080 -3.810 9.681 1.00 88.94 299 PHE A N 1
ATOM 2250 C CA . PHE A 1 299 ? -11.959 -4.271 10.494 1.00 88.94 299 PHE A CA 1
ATOM 2251 C C . PHE A 1 299 ? -12.332 -5.591 11.155 1.00 88.94 299 PHE A C 1
ATOM 2253 O O . PHE A 1 299 ? -13.211 -5.605 12.017 1.00 88.94 299 PHE A O 1
ATOM 2260 N N . ALA A 1 300 ? -11.681 -6.691 10.780 1.00 88.25 300 ALA A N 1
ATOM 2261 C CA . ALA A 1 300 ? -12.040 -8.010 11.293 1.00 88.25 300 ALA A CA 1
ATOM 2262 C C . ALA A 1 300 ? -10.860 -8.776 11.902 1.00 88.25 300 ALA A C 1
ATOM 2264 O O . ALA A 1 300 ? -9.809 -8.881 11.284 1.00 88.25 300 ALA A O 1
ATOM 2265 N N . ASN A 1 301 ? -11.030 -9.385 13.076 1.00 89.19 301 ASN A N 1
ATOM 2266 C CA . ASN A 1 301 ? -10.057 -10.324 13.654 1.00 89.19 301 ASN A CA 1
ATOM 2267 C C . ASN A 1 301 ? -8.624 -9.770 13.789 1.00 89.19 301 ASN A C 1
ATOM 2269 O O . ASN A 1 301 ? -7.648 -10.520 13.736 1.00 89.19 301 ASN A O 1
ATOM 2273 N N . ASN A 1 302 ? -8.466 -8.455 13.939 1.00 88.19 302 ASN A N 1
ATOM 2274 C CA . ASN A 1 302 ? -7.161 -7.865 14.207 1.00 88.19 302 ASN A CA 1
ATOM 2275 C C . ASN A 1 302 ? -6.812 -8.090 15.689 1.00 88.19 302 ASN A C 1
ATOM 2277 O O . ASN A 1 302 ? -7.680 -8.009 16.566 1.00 88.19 302 ASN A O 1
ATOM 2281 N N . LYS A 1 303 ? -5.548 -8.431 15.965 1.00 87.81 303 LYS A N 1
ATOM 2282 C CA . LYS A 1 303 ? -5.075 -8.838 17.293 1.00 87.81 303 LYS A CA 1
ATOM 2283 C C . LYS A 1 303 ? -3.870 -8.024 17.773 1.00 87.81 303 LYS A C 1
ATOM 2285 O O . LYS A 1 303 ? -2.792 -8.099 17.183 1.00 87.81 303 LYS A O 1
ATOM 2290 N N . ALA A 1 304 ? -4.018 -7.319 18.895 1.00 81.94 304 ALA A N 1
ATOM 2291 C CA . ALA A 1 304 ? -2.874 -6.812 19.654 1.00 81.94 304 ALA A CA 1
ATOM 2292 C C . ALA A 1 304 ? -2.145 -7.977 20.365 1.00 81.94 304 ALA A C 1
ATOM 2294 O O . ALA A 1 304 ? -2.784 -8.906 20.863 1.00 81.94 304 ALA A O 1
ATOM 2295 N N . ILE A 1 305 ? -0.808 -7.977 20.371 1.00 78.25 305 ILE A N 1
ATOM 2296 C CA . ILE A 1 305 ? 0.013 -9.069 20.921 1.00 78.25 305 ILE A CA 1
ATOM 2297 C C . ILE A 1 305 ? 0.275 -8.852 22.416 1.00 78.25 305 ILE A C 1
ATOM 2299 O O . ILE A 1 305 ? 0.184 -9.815 23.175 1.00 78.25 305 ILE A O 1
ATOM 2303 N N . THR A 1 306 ? 0.592 -7.625 22.849 1.00 69.00 306 THR A N 1
ATOM 2304 C CA . THR A 1 306 ? 1.048 -7.364 24.231 1.00 69.00 306 THR A CA 1
ATOM 2305 C C . THR A 1 306 ? 0.420 -6.134 24.894 1.00 69.00 306 THR A C 1
ATOM 2307 O O . THR A 1 306 ? 0.931 -5.687 25.917 1.00 69.00 306 THR A O 1
ATOM 2310 N N . GLY A 1 307 ? -0.659 -5.568 24.353 1.00 59.66 307 GLY A N 1
ATOM 2311 C CA . GLY A 1 307 ? -1.288 -4.363 24.901 1.00 59.66 307 GLY A CA 1
ATOM 2312 C C . GLY A 1 307 ? -2.807 -4.465 24.975 1.00 59.66 307 GLY A C 1
ATOM 2313 O O . GLY A 1 307 ? -3.441 -4.989 24.065 1.00 59.66 307 GLY A O 1
ATOM 2314 N N . ASN A 1 308 ? -3.391 -3.886 26.027 1.00 56.94 308 ASN A N 1
ATOM 2315 C CA . ASN A 1 308 ? -4.833 -3.632 26.147 1.00 56.94 308 ASN A CA 1
ATOM 2316 C C . ASN A 1 308 ? -5.277 -2.484 25.214 1.00 56.94 308 ASN A C 1
ATOM 2318 O O . ASN A 1 308 ? -6.112 -1.691 25.617 1.00 56.94 308 ASN A O 1
ATOM 2322 N N . GLU A 1 309 ? -4.664 -2.295 24.042 1.00 59.03 309 GLU A N 1
ATOM 2323 C CA . GLU A 1 309 ? -4.855 -1.098 23.199 1.00 59.03 309 GLU A CA 1
ATOM 2324 C C . GLU A 1 309 ? -5.619 -1.382 21.886 1.00 59.03 309 GLU A C 1
ATOM 2326 O O . GLU A 1 309 ? -5.860 -0.480 21.084 1.00 59.03 309 GLU A O 1
ATOM 2331 N N . GLY A 1 310 ? -6.072 -2.624 21.694 1.00 64.69 310 GLY A N 1
ATOM 2332 C CA . GLY A 1 310 ? -7.113 -2.998 20.737 1.00 64.69 310 GLY A CA 1
ATOM 2333 C C . GLY A 1 310 ? -6.857 -2.777 19.258 1.00 64.69 310 GLY A C 1
ATOM 2334 O O . GLY A 1 310 ? -5.754 -2.961 18.742 1.00 64.69 310 GLY A O 1
ATOM 2335 N N . PHE A 1 311 ? -7.934 -2.486 18.523 1.00 72.81 311 PHE A N 1
ATOM 2336 C CA . PHE A 1 311 ? -7.888 -2.313 17.069 1.00 72.81 311 PHE A CA 1
ATOM 2337 C C . PHE A 1 311 ? -7.795 -0.848 16.637 1.00 72.81 311 PHE A C 1
ATOM 2339 O O . PHE A 1 311 ? -7.372 -0.614 15.511 1.00 72.81 311 PHE A O 1
ATOM 2346 N N . LEU A 1 312 ? -8.217 0.115 17.466 1.00 80.44 312 LEU A N 1
ATOM 2347 C CA . LEU A 1 312 ? -8.191 1.544 17.153 1.00 80.44 312 LEU A CA 1
ATOM 2348 C C . LEU A 1 312 ? -7.636 2.325 18.333 1.00 80.44 312 LEU A C 1
ATOM 2350 O O . LEU A 1 312 ? -8.273 2.409 19.380 1.00 80.44 312 LEU A O 1
ATOM 2354 N N . LYS A 1 313 ? -6.497 2.976 18.121 1.00 79.00 313 LYS A N 1
ATOM 2355 C CA . LYS A 1 313 ? -5.901 3.880 19.104 1.00 79.00 313 LYS A CA 1
ATOM 2356 C C . LYS A 1 313 ? -5.759 5.277 18.506 1.00 79.00 313 LYS A C 1
ATOM 2358 O O . LYS A 1 313 ? -5.326 5.428 17.366 1.00 79.00 313 LYS A O 1
ATOM 2363 N N . VAL A 1 314 ? -6.115 6.292 19.290 1.00 74.81 314 VAL A N 1
ATOM 2364 C CA . VAL A 1 314 ? -5.886 7.706 18.973 1.00 74.81 314 VAL A CA 1
ATOM 2365 C C . VAL A 1 314 ? -5.036 8.290 20.096 1.00 74.81 314 VAL A C 1
ATOM 2367 O O . VAL A 1 314 ? -5.495 8.376 21.229 1.00 74.81 314 VAL A O 1
ATOM 2370 N N . SER A 1 315 ? -3.783 8.631 19.801 1.00 71.75 315 SER A N 1
ATOM 2371 C CA . SER A 1 315 ? -2.844 9.244 20.744 1.00 71.75 315 SER A CA 1
ATOM 2372 C C . SER A 1 315 ? -2.602 10.704 20.372 1.00 71.75 315 SER A C 1
ATOM 2374 O O . SER A 1 315 ? -2.238 11.002 19.235 1.00 71.75 315 SER A O 1
ATOM 2376 N N . LEU A 1 316 ? -2.790 11.600 21.344 1.00 64.94 316 LEU A N 1
ATOM 2377 C CA . LEU A 1 316 ? -2.595 13.053 21.226 1.00 64.94 316 LEU A CA 1
ATOM 2378 C C . LEU A 1 316 ? -1.553 13.552 22.250 1.00 64.94 316 LEU A C 1
ATOM 2380 O O . LEU A 1 316 ? -1.753 14.572 22.905 1.00 64.94 316 LEU A O 1
ATOM 2384 N N . SER A 1 317 ? -0.485 12.779 22.468 1.00 46.78 317 SER A N 1
ATOM 2385 C CA . SER A 1 317 ? 0.328 12.797 23.695 1.00 46.78 317 SER A CA 1
ATOM 2386 C C . SER A 1 317 ? 1.125 14.075 23.995 1.00 46.78 317 SER A C 1
ATOM 2388 O O . SER A 1 317 ? 1.544 14.221 25.134 1.00 46.78 317 SER A O 1
ATOM 2390 N N . ASP A 1 318 ? 1.280 15.015 23.056 1.00 37.94 318 ASP A N 1
ATOM 2391 C CA . ASP A 1 318 ? 2.143 16.202 23.236 1.00 37.94 318 ASP A CA 1
ATOM 2392 C C . ASP A 1 318 ? 1.500 17.532 22.790 1.00 37.94 318 ASP A C 1
ATOM 2394 O O . ASP A 1 318 ? 2.195 18.506 22.492 1.00 37.94 318 ASP A O 1
ATOM 2398 N N . ILE A 1 319 ? 0.166 17.612 22.710 1.00 38.50 319 ILE A N 1
ATOM 2399 C CA . ILE A 1 319 ? -0.497 18.877 22.360 1.00 38.50 319 ILE A CA 1
ATOM 2400 C C . ILE A 1 319 ? -0.616 19.744 23.620 1.00 38.50 319 ILE A C 1
ATOM 2402 O O . ILE A 1 319 ? -1.556 19.601 24.402 1.00 38.50 319 ILE A O 1
ATOM 2406 N N . ALA A 1 320 ? 0.315 20.686 23.796 1.00 33.28 320 ALA A N 1
ATOM 2407 C CA . ALA A 1 320 ? 0.061 21.878 24.598 1.00 33.28 320 ALA A CA 1
ATOM 2408 C C . ALA A 1 320 ? -1.082 22.652 23.919 1.00 33.28 320 ALA A C 1
ATOM 2410 O O . ALA A 1 320 ? -0.863 23.425 22.988 1.00 33.28 320 ALA A O 1
ATOM 2411 N N . LEU A 1 321 ? -2.322 22.350 24.308 1.00 35.38 321 LEU A N 1
ATOM 2412 C CA . LEU A 1 321 ? -3.517 23.019 23.811 1.00 35.38 321 LEU A CA 1
ATOM 2413 C C . LEU A 1 321 ? -3.516 24.458 24.312 1.00 35.38 321 LEU A C 1
ATOM 2415 O O . LEU A 1 321 ? -3.966 24.745 25.420 1.00 35.38 321 LEU A O 1
ATOM 2419 N N . ASP A 1 322 ? -3.020 25.361 23.474 1.00 35.69 322 ASP A N 1
ATOM 2420 C CA . ASP A 1 322 ? -3.389 26.763 23.564 1.00 35.69 322 ASP A CA 1
ATOM 2421 C C . ASP A 1 322 ? -4.921 26.847 23.443 1.00 35.69 322 ASP A C 1
ATOM 2423 O O . ASP A 1 322 ? -5.519 26.417 22.448 1.00 35.69 322 ASP A O 1
ATOM 2427 N N . ALA A 1 323 ? -5.570 27.334 24.501 1.00 41.22 323 ALA A N 1
ATOM 2428 C CA . ALA A 1 323 ? -7.022 27.344 24.661 1.00 41.22 323 ALA A CA 1
ATOM 2429 C C . ALA A 1 323 ? -7.754 28.128 23.549 1.00 41.22 323 ALA A C 1
ATOM 2431 O O . ALA A 1 323 ? -8.969 27.990 23.401 1.00 41.22 323 ALA A O 1
ATOM 2432 N N . ALA A 1 324 ? -7.028 28.904 22.737 1.00 38.34 324 ALA A N 1
ATOM 2433 C CA . ALA A 1 324 ? -7.562 29.692 21.631 1.00 38.34 324 ALA A CA 1
ATOM 2434 C C . ALA A 1 324 ? -7.830 28.906 20.322 1.00 38.34 324 ALA A C 1
ATOM 2436 O O . ALA A 1 324 ? -8.565 29.402 19.471 1.00 38.34 324 ALA A O 1
ATOM 2437 N N . VAL A 1 325 ? -7.308 27.682 20.142 1.00 44.50 325 VAL A N 1
ATOM 2438 C CA . VAL A 1 325 ? -7.418 26.911 18.868 1.00 44.50 325 VAL A CA 1
ATOM 2439 C C . VAL A 1 325 ? -8.589 25.897 18.876 1.00 44.50 325 VAL A C 1
ATOM 2441 O O . VAL A 1 325 ? -8.762 25.070 17.976 1.00 44.50 325 VAL A O 1
ATOM 2444 N N . ASN A 1 326 ? -9.443 25.957 19.901 1.00 41.03 326 ASN A N 1
ATOM 2445 C CA . ASN A 1 326 ? -10.375 24.890 20.284 1.00 41.03 326 ASN A CA 1
ATOM 2446 C C . ASN A 1 326 ? -11.790 24.983 19.654 1.00 41.03 326 ASN A C 1
ATOM 2448 O O . ASN A 1 326 ? -12.770 24.611 20.294 1.00 41.03 326 ASN A O 1
ATOM 2452 N N . THR A 1 327 ? -11.941 25.493 18.423 1.00 37.62 327 THR A N 1
ATOM 2453 C CA . THR A 1 327 ? -13.275 25.826 17.860 1.00 37.62 327 THR A CA 1
ATOM 2454 C C . THR A 1 327 ? -13.748 25.024 16.641 1.00 37.62 327 THR A C 1
ATOM 2456 O O . THR A 1 327 ? -14.834 25.316 16.147 1.00 37.62 327 THR A O 1
ATOM 2459 N N . SER A 1 328 ? -13.037 23.996 16.152 1.00 43.03 328 SER A N 1
ATOM 2460 C CA . SER A 1 328 ? -13.527 23.222 14.986 1.00 43.03 328 SER A CA 1
ATOM 2461 C C . SER A 1 328 ? -13.815 21.733 15.289 1.00 43.03 328 SER A C 1
ATOM 2463 O O . SER A 1 328 ? -12.866 20.945 15.350 1.00 43.03 328 SER A O 1
ATOM 2465 N N . PRO A 1 329 ? -15.099 21.341 15.466 1.00 44.41 329 PRO A N 1
ATOM 2466 C CA . PRO A 1 329 ? -15.574 19.974 15.766 1.00 44.41 329 PRO A CA 1
ATOM 2467 C C . PRO A 1 329 ? -15.458 18.901 14.667 1.00 44.41 329 PRO A C 1
ATOM 2469 O O . PRO A 1 329 ? -15.946 17.794 14.856 1.00 44.41 329 PRO A O 1
ATOM 2472 N N . ASP A 1 330 ? -14.812 19.161 13.529 1.00 56.50 330 ASP A N 1
ATOM 2473 C CA . ASP A 1 330 ? -14.956 18.290 12.345 1.00 56.50 330 ASP A CA 1
ATOM 2474 C C . ASP A 1 330 ? -13.680 17.527 11.938 1.00 56.50 330 ASP A C 1
ATOM 2476 O O . ASP A 1 330 ? -13.523 17.150 10.774 1.00 56.50 330 ASP A O 1
ATOM 2480 N N . LYS A 1 331 ? -12.728 17.333 12.859 1.00 74.12 331 LYS A N 1
ATOM 2481 C CA . LYS A 1 331 ? -11.351 16.942 12.491 1.00 74.12 331 LYS A CA 1
ATOM 2482 C C . LYS A 1 331 ? -11.121 15.438 12.354 1.00 74.12 331 LYS A C 1
ATOM 2484 O O . LYS A 1 331 ? -10.266 15.043 11.569 1.00 74.12 331 LYS A O 1
ATOM 2489 N N . ILE A 1 332 ? -11.867 14.595 13.071 1.00 80.88 332 ILE A N 1
ATOM 2490 C CA . ILE A 1 332 ? -11.798 13.132 12.922 1.00 80.88 332 ILE A CA 1
ATOM 2491 C C . ILE A 1 332 ? -13.213 12.583 12.733 1.00 80.88 332 ILE A C 1
ATOM 2493 O O . ILE A 1 332 ? -14.056 12.658 13.622 1.00 80.88 332 ILE A O 1
ATOM 2497 N N . ASN A 1 333 ? -13.461 12.011 11.564 1.00 82.94 333 ASN A N 1
ATOM 2498 C CA . ASN A 1 333 ? -14.740 11.475 11.127 1.00 82.94 333 ASN A CA 1
ATOM 2499 C C . ASN A 1 333 ? -14.627 9.950 10.992 1.00 82.94 333 ASN A C 1
ATOM 2501 O O . ASN A 1 333 ? -13.937 9.473 10.095 1.00 82.94 333 ASN A O 1
ATOM 2505 N N . ILE A 1 334 ? -15.295 9.185 11.861 1.00 83.94 334 ILE A N 1
ATOM 2506 C CA . ILE A 1 334 ? -15.262 7.713 11.857 1.00 83.94 334 ILE A CA 1
ATOM 2507 C C . ILE A 1 334 ? -16.679 7.182 11.637 1.00 83.94 334 ILE A C 1
ATOM 2509 O O . ILE A 1 334 ? -17.416 6.924 12.586 1.00 83.94 334 ILE A O 1
ATOM 2513 N N . ASN A 1 335 ? -17.074 7.002 10.377 1.00 81.75 335 ASN A N 1
ATOM 2514 C CA . ASN A 1 335 ? -18.469 6.734 10.022 1.00 81.75 335 ASN A CA 1
ATOM 2515 C C . ASN A 1 335 ? -18.673 5.455 9.205 1.00 81.75 335 ASN A C 1
ATOM 2517 O O . ASN A 1 335 ? -17.923 5.160 8.279 1.00 81.75 335 ASN A O 1
ATOM 2521 N N . ASN A 1 336 ? -19.745 4.726 9.528 1.00 84.06 336 ASN A N 1
ATOM 2522 C CA . ASN A 1 336 ? -20.196 3.532 8.810 1.00 84.06 336 ASN A CA 1
ATOM 2523 C C . ASN A 1 336 ? -19.113 2.440 8.701 1.00 84.06 336 ASN A C 1
ATOM 2525 O O . ASN A 1 336 ? -18.941 1.819 7.658 1.00 84.06 336 ASN A O 1
ATOM 2529 N N . ASN A 1 337 ? -18.345 2.225 9.770 1.00 83.75 337 ASN A N 1
ATOM 2530 C CA . ASN A 1 337 ? -17.330 1.172 9.804 1.00 83.75 337 ASN A CA 1
ATOM 2531 C C . ASN A 1 337 ? -17.875 -0.076 10.520 1.00 83.75 337 ASN A C 1
ATOM 2533 O O . ASN A 1 337 ? -18.682 0.026 11.447 1.00 83.75 337 ASN A O 1
ATOM 2537 N N . ILE A 1 338 ? -17.415 -1.253 10.099 1.00 83.88 338 ILE A N 1
ATOM 2538 C CA . ILE A 1 338 ? -17.737 -2.554 10.698 1.00 83.88 338 ILE A CA 1
ATOM 2539 C C . ILE A 1 338 ? -16.525 -3.026 11.502 1.00 83.88 338 ILE A C 1
ATOM 2541 O O . ILE A 1 338 ? -15.417 -3.048 10.966 1.00 83.88 338 ILE A O 1
ATOM 2545 N N . PHE A 1 339 ? -16.724 -3.439 12.756 1.00 83.31 339 PHE A N 1
ATOM 2546 C CA . PHE A 1 339 ? -15.663 -3.982 13.610 1.00 83.31 339 PHE A CA 1
ATOM 2547 C C . PHE A 1 339 ? -16.078 -5.352 14.143 1.00 83.31 339 PHE A C 1
ATOM 2549 O O . PHE A 1 339 ? -16.951 -5.452 14.996 1.00 83.31 339 PHE A O 1
ATOM 2556 N N . TRP A 1 340 ? -15.438 -6.417 13.666 1.00 83.69 340 TRP A N 1
ATOM 2557 C CA . TRP A 1 340 ? -15.869 -7.786 13.951 1.00 83.69 340 TRP A CA 1
ATOM 2558 C C . TRP A 1 340 ? -14.729 -8.666 14.474 1.00 83.69 340 TRP A C 1
ATOM 2560 O O . TRP A 1 340 ? -13.649 -8.684 13.898 1.00 83.69 340 TRP A O 1
ATOM 2570 N N . GLY A 1 341 ? -14.928 -9.382 15.584 1.00 81.44 341 GLY A N 1
ATOM 2571 C CA . GLY A 1 341 ? -13.952 -10.352 16.107 1.00 81.44 341 GLY A CA 1
ATOM 2572 C C . GLY A 1 341 ? -12.569 -9.787 16.478 1.00 81.44 341 GLY A C 1
ATOM 2573 O O . GLY A 1 341 ? -11.617 -10.544 16.660 1.00 81.44 341 GLY A O 1
ATOM 2574 N N . ASN A 1 342 ? -12.412 -8.462 16.575 1.00 82.38 342 ASN A N 1
ATOM 2575 C CA . ASN A 1 342 ? -11.140 -7.858 16.973 1.00 82.38 342 ASN A CA 1
ATOM 2576 C C . ASN A 1 342 ? -10.910 -8.096 18.468 1.00 82.38 342 ASN A C 1
ATOM 2578 O O . ASN A 1 342 ? -11.777 -7.802 19.293 1.00 82.38 342 ASN A O 1
ATOM 2582 N N . LYS A 1 343 ? -9.732 -8.607 18.827 1.00 72.25 343 LYS A N 1
ATOM 2583 C CA . LYS A 1 343 ? -9.414 -8.901 20.225 1.00 72.25 343 LYS A CA 1
ATOM 2584 C C . LYS A 1 343 ? -9.033 -7.610 20.963 1.00 72.25 343 LYS A C 1
ATOM 2586 O O . LYS A 1 343 ? -8.241 -6.826 20.444 1.00 72.25 343 LYS A O 1
ATOM 2591 N N . ASP A 1 344 ? -9.578 -7.435 22.169 1.00 62.28 344 ASP A N 1
ATOM 2592 C CA . ASP A 1 344 ? -9.242 -6.374 23.131 1.00 62.28 344 ASP A CA 1
ATOM 2593 C C . ASP A 1 344 ? -9.610 -4.947 22.682 1.00 62.28 344 ASP A C 1
ATOM 2595 O O . ASP A 1 344 ? -8.750 -4.083 22.642 1.00 62.28 344 ASP A O 1
ATOM 2599 N N . VAL A 1 345 ? -10.879 -4.660 22.352 1.00 54.50 345 VAL A N 1
ATOM 2600 C CA . VAL A 1 345 ? -11.347 -3.318 21.927 1.00 54.50 345 VAL A CA 1
ATOM 2601 C C . VAL A 1 345 ? -11.087 -2.236 22.994 1.00 54.50 345 VAL A C 1
ATOM 2603 O O . VAL A 1 345 ? -11.942 -1.898 23.801 1.00 54.50 345 VAL A O 1
ATOM 2606 N N . ALA A 1 346 ? -9.918 -1.614 22.986 1.00 53.62 346 ALA A N 1
ATOM 2607 C CA . ALA A 1 346 ? -9.693 -0.389 23.734 1.00 53.62 346 ALA A CA 1
ATOM 2608 C C . ALA A 1 346 ? -9.711 0.787 22.774 1.00 53.62 346 ALA A C 1
ATOM 2610 O O . ALA A 1 346 ? -8.811 0.951 21.958 1.00 53.62 346 ALA A O 1
ATOM 2611 N N . VAL A 1 347 ? -10.747 1.616 22.884 1.00 54.72 347 VAL A N 1
ATOM 2612 C CA . VAL A 1 347 ? -10.717 2.957 22.307 1.00 54.72 347 VAL A CA 1
ATOM 2613 C C . VAL A 1 347 ? -9.929 3.800 23.300 1.00 54.72 347 VAL A C 1
ATOM 2615 O O . VAL A 1 347 ? -10.439 4.176 24.352 1.00 54.72 347 VAL A O 1
ATOM 2618 N N . ALA A 1 348 ? -8.642 3.989 23.018 1.00 49.56 348 ALA A N 1
ATOM 2619 C CA . ALA A 1 348 ? -7.728 4.626 23.955 1.00 49.56 348 ALA A CA 1
ATOM 2620 C C . ALA A 1 348 ? -8.159 6.044 24.367 1.00 49.56 348 ALA A C 1
ATOM 2622 O O . ALA A 1 348 ? -8.794 6.787 23.617 1.00 49.56 348 ALA A O 1
ATOM 2623 N N . THR A 1 349 ? -7.742 6.376 25.586 1.00 48.19 349 THR A N 1
ATOM 2624 C CA . THR A 1 349 ? -7.963 7.596 26.354 1.00 48.19 349 THR A CA 1
ATOM 2625 C C . THR A 1 349 ? -7.754 8.861 25.528 1.00 48.19 349 THR A C 1
ATOM 2627 O O . THR A 1 349 ? -6.628 9.277 25.265 1.00 48.19 349 THR A O 1
ATOM 2630 N N . VAL A 1 350 ? -8.852 9.517 25.173 1.00 47.81 350 VAL A N 1
ATOM 2631 C CA . VAL A 1 350 ? -8.833 10.904 24.713 1.00 47.81 350 VAL A CA 1
ATOM 2632 C C . VAL A 1 350 ? -8.572 11.791 25.938 1.00 47.81 350 VAL A C 1
ATOM 2634 O O . VAL A 1 350 ? -9.374 11.746 26.877 1.00 47.81 350 VAL A O 1
ATOM 2637 N N . PRO A 1 351 ? -7.492 12.593 25.987 1.00 48.81 351 PRO A N 1
ATOM 2638 C CA . PRO A 1 351 ? -7.325 13.592 27.038 1.00 48.81 351 PRO A CA 1
ATOM 2639 C C . PRO A 1 351 ? -8.544 14.528 27.063 1.00 48.81 351 PRO A C 1
ATOM 2641 O O . PRO A 1 351 ? -8.990 15.011 26.025 1.00 48.81 351 PRO A O 1
ATOM 2644 N N . THR A 1 352 ? -9.088 14.775 28.252 1.00 45.97 352 THR A N 1
ATOM 2645 C CA . THR A 1 352 ? -10.410 15.362 28.557 1.00 45.97 352 THR A CA 1
ATOM 2646 C C . THR A 1 352 ? -10.752 16.729 27.959 1.00 45.97 352 THR A C 1
ATOM 2648 O O . THR A 1 352 ? -11.871 17.198 28.156 1.00 45.97 352 THR A O 1
ATOM 2651 N N . ALA A 1 353 ? -9.840 17.400 27.257 1.00 39.53 353 ALA A N 1
ATOM 2652 C CA . ALA A 1 353 ? -9.936 18.842 27.045 1.00 39.53 353 ALA A CA 1
ATOM 2653 C C . ALA A 1 353 ? -10.317 19.316 25.626 1.00 39.53 353 ALA A C 1
ATOM 2655 O O . ALA A 1 353 ? -10.523 20.520 25.463 1.00 39.53 353 ALA A O 1
ATOM 2656 N N . SER A 1 354 ? -10.397 18.470 24.586 1.00 43.72 354 SER A N 1
ATOM 2657 C CA . SER A 1 354 ? -10.355 19.055 23.223 1.00 43.72 354 SER A CA 1
ATOM 2658 C C . SER A 1 354 ? -10.862 18.254 22.022 1.00 43.72 354 SER A C 1
ATOM 2660 O O . SER A 1 354 ? -10.603 18.656 20.888 1.00 43.72 354 SER A O 1
ATOM 2662 N N . ILE A 1 355 ? -11.624 17.171 22.191 1.00 46.31 355 ILE A N 1
ATOM 2663 C CA . ILE A 1 355 ? -12.307 16.579 21.029 1.00 46.31 355 ILE A CA 1
ATOM 2664 C C . ILE A 1 355 ? -13.719 17.125 20.966 1.00 46.31 355 ILE A C 1
ATOM 2666 O O . ILE A 1 355 ? -14.571 16.751 21.764 1.00 46.31 355 ILE A O 1
ATOM 2670 N N . ALA A 1 356 ? -13.963 18.030 20.030 1.00 46.75 356 ALA A N 1
ATOM 2671 C CA . ALA A 1 356 ? -15.296 18.491 19.713 1.00 46.75 356 ALA A CA 1
ATOM 2672 C C . ALA A 1 356 ? -15.908 17.479 18.718 1.00 46.75 356 ALA A C 1
ATOM 2674 O O . ALA A 1 356 ? -15.393 17.286 17.628 1.00 46.75 356 ALA A O 1
ATOM 2675 N N . LYS A 1 357 ? -16.932 16.751 19.179 1.00 48.09 357 LYS A N 1
ATOM 2676 C CA . LYS A 1 357 ? -17.802 15.791 18.471 1.00 48.09 357 LYS A CA 1
ATOM 2677 C C . LYS A 1 357 ? -17.135 14.702 17.602 1.00 48.09 357 LYS A C 1
ATOM 2679 O O . LYS A 1 357 ? -17.101 14.800 16.380 1.00 48.09 357 LYS A O 1
ATOM 2684 N N . THR A 1 358 ? -16.800 13.554 18.198 1.00 45.91 358 THR A N 1
ATOM 2685 C CA . THR A 1 358 ? -16.620 12.311 17.416 1.00 45.91 358 THR A CA 1
ATOM 2686 C C . THR A 1 358 ? -17.964 11.601 17.283 1.00 45.91 358 THR A C 1
ATOM 2688 O O . THR A 1 358 ? -18.543 11.167 18.282 1.00 45.91 358 THR A O 1
ATOM 2691 N N . THR A 1 359 ? -18.473 11.483 16.055 1.00 48.38 359 THR A N 1
ATOM 2692 C CA . THR A 1 359 ? -19.622 10.615 15.760 1.00 48.38 359 THR A CA 1
ATOM 2693 C C . THR A 1 359 ? -19.081 9.248 15.392 1.00 48.38 359 THR A C 1
ATOM 2695 O O . THR A 1 359 ? -18.334 9.137 14.422 1.00 48.38 359 THR A O 1
ATOM 2698 N N . PHE A 1 360 ? -19.446 8.227 16.160 1.00 53.31 360 PHE A N 1
ATOM 2699 C CA . PHE A 1 360 ? -19.202 6.850 15.768 1.00 53.31 360 PHE A CA 1
ATOM 2700 C C . PHE A 1 360 ? -20.528 6.215 15.359 1.00 53.31 360 PHE A C 1
ATOM 2702 O O . PHE A 1 360 ? -21.439 6.075 16.181 1.00 53.31 360 PHE A O 1
ATOM 2709 N N . THR A 1 361 ? -20.623 5.833 14.088 1.00 50.09 361 THR A N 1
ATOM 2710 C CA . THR A 1 361 ? -21.755 5.060 13.565 1.00 50.09 361 THR A CA 1
ATOM 2711 C C . THR A 1 361 ? -21.274 3.648 13.260 1.00 50.09 361 THR A C 1
ATOM 2713 O O . THR A 1 361 ? -20.447 3.467 12.359 1.00 50.09 361 THR A O 1
ATOM 2716 N N . TYR A 1 362 ? -21.761 2.671 14.025 1.00 52.53 362 TYR A N 1
ATOM 2717 C CA . TYR A 1 362 ? -21.368 1.264 13.916 1.00 52.53 362 TYR A CA 1
ATOM 2718 C C . TYR A 1 362 ? -22.535 0.409 13.424 1.00 52.53 362 TYR A C 1
ATOM 2720 O O . TYR A 1 362 ? -23.660 0.570 13.898 1.00 52.53 362 TYR A O 1
ATOM 2728 N N . ASN A 1 363 ? -22.250 -0.538 12.527 1.00 43.31 363 ASN A N 1
ATOM 2729 C CA . ASN A 1 363 ? -23.246 -1.521 12.086 1.00 43.31 363 ASN A CA 1
ATOM 2730 C C . ASN A 1 363 ? -23.187 -2.834 12.885 1.00 43.31 363 ASN A C 1
ATOM 2732 O O . ASN A 1 363 ? -24.216 -3.485 12.999 1.00 43.31 363 ASN A O 1
ATOM 2736 N N . ALA A 1 364 ? -22.021 -3.201 13.434 1.00 50.75 364 ALA A N 1
ATOM 2737 C CA . ALA A 1 364 ? -21.823 -4.395 14.262 1.00 50.75 364 ALA A CA 1
ATOM 2738 C C . ALA A 1 364 ? -20.568 -4.237 15.139 1.00 50.75 364 ALA A C 1
ATOM 2740 O O . ALA A 1 364 ? -19.526 -3.803 14.629 1.00 50.75 364 ALA A O 1
ATOM 2741 N N . ILE A 1 365 ? -20.664 -4.559 16.436 1.00 52.91 365 ILE A N 1
ATOM 2742 C CA . ILE A 1 365 ? -19.522 -4.654 17.364 1.00 52.91 365 ILE A CA 1
ATOM 2743 C C . ILE A 1 365 ? -19.685 -5.920 18.201 1.00 52.91 365 ILE A C 1
ATOM 2745 O O . ILE A 1 365 ? -20.618 -6.035 18.989 1.00 52.91 365 ILE A O 1
ATOM 2749 N N . GLU A 1 366 ? -18.694 -6.803 18.128 1.00 50.25 366 GLU A N 1
ATOM 2750 C CA . GLU A 1 366 ? -18.526 -7.908 19.072 1.00 50.25 366 GLU A CA 1
ATOM 2751 C C . GLU A 1 366 ? -17.308 -7.594 19.963 1.00 50.25 366 GLU A C 1
ATOM 2753 O O . GLU A 1 366 ? -16.162 -7.815 19.569 1.00 50.25 366 GLU A O 1
ATOM 2758 N N . GLY A 1 367 ? -17.533 -6.964 21.126 1.00 52.44 367 GLY A N 1
ATOM 2759 C CA . GLY A 1 367 ? -16.470 -6.546 22.053 1.00 52.44 367 GLY A CA 1
ATOM 2760 C C . GLY A 1 367 ? -16.894 -5.476 23.072 1.00 52.44 367 GLY A C 1
ATOM 2761 O O . GLY A 1 367 ? -17.970 -4.894 22.971 1.00 52.44 367 GLY A O 1
ATOM 2762 N N . SER A 1 368 ? -16.049 -5.210 24.074 1.00 47.59 368 SER A N 1
ATOM 2763 C CA . SER A 1 368 ? -16.267 -4.161 25.084 1.00 47.59 368 SER A CA 1
ATOM 2764 C C . SER A 1 368 ? -15.531 -2.879 24.707 1.00 47.59 368 SER A C 1
ATOM 2766 O O . SER A 1 368 ? -14.318 -2.933 24.580 1.00 47.59 368 SER A O 1
ATOM 2768 N N . ILE A 1 369 ? -16.205 -1.731 24.604 1.00 54.34 369 ILE A N 1
ATOM 2769 C CA . ILE A 1 369 ? -15.525 -0.427 24.494 1.00 54.34 369 ILE A CA 1
ATOM 2770 C C . ILE A 1 369 ? -15.203 0.083 25.907 1.00 54.34 369 ILE A C 1
ATOM 2772 O O . ILE A 1 369 ? -16.110 0.245 26.723 1.00 54.34 369 ILE A O 1
ATOM 2776 N N . SER A 1 370 ? -13.931 0.372 26.191 1.00 49.25 370 SER A N 1
ATOM 2777 C CA . SER A 1 370 ? -13.468 1.017 27.434 1.00 49.25 370 SER A CA 1
ATOM 2778 C C . SER A 1 370 ? -12.580 2.230 27.138 1.00 49.25 370 SER A C 1
ATOM 2780 O O . SER A 1 370 ? -11.924 2.237 26.102 1.00 49.25 370 SER A O 1
ATOM 2782 N N . GLY A 1 371 ? -12.504 3.206 28.056 1.00 50.84 371 GLY A N 1
ATOM 2783 C CA . GLY A 1 371 ? -11.546 4.328 27.979 1.00 50.84 371 GLY A CA 1
ATOM 2784 C C . GLY A 1 371 ? -12.087 5.649 27.416 1.00 50.84 371 GLY A C 1
ATOM 2785 O O . GLY A 1 371 ? -11.324 6.598 27.239 1.00 50.84 371 GLY A O 1
ATOM 2786 N N . LEU A 1 372 ? -13.397 5.747 27.169 1.00 52.94 372 LEU A N 1
ATOM 2787 C CA . LEU A 1 372 ? -14.020 6.989 26.706 1.00 52.94 372 LEU A CA 1
ATOM 2788 C C . LEU A 1 372 ? -14.116 8.002 27.857 1.00 52.94 372 LEU A C 1
ATOM 2790 O O . LEU A 1 372 ? -14.815 7.749 28.836 1.00 52.94 372 LEU A O 1
ATOM 2794 N N . ASN A 1 373 ? -13.443 9.149 27.734 1.00 52.81 373 ASN A N 1
ATOM 2795 C CA . ASN A 1 373 ? -13.625 10.282 28.642 1.00 52.81 373 ASN A CA 1
ATOM 2796 C C . ASN A 1 373 ? -14.600 11.280 27.999 1.00 52.81 373 ASN A C 1
ATOM 2798 O O . ASN A 1 373 ? -14.366 11.771 26.894 1.00 52.81 373 ASN A O 1
ATOM 2802 N N . ALA A 1 374 ? -15.762 11.459 28.622 1.00 48.09 374 ALA A N 1
ATOM 2803 C CA . ALA A 1 374 ? -17.011 11.604 27.884 1.00 48.09 374 ALA A CA 1
ATOM 2804 C C . ALA A 1 374 ? -17.680 12.975 28.087 1.00 48.09 374 ALA A C 1
ATOM 2806 O O . ALA A 1 374 ? -18.652 13.117 28.820 1.00 48.09 374 ALA A O 1
ATOM 2807 N N . SER A 1 375 ? -17.196 13.995 27.383 1.00 46.84 375 SER A N 1
ATOM 2808 C CA . SER A 1 375 ? -17.955 15.244 27.210 1.00 46.84 375 SER A CA 1
ATOM 2809 C C . SER A 1 375 ? -18.535 15.412 25.801 1.00 46.84 375 SER A C 1
ATOM 2811 O O . SER A 1 375 ? -19.509 16.136 25.655 1.00 46.84 375 SER A O 1
ATOM 2813 N N . ASN A 1 376 ? -18.018 14.712 24.776 1.00 51.34 376 ASN A N 1
ATOM 2814 C CA . ASN A 1 376 ? -18.301 15.034 23.364 1.00 51.34 376 ASN A CA 1
ATOM 2815 C C . ASN A 1 376 ? -18.398 13.823 22.401 1.00 51.34 376 ASN A C 1
ATOM 2817 O O . ASN A 1 376 ? -18.137 13.960 21.204 1.00 51.34 376 ASN A O 1
ATOM 2821 N N . ILE A 1 377 ? -18.736 12.624 22.880 1.00 54.06 377 ILE A N 1
ATOM 2822 C CA . ILE A 1 377 ? -18.847 11.432 22.018 1.00 54.06 377 ILE A CA 1
ATOM 2823 C C . ILE A 1 377 ? -20.323 11.119 21.760 1.00 54.06 377 ILE A C 1
ATOM 2825 O O . ILE A 1 377 ? -21.071 10.863 22.700 1.00 54.06 377 ILE A O 1
ATOM 2829 N N . SER A 1 378 ? -20.730 11.091 20.488 1.00 53.91 378 SER A N 1
ATOM 2830 C CA . SER A 1 378 ? -22.039 10.575 20.071 1.00 53.91 378 SER A CA 1
ATOM 2831 C C . SER A 1 378 ? -21.857 9.170 19.499 1.00 53.91 378 SER A C 1
ATOM 2833 O O . SER A 1 378 ? -21.255 8.992 18.440 1.00 53.91 378 SER A O 1
ATOM 2835 N N . LEU A 1 379 ? -22.364 8.168 20.215 1.00 57.38 379 LEU A N 1
ATOM 2836 C CA . LEU A 1 379 ? -22.406 6.778 19.762 1.00 57.38 379 LEU A CA 1
ATOM 2837 C C . LEU A 1 379 ? -23.787 6.519 19.161 1.00 57.38 379 LEU A C 1
ATOM 2839 O O . LEU A 1 379 ? -24.796 6.749 19.826 1.00 57.38 379 LEU A O 1
ATOM 2843 N N . SER A 1 380 ? -23.841 6.038 17.920 1.00 52.47 380 SER A N 1
ATOM 2844 C CA . SER A 1 380 ? -25.081 5.543 17.319 1.00 52.47 380 SER A CA 1
ATOM 2845 C C . SER A 1 380 ? -24.848 4.165 16.709 1.00 52.47 380 SER A C 1
ATOM 2847 O O . SER A 1 380 ? -23.941 3.973 15.899 1.00 52.47 380 SER A O 1
ATOM 2849 N N . ALA A 1 381 ? -25.635 3.189 17.147 1.00 52.59 381 ALA A N 1
ATOM 2850 C CA . ALA A 1 381 ? -25.692 1.860 16.556 1.00 52.59 381 ALA A CA 1
ATOM 2851 C C . ALA A 1 381 ? -27.053 1.731 15.875 1.00 52.59 381 ALA A C 1
ATOM 2853 O O . ALA A 1 381 ? -28.074 2.062 16.478 1.00 52.59 381 ALA A O 1
ATOM 2854 N N . THR A 1 382 ? -27.070 1.314 14.613 1.00 49.66 382 THR A N 1
ATOM 2855 C CA . THR A 1 382 ? -28.311 1.272 13.831 1.00 49.66 382 THR A CA 1
ATOM 2856 C C . THR A 1 382 ? -28.968 -0.105 13.820 1.00 49.66 382 THR A C 1
ATOM 2858 O O . THR A 1 382 ? -30.165 -0.136 13.566 1.00 49.66 382 THR A O 1
ATOM 2861 N N . ASN A 1 383 ? -28.259 -1.214 14.117 1.00 45.53 383 ASN A N 1
ATOM 2862 C CA . ASN A 1 383 ? -28.753 -2.559 13.760 1.00 45.53 383 ASN A CA 1
ATOM 2863 C C . ASN A 1 383 ? -28.369 -3.779 14.656 1.00 45.53 383 ASN A C 1
ATOM 2865 O O . ASN A 1 383 ? -28.588 -4.896 14.195 1.00 45.53 383 ASN A O 1
ATOM 2869 N N . GLU A 1 384 ? -27.849 -3.667 15.895 1.00 47.12 384 GLU A N 1
ATOM 2870 C CA . GLU A 1 384 ? -27.492 -4.877 16.693 1.00 47.12 384 GLU A CA 1
ATOM 2871 C C . GLU A 1 384 ? -27.834 -4.873 18.198 1.00 47.12 384 GLU A C 1
ATOM 2873 O O . GLU A 1 384 ? -27.875 -3.836 18.856 1.00 47.12 384 GLU A O 1
ATOM 2878 N N . THR A 1 385 ? -28.026 -6.097 18.720 1.00 42.00 385 THR A N 1
ATOM 2879 C CA . THR A 1 385 ? -28.597 -6.496 20.021 1.00 42.00 385 THR A CA 1
ATOM 2880 C C . THR A 1 385 ? -27.598 -6.716 21.171 1.00 42.00 385 THR A C 1
ATOM 2882 O O . THR A 1 385 ? -28.037 -7.041 22.266 1.00 42.00 385 THR A O 1
ATOM 2885 N N . ASN A 1 386 ? -26.277 -6.548 20.992 1.00 44.34 386 ASN A N 1
ATOM 2886 C CA . ASN A 1 386 ? -25.282 -6.936 22.018 1.00 44.34 386 ASN A CA 1
ATOM 2887 C C . ASN A 1 386 ? -24.096 -5.962 22.192 1.00 44.34 386 ASN A C 1
ATOM 2889 O O . ASN A 1 386 ? -22.951 -6.387 22.352 1.00 44.34 386 ASN A O 1
ATOM 2893 N N . VAL A 1 387 ? -24.328 -4.646 22.203 1.00 44.19 387 VAL A N 1
ATOM 2894 C CA . VAL A 1 387 ? -23.244 -3.690 22.505 1.00 44.19 387 VAL A CA 1
ATOM 2895 C C . VAL A 1 387 ? -23.160 -3.432 24.012 1.00 44.19 387 VAL A C 1
ATOM 2897 O O . VAL A 1 387 ? -23.948 -2.672 24.572 1.00 44.19 387 VAL A O 1
ATOM 2900 N N . LYS A 1 388 ? -22.174 -4.037 24.690 1.00 46.22 388 LYS A N 1
ATOM 2901 C CA . LYS A 1 388 ? -21.896 -3.756 26.108 1.00 46.22 388 LYS A CA 1
ATOM 2902 C C . LYS A 1 388 ? -20.995 -2.527 26.240 1.00 46.22 388 LYS A C 1
ATOM 2904 O O . LYS A 1 388 ? -19.778 -2.609 26.066 1.00 46.22 388 LYS A O 1
ATOM 2909 N N . PHE A 1 389 ? -21.588 -1.388 26.583 1.00 48.88 389 PHE A N 1
ATOM 2910 C CA . PHE A 1 389 ? -20.844 -0.182 26.946 1.00 48.88 389 PHE A CA 1
ATOM 2911 C C . PHE A 1 389 ? -20.452 -0.229 28.429 1.00 48.88 389 PHE A C 1
ATOM 2913 O O . PHE A 1 389 ? -21.320 -0.268 29.298 1.00 48.88 389 PHE A O 1
ATOM 2920 N N . THR A 1 390 ? -19.153 -0.186 28.733 1.00 42.84 390 THR A N 1
ATOM 2921 C CA . THR A 1 390 ? -18.665 0.006 30.108 1.00 42.84 390 THR A CA 1
ATOM 2922 C C . THR A 1 390 ? -18.151 1.437 30.231 1.00 42.84 390 THR A C 1
ATOM 2924 O O . THR A 1 390 ? -17.029 1.738 29.827 1.00 42.84 390 THR A O 1
ATOM 2927 N N . LEU A 1 391 ? -18.985 2.341 30.750 1.00 46.28 391 LEU A N 1
ATOM 2928 C CA . LEU A 1 391 ? -18.615 3.744 30.952 1.00 46.28 391 LEU A CA 1
ATOM 2929 C C . LEU A 1 391 ? -17.901 3.918 32.306 1.00 46.28 391 LEU A C 1
ATOM 2931 O O . LEU A 1 391 ? -18.492 3.595 33.339 1.00 46.28 391 LEU A O 1
ATOM 2935 N N . PRO A 1 392 ? -16.666 4.449 32.351 1.00 39.19 392 PRO A N 1
ATOM 2936 C CA . PRO A 1 392 ? -16.085 4.916 33.602 1.00 39.19 392 PRO A CA 1
ATOM 2937 C C . PRO A 1 392 ? -16.787 6.223 34.006 1.00 39.19 392 PRO A C 1
ATOM 2939 O O . PRO A 1 392 ? -16.745 7.182 33.249 1.00 39.19 392 PRO A O 1
ATOM 2942 N N . SER A 1 393 ? -17.473 6.229 35.157 1.00 42.59 393 SER A N 1
ATOM 2943 C CA . SER A 1 393 ? -18.021 7.405 35.873 1.00 42.59 393 SER A CA 1
ATOM 2944 C C . SER A 1 393 ? -18.439 8.604 34.997 1.00 42.59 393 SER A C 1
ATOM 2946 O O . SER A 1 393 ? -17.615 9.447 34.647 1.00 42.59 393 SER A O 1
ATOM 2948 N N . ILE A 1 394 ? -19.735 8.710 34.691 1.00 40.16 394 ILE A N 1
ATOM 2949 C CA . ILE A 1 394 ? -20.306 9.800 33.887 1.00 40.16 394 ILE A CA 1
ATOM 2950 C C . ILE A 1 394 ? -20.078 11.144 34.596 1.00 40.16 394 ILE A C 1
ATOM 2952 O O . ILE A 1 394 ? -20.639 11.392 35.662 1.00 40.16 394 ILE A O 1
ATOM 2956 N N . THR A 1 395 ? -19.291 12.031 33.994 1.00 43.88 395 THR A N 1
ATOM 2957 C CA . THR A 1 395 ? -19.301 13.462 34.311 1.00 43.88 395 THR A CA 1
ATOM 2958 C C . THR A 1 395 ? -20.364 14.170 33.462 1.00 43.88 395 THR A C 1
ATOM 2960 O O . THR A 1 395 ? -20.680 13.768 32.342 1.00 43.88 395 THR A O 1
ATOM 2963 N N . THR A 1 396 ? -20.985 15.205 34.027 1.00 37.94 396 THR A N 1
ATOM 2964 C CA . THR A 1 396 ? -22.037 16.032 33.407 1.00 37.94 396 THR A CA 1
ATOM 2965 C C . THR A 1 396 ? -21.645 16.518 32.005 1.00 37.94 396 THR A C 1
ATOM 2967 O O . THR A 1 396 ? -20.636 17.204 31.866 1.00 37.94 396 THR A O 1
ATOM 2970 N N . GLY A 1 397 ? -22.449 16.199 30.980 1.00 42.06 397 GLY A N 1
ATOM 2971 C CA . GLY A 1 397 ? -22.248 16.662 29.593 1.00 42.06 397 GLY A CA 1
ATOM 2972 C C . GLY A 1 397 ? -22.506 15.615 28.500 1.00 42.06 397 GLY A C 1
ATOM 2973 O O . GLY A 1 397 ? -22.715 15.976 27.346 1.00 42.06 397 GLY A O 1
ATOM 2974 N N . CYS A 1 398 ? -22.562 14.326 28.842 1.00 41.12 398 CYS A N 1
ATOM 2975 C CA . CYS A 1 398 ? -22.946 13.273 27.898 1.00 41.12 398 CYS A CA 1
ATOM 2976 C C . CYS A 1 398 ? -24.428 13.345 27.513 1.00 41.12 398 CYS A C 1
ATOM 2978 O O . CYS A 1 398 ? -25.295 13.293 28.383 1.00 41.12 398 CYS A O 1
ATOM 2980 N N . SER A 1 399 ? -24.726 13.346 26.212 1.00 43.44 399 SER A N 1
ATOM 2981 C CA . SER A 1 399 ? -26.061 13.022 25.703 1.00 43.44 399 SER A CA 1
ATOM 2982 C C . SER A 1 399 ? -25.985 11.748 24.867 1.00 43.44 399 SER A C 1
ATOM 2984 O O . SER A 1 399 ? -25.337 11.699 23.824 1.00 43.44 399 SER A O 1
ATOM 2986 N N . ILE A 1 400 ? -26.638 10.691 25.343 1.00 48.97 400 ILE A N 1
ATOM 2987 C CA . ILE A 1 400 ? -26.987 9.545 24.506 1.00 48.97 400 ILE A CA 1
ATOM 2988 C C . ILE A 1 400 ? -28.346 9.900 23.903 1.00 48.97 400 ILE A C 1
ATOM 2990 O O . ILE A 1 400 ? -29.309 10.125 24.637 1.00 48.97 400 ILE A O 1
ATOM 2994 N N . THR A 1 401 ? -28.436 10.031 22.581 1.00 44.84 401 THR A N 1
ATOM 2995 C CA . THR A 1 401 ? -29.716 10.326 21.933 1.00 44.84 401 THR A CA 1
ATOM 2996 C C . THR A 1 401 ? -30.665 9.143 22.086 1.00 44.84 401 THR A C 1
ATOM 2998 O O . THR A 1 401 ? -30.326 7.992 21.806 1.00 44.84 401 THR A O 1
ATOM 3001 N N . LYS A 1 402 ? -31.886 9.454 22.525 1.00 39.50 402 LYS A N 1
ATOM 3002 C CA . LYS A 1 402 ? -32.911 8.495 22.935 1.00 39.50 402 LYS A CA 1
ATOM 3003 C C . LYS A 1 402 ? -33.255 7.430 21.881 1.00 39.50 402 LYS A C 1
ATOM 3005 O O . LYS A 1 402 ? -33.572 6.323 22.274 1.00 39.50 402 LYS A O 1
ATOM 3010 N N . SER A 1 403 ? -33.077 7.670 20.576 1.00 45.53 403 SER A N 1
ATOM 3011 C CA . SER A 1 403 ? -33.361 6.636 19.559 1.00 45.53 403 SER A CA 1
ATOM 3012 C C . SER A 1 403 ? -32.412 5.428 19.612 1.00 45.53 403 SER A C 1
ATOM 3014 O O . SER A 1 403 ? -32.780 4.344 19.176 1.00 45.53 403 SER A O 1
ATOM 3016 N N . VAL A 1 404 ? -31.193 5.599 20.137 1.00 44.19 404 VAL A N 1
ATOM 3017 C CA . VAL A 1 404 ? -30.244 4.495 20.367 1.00 44.19 404 VAL A CA 1
ATOM 3018 C C . VAL A 1 404 ? -30.659 3.710 21.610 1.00 44.19 404 VAL A C 1
ATOM 3020 O O . VAL A 1 404 ? -30.581 2.488 21.621 1.00 44.19 404 VAL A O 1
ATOM 3023 N N . ILE A 1 405 ? -31.162 4.412 22.628 1.00 43.97 405 ILE A N 1
ATOM 3024 C CA . ILE A 1 405 ? -31.686 3.820 23.860 1.00 43.97 405 ILE A CA 1
ATOM 3025 C C . ILE A 1 405 ? -33.000 3.082 23.593 1.00 43.97 405 ILE A C 1
ATOM 3027 O O . ILE A 1 405 ? -33.142 1.970 24.063 1.00 43.97 405 ILE A O 1
ATOM 3031 N N . ASP A 1 406 ? -33.923 3.616 22.797 1.00 40.31 406 ASP A N 1
ATOM 3032 C CA . ASP A 1 406 ? -35.214 2.971 22.531 1.00 40.31 406 ASP A CA 1
ATOM 3033 C C . ASP A 1 406 ? -35.049 1.659 21.724 1.00 40.31 406 ASP A C 1
ATOM 3035 O O . ASP A 1 406 ? -35.836 0.733 21.900 1.00 40.31 406 ASP A O 1
ATOM 3039 N N . ASN A 1 407 ? -33.981 1.513 20.923 1.00 41.72 407 ASN A N 1
ATOM 3040 C CA . ASN A 1 407 ? -33.630 0.256 20.236 1.00 41.72 407 ASN A CA 1
ATOM 3041 C C . ASN A 1 407 ? -32.795 -0.717 21.097 1.00 41.72 407 ASN A C 1
ATOM 3043 O O . ASN A 1 407 ? -32.867 -1.924 20.888 1.00 41.72 407 ASN A O 1
ATOM 3047 N N . LEU A 1 408 ? -32.010 -0.219 22.062 1.00 38.66 408 LEU A N 1
ATOM 3048 C CA . LEU A 1 408 ? -31.256 -1.052 23.017 1.00 38.66 408 LEU A CA 1
ATOM 3049 C C . LEU A 1 408 ? -32.118 -1.518 24.197 1.00 38.66 408 LEU A C 1
ATOM 3051 O O . LEU A 1 408 ? -31.962 -2.643 24.656 1.00 38.66 408 LEU A O 1
ATOM 3055 N N . ILE A 1 409 ? -33.040 -0.677 24.667 1.00 38.50 409 ILE A N 1
ATOM 3056 C CA . ILE A 1 409 ? -34.005 -1.006 25.716 1.00 38.50 409 ILE A CA 1
ATOM 3057 C C . ILE A 1 409 ? -35.070 -1.946 25.146 1.00 38.50 409 ILE A C 1
ATOM 3059 O O . ILE A 1 409 ? -35.315 -2.980 25.753 1.00 38.50 409 ILE A O 1
ATOM 3063 N N . SER A 1 410 ? -35.607 -1.707 23.940 1.00 39.47 410 SER A N 1
ATOM 3064 C CA . SER A 1 410 ? -36.624 -2.606 23.355 1.00 39.47 410 SER A CA 1
ATOM 3065 C C . SER A 1 410 ? -36.128 -4.015 23.003 1.00 39.47 410 SER A C 1
ATOM 3067 O O . SER A 1 410 ? -36.953 -4.907 22.804 1.00 39.47 410 SER A O 1
ATOM 3069 N N . ALA A 1 411 ? -34.813 -4.256 22.970 1.00 39.94 411 ALA A N 1
ATOM 3070 C CA . ALA A 1 411 ? -34.249 -5.589 22.752 1.00 39.94 411 ALA A CA 1
ATOM 3071 C C . ALA A 1 411 ? -33.980 -6.383 24.049 1.00 39.94 411 ALA A C 1
ATOM 3073 O O . ALA A 1 411 ? -33.813 -7.600 23.969 1.00 39.94 411 ALA A O 1
ATOM 3074 N N . ASP A 1 412 ? -33.988 -5.736 25.225 1.00 36.81 412 ASP A N 1
ATOM 3075 C CA . ASP A 1 412 ? -33.770 -6.377 26.538 1.00 36.81 412 ASP A CA 1
ATOM 3076 C C . ASP A 1 412 ? -34.976 -6.231 27.499 1.00 36.81 412 ASP A C 1
ATOM 3078 O O . ASP A 1 412 ? -34.889 -6.491 28.698 1.00 36.81 412 ASP A O 1
ATOM 3082 N N . GLU A 1 413 ? -36.161 -5.873 26.988 1.00 39.28 413 GLU A N 1
ATOM 3083 C CA . GLU A 1 413 ? -37.387 -5.810 27.806 1.00 39.28 413 GLU A CA 1
ATOM 3084 C C . GLU A 1 413 ? -38.068 -7.172 28.044 1.00 39.28 413 GLU A C 1
ATOM 3086 O O . GLU A 1 413 ? -39.096 -7.240 28.716 1.00 39.28 413 GLU A O 1
ATOM 3091 N N . ASN A 1 414 ? -37.481 -8.302 27.631 1.00 40.72 414 ASN A N 1
ATOM 3092 C CA . ASN A 1 414 ? -37.995 -9.617 28.056 1.00 40.72 414 ASN A CA 1
ATOM 3093 C C . ASN A 1 414 ? -37.596 -10.011 29.491 1.00 40.72 414 ASN A C 1
ATOM 3095 O O . ASN A 1 414 ? -37.870 -11.134 29.933 1.00 40.72 414 ASN A O 1
ATOM 3099 N N . SER A 1 415 ? -37.005 -9.082 30.246 1.00 39.28 415 SER A N 1
ATOM 3100 C CA . SER A 1 415 ? -36.926 -9.158 31.704 1.00 39.28 415 SER A CA 1
ATOM 3101 C C . SER A 1 415 ? -37.504 -7.929 32.410 1.00 39.28 415 SER A C 1
ATOM 3103 O O . SER A 1 415 ? -37.170 -7.661 33.566 1.00 39.28 415 SER A O 1
ATOM 3105 N N . ALA A 1 416 ? -38.481 -7.244 31.796 1.00 33.75 416 ALA A N 1
ATOM 3106 C CA . ALA A 1 416 ? -39.488 -6.598 32.623 1.00 33.75 416 ALA A CA 1
ATOM 3107 C C . ALA A 1 416 ? -40.075 -7.698 33.517 1.00 33.75 416 ALA A C 1
ATOM 3109 O O . ALA A 1 416 ? -40.674 -8.669 33.046 1.00 33.75 416 ALA A O 1
ATOM 3110 N N . THR A 1 417 ? -39.869 -7.576 34.828 1.00 37.81 417 THR A N 1
ATOM 3111 C CA . THR A 1 417 ? -40.789 -8.212 35.760 1.00 37.81 417 THR A CA 1
ATOM 3112 C C . THR A 1 417 ? -42.142 -7.671 35.339 1.00 37.81 417 THR A C 1
ATOM 3114 O O . THR A 1 417 ? -42.385 -6.478 35.516 1.00 37.81 417 THR A O 1
ATOM 3117 N N . ILE A 1 418 ? -42.966 -8.499 34.687 1.00 33.28 418 ILE A N 1
ATOM 3118 C CA . ILE A 1 418 ? -44.374 -8.190 34.476 1.00 33.28 418 ILE A CA 1
ATOM 3119 C C . ILE A 1 418 ? -44.857 -7.896 35.887 1.00 33.28 418 ILE A C 1
ATOM 3121 O O . ILE A 1 418 ? -44.988 -8.811 36.703 1.00 33.28 418 ILE A O 1
ATOM 3125 N N . GLN A 1 419 ? -45.014 -6.613 36.224 1.00 37.91 419 GLN A N 1
ATOM 3126 C CA . GLN A 1 419 ? -45.819 -6.262 37.372 1.00 37.91 419 GLN A CA 1
ATOM 3127 C C . GLN A 1 419 ? -47.107 -7.020 37.136 1.00 37.91 419 GLN A C 1
ATOM 3129 O O . GLN A 1 419 ? -47.672 -6.914 36.049 1.00 37.91 419 GLN A O 1
ATOM 3134 N N . ALA A 1 420 ? -47.480 -7.866 38.092 1.00 41.59 420 ALA A N 1
ATOM 3135 C CA . ALA A 1 420 ? -48.704 -8.635 38.057 1.00 41.59 420 ALA A CA 1
ATOM 3136 C C . ALA A 1 420 ? -49.889 -7.660 38.069 1.00 41.59 420 ALA A C 1
ATOM 3138 O O . ALA A 1 420 ? -50.566 -7.472 39.074 1.00 41.59 420 ALA A O 1
ATOM 3139 N N . THR A 1 421 ? -50.114 -6.976 36.955 1.00 39.91 421 THR A N 1
ATOM 3140 C CA . THR A 1 421 ? -51.334 -6.264 36.678 1.00 39.91 421 THR A CA 1
ATOM 3141 C C . THR A 1 421 ? -52.312 -7.359 36.338 1.00 39.91 421 THR A C 1
ATOM 3143 O O . THR A 1 421 ? -52.177 -8.067 35.345 1.00 39.91 421 THR A O 1
ATOM 3146 N N . ASN A 1 422 ? -53.232 -7.580 37.262 1.00 49.53 422 ASN A N 1
ATOM 3147 C CA . ASN A 1 422 ? -54.338 -8.488 37.090 1.00 49.53 422 ASN A CA 1
ATOM 3148 C C . ASN A 1 422 ? -55.099 -8.106 35.806 1.00 49.53 422 ASN A C 1
ATOM 3150 O O . ASN A 1 422 ? -55.816 -7.110 35.787 1.00 49.53 422 ASN A O 1
ATOM 3154 N N . TRP A 1 423 ? -54.916 -8.884 34.738 1.00 51.22 423 TRP A N 1
ATOM 3155 C CA . TRP A 1 423 ? -55.585 -8.698 33.445 1.00 51.22 423 TRP A CA 1
ATOM 3156 C C . TRP A 1 423 ? -57.016 -9.248 33.446 1.00 51.22 423 TRP A C 1
ATOM 3158 O O . TRP A 1 423 ? -57.614 -9.438 32.389 1.00 51.22 423 TRP A O 1
ATOM 3168 N N . SER A 1 424 ? -57.585 -9.523 34.626 1.00 50.31 424 SER A N 1
ATOM 3169 C CA . SER A 1 424 ? -59.000 -9.836 34.738 1.00 50.31 424 SER A CA 1
ATOM 3170 C C . SER A 1 424 ? -59.806 -8.623 34.293 1.00 50.31 424 SER A C 1
ATOM 3172 O O . SER A 1 424 ? -59.742 -7.558 34.916 1.00 50.31 424 SER A O 1
ATOM 3174 N N . ILE A 1 425 ? -60.617 -8.798 33.257 1.00 49.50 425 ILE A N 1
ATOM 3175 C CA . ILE A 1 425 ? -61.740 -7.904 33.024 1.00 49.50 425 ILE A CA 1
ATOM 3176 C C . ILE A 1 425 ? -62.558 -7.886 34.326 1.00 49.50 425 ILE A C 1
ATOM 3178 O O . ILE A 1 425 ? -62.867 -8.945 34.873 1.00 49.50 425 ILE A O 1
ATOM 3182 N N . SER A 1 426 ? -62.860 -6.695 34.856 1.00 53.69 426 SER A N 1
ATOM 3183 C CA . SER A 1 426 ? -63.712 -6.552 36.045 1.00 53.69 426 SER A CA 1
ATOM 3184 C C . SER A 1 426 ? -64.944 -7.452 35.913 1.00 53.69 426 SER A C 1
ATOM 3186 O O . SER A 1 426 ? -65.585 -7.441 34.863 1.00 53.69 426 SER A O 1
ATOM 3188 N N . GLY A 1 427 ? -65.323 -8.181 36.968 1.00 54.59 427 GLY A N 1
ATOM 3189 C CA . GLY A 1 427 ? -66.525 -9.029 36.960 1.00 54.59 427 GLY A CA 1
ATOM 3190 C C . GLY A 1 427 ? -67.830 -8.266 36.673 1.00 54.59 427 GLY A C 1
ATOM 3191 O O . GLY A 1 427 ? -68.860 -8.882 36.424 1.00 54.59 427 GLY A O 1
ATOM 3192 N N . THR A 1 428 ? -67.788 -6.929 36.680 1.00 56.00 428 THR A N 1
ATOM 3193 C CA . THR A 1 428 ? -68.891 -6.033 36.297 1.00 56.00 428 THR A CA 1
ATOM 3194 C C . THR A 1 428 ? -68.817 -5.516 34.856 1.00 56.00 428 THR A C 1
ATOM 3196 O O . THR A 1 428 ? -69.663 -4.722 34.450 1.00 56.00 428 THR A O 1
ATOM 3199 N N . SER A 1 429 ? -67.814 -5.914 34.071 1.00 60.78 429 SER A N 1
ATOM 3200 C CA . SER A 1 429 ? -67.689 -5.485 32.679 1.00 60.78 429 SER A CA 1
ATOM 3201 C C . SER A 1 429 ? -68.806 -6.069 31.826 1.00 60.78 429 SER A C 1
ATOM 3203 O O . SER A 1 429 ? -69.067 -7.274 31.858 1.00 60.78 429 SER A O 1
ATOM 3205 N N . ALA A 1 430 ? -69.400 -5.222 30.987 1.00 54.22 430 ALA A N 1
ATOM 3206 C CA . ALA A 1 430 ? -70.397 -5.634 30.006 1.00 54.22 430 ALA A CA 1
ATOM 3207 C C . ALA A 1 430 ? -69.877 -6.739 29.062 1.00 54.22 430 ALA A C 1
ATOM 3209 O O . ALA A 1 430 ? -70.668 -7.522 28.545 1.00 54.22 430 ALA A O 1
ATOM 3210 N N . CYS A 1 431 ? -68.557 -6.863 28.883 1.00 53.69 431 CYS A N 1
ATOM 3211 C CA . CYS A 1 431 ? -67.950 -7.873 28.014 1.00 53.69 431 CYS A CA 1
ATOM 3212 C C . CYS A 1 431 ? -67.913 -9.288 28.619 1.00 53.69 431 CYS A C 1
ATOM 3214 O O . CYS A 1 431 ? -67.753 -10.245 27.872 1.00 53.69 431 CYS A O 1
ATOM 3216 N N . VAL A 1 432 ? -68.069 -9.451 29.942 1.00 57.34 432 VAL A N 1
ATOM 3217 C CA . VAL A 1 432 ? -67.915 -10.764 30.611 1.00 57.34 432 VAL A CA 1
ATOM 3218 C C . VAL A 1 432 ? -69.190 -11.611 30.531 1.00 57.34 432 VAL A C 1
ATOM 3220 O O . VAL A 1 432 ? -69.128 -12.817 30.748 1.00 57.34 432 VAL A O 1
ATOM 3223 N N . ASN A 1 433 ? -70.347 -11.022 30.199 1.00 54.56 433 ASN A N 1
ATOM 3224 C CA . ASN A 1 433 ? -71.610 -11.771 30.241 1.00 54.56 433 ASN A CA 1
ATOM 3225 C C . ASN A 1 433 ? -72.701 -11.326 29.251 1.00 54.56 433 ASN A C 1
ATOM 3227 O O . ASN A 1 433 ? -73.848 -11.742 29.395 1.00 54.56 433 ASN A O 1
ATOM 3231 N N . ALA A 1 434 ? -72.416 -10.454 28.277 1.00 54.56 434 ALA A N 1
ATOM 3232 C CA . ALA A 1 434 ? -73.508 -9.895 27.476 1.00 54.56 434 ALA A CA 1
ATOM 3233 C C . ALA A 1 434 ? -74.030 -10.830 26.379 1.00 54.56 434 ALA A C 1
ATOM 3235 O O . ALA A 1 434 ? -75.215 -10.747 26.068 1.00 54.56 434 ALA A O 1
ATOM 3236 N N . GLY A 1 435 ? -73.187 -11.665 25.751 1.00 54.34 435 GLY A N 1
ATOM 3237 C CA . GLY A 1 435 ? -73.589 -12.490 24.594 1.00 54.34 435 GLY A CA 1
ATOM 3238 C C . GLY A 1 435 ? -74.344 -11.716 23.493 1.00 54.34 435 GLY A C 1
ATOM 3239 O O . GLY A 1 435 ? -75.069 -12.321 22.712 1.00 54.34 435 GLY A O 1
ATOM 3240 N N . SER A 1 436 ? -74.243 -10.380 23.505 1.00 62.16 436 SER A N 1
ATOM 3241 C CA . SER A 1 436 ? -75.082 -9.429 22.781 1.00 62.16 436 SER A CA 1
ATOM 3242 C C . SER A 1 436 ? -74.372 -8.081 22.696 1.00 62.16 436 SER A C 1
ATOM 3244 O O . SER A 1 436 ? -73.917 -7.521 23.695 1.00 62.16 436 SER A O 1
ATOM 3246 N N . THR A 1 437 ? -74.315 -7.529 21.489 1.00 60.97 437 THR A N 1
ATOM 3247 C CA . THR A 1 437 ? -73.693 -6.235 21.164 1.00 60.97 437 THR A CA 1
ATOM 3248 C C . THR A 1 437 ? -74.497 -5.030 21.668 1.00 60.97 437 THR A C 1
ATOM 3250 O O . THR A 1 437 ? -73.963 -3.922 21.745 1.00 60.97 437 THR A O 1
ATOM 3253 N N . ALA A 1 438 ? -75.756 -5.231 22.076 1.00 64.56 438 ALA A N 1
ATOM 3254 C CA . ALA A 1 438 ? -76.633 -4.167 22.571 1.00 64.56 438 ALA A CA 1
ATOM 3255 C C . ALA A 1 438 ? -76.105 -3.506 23.861 1.00 64.56 438 ALA A C 1
ATOM 3257 O O . ALA A 1 438 ? -76.329 -2.319 24.100 1.00 64.56 438 ALA A O 1
ATOM 3258 N N . ALA A 1 439 ? -75.356 -4.251 24.682 1.00 60.56 439 ALA A N 1
ATOM 3259 C CA . ALA A 1 439 ? -74.752 -3.728 25.907 1.00 60.56 439 ALA A CA 1
ATOM 3260 C C . ALA A 1 439 ? -73.561 -2.784 25.639 1.00 60.56 439 ALA A C 1
ATOM 3262 O O . ALA A 1 439 ? -73.305 -1.876 26.434 1.00 60.56 439 ALA A O 1
ATOM 3263 N N . LEU A 1 440 ? -72.861 -2.950 24.508 1.00 60.09 440 LEU A N 1
ATOM 3264 C CA . LEU A 1 440 ? -71.754 -2.073 24.100 1.00 60.09 440 LEU A CA 1
ATOM 3265 C C . LEU A 1 440 ? -72.270 -0.712 23.614 1.00 60.09 440 LEU A C 1
ATOM 3267 O O . LEU A 1 440 ? -71.697 0.328 23.936 1.00 60.09 440 LEU A O 1
ATOM 3271 N N . THR A 1 441 ? -73.402 -0.705 22.904 1.00 60.72 441 THR A N 1
ATOM 3272 C CA . THR A 1 441 ? -74.036 0.525 22.403 1.00 60.72 441 THR A CA 1
ATOM 3273 C C . THR A 1 441 ? -74.670 1.352 23.523 1.00 60.72 441 THR A C 1
ATOM 3275 O O . THR A 1 441 ? -74.605 2.577 23.480 1.00 60.72 441 THR A O 1
ATOM 3278 N N . ALA A 1 442 ? -75.224 0.710 24.557 1.00 56.72 442 ALA A N 1
ATOM 3279 C CA . ALA A 1 442 ? -75.831 1.399 25.700 1.00 56.72 442 ALA A CA 1
ATOM 3280 C C . ALA A 1 442 ? -74.815 2.069 26.650 1.00 56.72 442 ALA A C 1
ATOM 3282 O O . ALA A 1 442 ? -75.184 2.963 27.407 1.00 56.72 442 ALA A O 1
ATOM 3283 N N . THR A 1 443 ? -73.546 1.647 26.623 1.00 58.38 443 THR A N 1
ATOM 3284 C CA . THR A 1 443 ? -72.498 2.111 27.555 1.00 58.38 443 THR A CA 1
ATOM 3285 C C . THR A 1 443 ? -71.478 3.063 26.922 1.00 58.38 443 THR A C 1
ATOM 3287 O O . THR A 1 443 ? -70.617 3.582 27.628 1.00 58.38 443 THR A O 1
ATOM 3290 N N . GLY A 1 444 ? -71.578 3.334 25.614 1.00 61.56 444 GLY A N 1
ATOM 3291 C CA . GLY A 1 444 ? -70.675 4.250 24.904 1.00 61.56 444 GLY A CA 1
ATOM 3292 C C . GLY A 1 444 ? -69.251 3.713 24.712 1.00 61.56 444 GLY A C 1
ATOM 3293 O O . GLY A 1 444 ? -68.331 4.491 24.467 1.00 61.56 444 GLY A O 1
ATOM 3294 N N . ILE A 1 445 ? -69.049 2.398 24.834 1.00 63.44 445 ILE A N 1
ATOM 3295 C CA . ILE A 1 445 ? -67.734 1.762 24.702 1.00 63.44 445 ILE A CA 1
ATOM 3296 C C . ILE A 1 445 ? -67.396 1.597 23.213 1.00 63.44 445 ILE A C 1
ATOM 3298 O O . ILE A 1 445 ? -68.118 0.932 22.476 1.00 63.44 445 ILE A O 1
ATOM 3302 N N . THR A 1 446 ? -66.279 2.186 22.772 1.00 63.00 446 THR A N 1
ATOM 3303 C CA . THR A 1 446 ? -65.836 2.222 21.361 1.00 63.00 446 THR A CA 1
ATOM 3304 C C . THR A 1 446 ? -64.741 1.210 21.011 1.00 63.00 446 THR A C 1
ATOM 3306 O O . THR A 1 446 ? -64.227 1.222 19.895 1.00 63.00 446 THR A O 1
ATOM 3309 N N . VAL A 1 447 ? -64.353 0.336 21.942 1.00 64.06 447 VAL A N 1
ATOM 3310 C CA . VAL A 1 447 ? -63.263 -0.625 21.723 1.00 64.06 447 VAL A CA 1
ATOM 3311 C C . VAL A 1 447 ? -63.784 -1.821 20.924 1.00 64.06 447 VAL A C 1
ATOM 3313 O O . VAL A 1 447 ? -64.441 -2.701 21.476 1.00 64.06 447 VAL A O 1
ATOM 3316 N N . THR A 1 448 ? -63.505 -1.846 19.619 1.00 68.62 448 THR A N 1
ATOM 3317 C CA . THR A 1 448 ? -63.973 -2.898 18.699 1.00 68.62 448 THR A CA 1
ATOM 3318 C C . THR A 1 448 ? -62.956 -4.011 18.455 1.00 68.62 448 THR A C 1
ATOM 3320 O O . THR A 1 448 ? -63.327 -5.023 17.872 1.00 68.62 448 THR A O 1
ATOM 3323 N N . THR A 1 449 ? -61.713 -3.874 18.928 1.00 68.81 449 THR A N 1
ATOM 3324 C CA . THR A 1 449 ? -60.627 -4.844 18.703 1.00 68.81 449 THR A CA 1
ATOM 3325 C C . THR A 1 449 ? -60.031 -5.393 20.008 1.00 68.81 449 THR A C 1
ATOM 3327 O O . THR A 1 449 ? -60.074 -4.744 21.058 1.00 68.81 449 THR A O 1
ATOM 3330 N N . ASP A 1 450 ? -59.503 -6.617 19.972 1.00 65.69 450 ASP A N 1
ATOM 3331 C CA . ASP A 1 450 ? -58.791 -7.274 21.071 1.00 65.69 450 ASP A CA 1
ATOM 3332 C C . ASP A 1 450 ? -57.320 -6.820 21.156 1.00 65.69 450 ASP A C 1
ATOM 3334 O O . ASP A 1 450 ? -56.861 -5.980 20.379 1.00 65.69 450 ASP A O 1
ATOM 3338 N N . PHE A 1 451 ? -56.574 -7.341 22.135 1.00 59.50 451 PHE A N 1
ATOM 3339 C CA . PHE A 1 451 ? -55.165 -6.974 22.332 1.00 59.50 451 PHE A CA 1
ATOM 3340 C C . PHE A 1 451 ? -54.235 -7.485 21.215 1.00 59.50 451 PHE A C 1
ATOM 3342 O O . PHE A 1 451 ? -53.167 -6.919 20.998 1.00 59.50 451 PHE A O 1
ATOM 3349 N N . ALA A 1 452 ? -54.639 -8.527 20.485 1.00 63.44 452 ALA A N 1
ATOM 3350 C CA . ALA A 1 452 ? -53.936 -9.011 19.300 1.00 63.44 452 ALA A CA 1
ATOM 3351 C C . ALA A 1 452 ? -54.352 -8.253 18.020 1.00 63.44 452 ALA A C 1
ATOM 3353 O O . ALA A 1 452 ? -53.825 -8.536 16.944 1.00 63.44 452 ALA A O 1
ATOM 3354 N N . GLY A 1 453 ? -55.257 -7.275 18.137 1.00 69.44 453 GLY A N 1
ATOM 3355 C CA . GLY A 1 453 ? -55.758 -6.462 17.035 1.00 69.44 453 GLY A CA 1
ATOM 3356 C C . GLY A 1 453 ? -56.882 -7.111 16.224 1.00 69.44 453 GLY A C 1
ATOM 3357 O O . GLY A 1 453 ? -57.213 -6.588 15.163 1.00 69.44 453 GLY A O 1
ATOM 3358 N N . ASN A 1 454 ? -57.476 -8.217 16.685 1.00 71.62 454 ASN A N 1
ATOM 3359 C CA . ASN A 1 454 ? -58.608 -8.859 16.008 1.00 71.62 454 ASN A CA 1
ATOM 3360 C C . ASN A 1 454 ? -59.933 -8.197 16.398 1.00 71.62 454 ASN A C 1
ATOM 3362 O O . ASN A 1 454 ? -60.076 -7.716 17.520 1.00 71.62 454 ASN A O 1
ATOM 3366 N N . ASP A 1 455 ? -60.928 -8.211 15.512 1.00 72.75 455 ASP A N 1
ATOM 3367 C CA . ASP A 1 455 ? -62.260 -7.683 15.825 1.00 72.75 455 ASP A CA 1
ATOM 3368 C C . ASP A 1 455 ? -62.955 -8.514 16.919 1.00 72.75 455 ASP A C 1
ATOM 3370 O O . ASP A 1 455 ? -63.123 -9.726 16.797 1.00 72.75 455 ASP A O 1
ATOM 3374 N N . ARG A 1 456 ? -63.421 -7.841 17.979 1.00 70.75 456 ARG A N 1
ATOM 3375 C CA . ARG A 1 456 ? -64.198 -8.449 19.078 1.00 70.75 456 ARG A CA 1
ATOM 3376 C C . ARG A 1 456 ? -65.651 -8.705 18.706 1.00 70.75 456 ARG A C 1
ATOM 3378 O O . ARG A 1 456 ? -66.343 -9.423 19.418 1.00 70.75 456 ARG A O 1
ATOM 3385 N N . ILE A 1 457 ? -66.159 -8.065 17.656 1.00 71.56 457 ILE A N 1
ATOM 3386 C CA . ILE A 1 457 ? -67.566 -8.153 17.265 1.00 71.56 457 ILE A CA 1
ATOM 3387 C C . ILE A 1 457 ? -67.666 -9.067 16.049 1.00 71.56 457 ILE A C 1
ATOM 3389 O O . ILE A 1 457 ? -67.307 -8.681 14.939 1.00 71.56 457 ILE A O 1
ATOM 3393 N N . PHE A 1 458 ? -68.190 -10.273 16.257 1.00 65.81 458 PHE A N 1
ATOM 3394 C CA . PHE A 1 458 ? -68.469 -11.211 15.175 1.00 65.81 458 PHE A CA 1
ATOM 3395 C C . PHE A 1 458 ? -69.961 -11.173 14.836 1.00 65.81 458 PHE A C 1
ATOM 3397 O O . PHE A 1 458 ? -70.810 -11.601 15.622 1.00 65.81 458 PHE A O 1
ATOM 3404 N N . GLY A 1 459 ? -70.296 -10.660 13.650 1.00 70.38 459 GLY A N 1
ATOM 3405 C CA . GLY A 1 459 ? -71.686 -10.472 13.221 1.00 70.38 459 GLY A CA 1
ATOM 3406 C C . GLY A 1 459 ? -72.399 -9.346 13.982 1.00 70.38 459 GLY A C 1
ATOM 3407 O O . GLY A 1 459 ? -71.768 -8.400 14.439 1.00 70.38 459 GLY A O 1
ATOM 3408 N N . THR A 1 460 ? -73.728 -9.413 14.106 1.00 64.44 460 THR A N 1
ATOM 3409 C CA . THR A 1 460 ? -74.516 -8.368 14.793 1.00 64.44 460 THR A CA 1
ATOM 3410 C C . THR A 1 460 ? -74.821 -8.682 16.254 1.00 64.44 460 THR A C 1
ATOM 3412 O O . THR A 1 460 ? -75.292 -7.796 16.960 1.00 64.44 460 THR A O 1
ATOM 3415 N N . THR A 1 461 ? -74.565 -9.904 16.732 1.00 62.62 461 THR A N 1
ATOM 3416 C CA . THR A 1 461 ? -75.043 -10.360 18.050 1.00 62.62 461 THR A CA 1
ATOM 3417 C C . THR A 1 461 ? -73.977 -10.974 18.949 1.00 62.62 461 THR A C 1
ATOM 3419 O O . THR A 1 461 ? -74.252 -11.148 20.126 1.00 62.62 461 THR A O 1
ATOM 3422 N N . SER A 1 462 ? -72.776 -11.286 18.461 1.00 64.12 462 SER A N 1
ATOM 3423 C CA . SER A 1 462 ? -71.767 -12.029 19.233 1.00 64.12 462 SER A CA 1
ATOM 3424 C C . SER A 1 462 ? -70.534 -11.182 19.536 1.00 64.12 462 SER A C 1
ATOM 3426 O O . SER A 1 462 ? -70.013 -10.493 18.660 1.00 64.12 462 SER A O 1
ATOM 3428 N N . ILE A 1 463 ? -70.069 -11.257 20.784 1.00 68.12 463 ILE A N 1
ATOM 3429 C CA . ILE A 1 463 ? -68.813 -10.660 21.244 1.00 68.12 463 ILE A CA 1
ATOM 3430 C C . ILE A 1 463 ? -67.844 -11.810 21.525 1.00 68.12 463 ILE A C 1
ATOM 3432 O O . ILE A 1 463 ? -68.170 -12.694 22.318 1.00 68.12 463 ILE A O 1
ATOM 3436 N N . ASP A 1 464 ? -66.690 -11.798 20.865 1.00 67.75 464 ASP A N 1
ATOM 3437 C CA . ASP A 1 464 ? -65.582 -12.717 21.109 1.00 67.75 464 ASP A CA 1
ATOM 3438 C C . ASP A 1 464 ? -64.652 -12.126 22.180 1.00 67.75 464 ASP A C 1
ATOM 3440 O O . ASP A 1 464 ? -64.116 -11.020 22.049 1.00 67.75 464 ASP A O 1
ATOM 3444 N N . ILE A 1 465 ? -64.505 -12.864 23.274 1.00 61.47 465 ILE A N 1
ATOM 3445 C CA . ILE A 1 465 ? -63.539 -12.606 24.340 1.00 61.47 465 ILE A CA 1
ATOM 3446 C C . ILE A 1 465 ? -62.260 -13.327 23.924 1.00 61.47 465 ILE A C 1
ATOM 3448 O O . ILE A 1 465 ? -62.079 -14.501 24.232 1.00 61.47 465 ILE A O 1
ATOM 3452 N N . GLY A 1 466 ? -61.437 -12.643 23.122 1.00 63.56 466 GLY A N 1
ATOM 3453 C CA . GLY A 1 466 ? -60.293 -13.231 22.424 1.00 63.56 466 GLY A CA 1
ATOM 3454 C C . GLY A 1 466 ? -59.390 -14.097 23.313 1.00 63.56 466 GLY A C 1
ATOM 3455 O O . GLY A 1 466 ? -59.374 -13.971 24.536 1.00 63.56 466 GLY A O 1
ATOM 3456 N N . ALA A 1 467 ? -58.585 -14.959 22.684 1.00 59.28 467 ALA A N 1
ATOM 3457 C CA . ALA A 1 467 ? -57.843 -16.081 23.290 1.00 59.28 467 ALA A CA 1
ATOM 3458 C C . ALA A 1 467 ? -56.906 -15.767 24.486 1.00 59.28 467 ALA A C 1
ATOM 3460 O O . ALA A 1 467 ? -56.302 -16.681 25.050 1.00 59.28 467 ALA A O 1
ATOM 3461 N N . TYR A 1 468 ? -56.773 -14.500 24.875 1.00 57.19 468 TYR A N 1
ATOM 3462 C CA . TYR A 1 468 ? -55.937 -14.012 25.970 1.00 57.19 468 TYR A CA 1
ATOM 3463 C C . TYR A 1 468 ? -56.736 -13.445 27.156 1.00 57.19 468 TYR A C 1
ATOM 3465 O O . TYR A 1 468 ? -56.139 -12.934 28.101 1.00 57.19 468 TYR A O 1
ATOM 3473 N N . GLU A 1 469 ? -58.068 -13.540 27.138 1.00 58.28 469 GLU A N 1
ATOM 3474 C CA . GLU A 1 469 ? -58.948 -13.016 28.184 1.00 58.28 469 GLU A CA 1
ATOM 3475 C C . GLU A 1 469 ? -59.669 -14.168 28.893 1.00 58.28 469 GLU A C 1
ATOM 3477 O O . GLU A 1 469 ? -60.264 -15.035 28.259 1.00 58.28 469 GLU A O 1
ATOM 3482 N N . THR A 1 470 ? -59.605 -14.214 30.227 1.00 58.09 470 THR A N 1
ATOM 3483 C CA . THR A 1 470 ? -60.250 -15.280 31.015 1.00 58.09 470 THR A CA 1
ATOM 3484 C C . THR A 1 470 ? -61.294 -14.687 31.954 1.00 58.09 470 THR A C 1
ATOM 3486 O O . THR A 1 470 ? -61.099 -13.609 32.518 1.00 58.09 470 THR A O 1
ATOM 3489 N N . SER A 1 471 ? -62.418 -15.384 32.131 1.00 49.66 471 SER A N 1
ATOM 3490 C CA . SER A 1 471 ? -63.579 -14.904 32.890 1.00 49.66 471 SER A CA 1
ATOM 3491 C C . SER A 1 471 ? -63.493 -15.149 34.405 1.00 49.66 471 SER A C 1
ATOM 3493 O O . SER A 1 471 ? -64.524 -15.156 35.077 1.00 49.66 471 SER A O 1
ATOM 3495 N N . GLY A 1 472 ? -62.309 -15.386 34.982 1.00 51.88 472 GLY A N 1
ATOM 3496 C CA . GLY A 1 472 ? -62.229 -15.665 36.417 1.00 51.88 472 GLY A CA 1
ATOM 3497 C C . GLY A 1 472 ? -60.839 -15.927 36.987 1.00 51.88 472 GLY A C 1
ATOM 3498 O O . GLY A 1 472 ? -59.901 -16.287 36.285 1.00 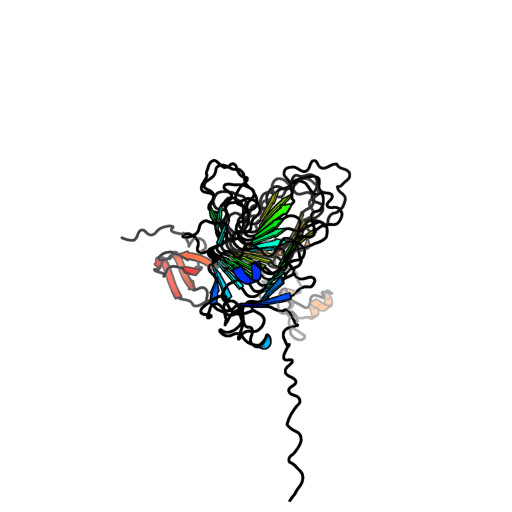51.88 472 GLY A O 1
ATOM 3499 N N . THR A 1 473 ? -60.760 -15.758 38.309 1.00 44.12 473 THR A N 1
ATOM 3500 C CA . THR A 1 473 ? -59.609 -15.823 39.229 1.00 44.12 473 THR A CA 1
ATOM 3501 C C . THR A 1 473 ? -58.902 -17.183 39.301 1.00 44.12 473 THR A C 1
ATOM 3503 O O . THR A 1 473 ? -58.762 -17.758 40.382 1.00 44.12 473 THR A O 1
ATOM 3506 N N . THR A 1 474 ? -58.425 -17.710 38.178 1.00 43.47 474 THR A N 1
ATOM 3507 C CA . THR A 1 474 ? -57.532 -18.875 38.187 1.00 43.47 474 THR A CA 1
ATOM 3508 C C . THR A 1 474 ? -56.123 -18.383 37.910 1.00 43.47 474 THR A C 1
ATOM 3510 O O . THR A 1 474 ? -55.850 -17.844 36.840 1.00 43.47 474 THR A O 1
ATOM 3513 N N . ALA A 1 475 ? -55.246 -18.504 38.908 1.00 41.78 475 ALA A N 1
ATOM 3514 C CA . ALA A 1 475 ? -53.843 -18.149 38.775 1.00 41.78 475 ALA A CA 1
ATOM 3515 C C . ALA A 1 475 ? -53.251 -18.883 37.565 1.00 41.78 475 ALA A C 1
ATOM 3517 O O . ALA A 1 475 ? -53.307 -20.109 37.483 1.00 41.78 475 ALA A O 1
ATOM 3518 N N . VAL A 1 476 ? -52.712 -18.113 36.622 1.00 39.03 476 VAL A N 1
ATOM 3519 C CA . VAL A 1 476 ? -51.972 -18.637 35.478 1.00 39.03 476 VAL A CA 1
ATOM 3520 C C . VAL A 1 476 ? -50.757 -19.376 36.034 1.00 39.03 476 VAL A C 1
ATOM 3522 O O . VAL A 1 476 ? -49.847 -18.745 36.575 1.00 39.03 476 VAL A O 1
ATOM 3525 N N . GLU A 1 477 ? -50.736 -20.709 35.935 1.00 41.34 477 GLU A N 1
ATOM 3526 C CA . GLU A 1 477 ? -49.490 -21.453 36.105 1.00 41.34 477 GLU A CA 1
ATOM 3527 C C . GLU A 1 477 ? -48.500 -20.924 35.067 1.00 41.34 477 GLU A C 1
ATOM 3529 O O . GLU A 1 477 ? -48.768 -20.925 33.864 1.00 41.34 477 GLU A O 1
ATOM 3534 N N . THR A 1 478 ? -47.364 -20.420 35.539 1.00 36.66 478 THR A N 1
ATOM 3535 C CA . THR A 1 478 ? -46.288 -19.909 34.700 1.00 36.66 478 THR A CA 1
ATOM 3536 C C . THR A 1 478 ? -45.832 -20.999 33.735 1.00 36.66 478 THR A C 1
ATOM 3538 O O . THR A 1 478 ? -45.181 -21.976 34.106 1.00 36.66 478 THR A O 1
ATOM 3541 N N . THR A 1 479 ? -46.191 -20.837 32.464 1.00 40.56 479 THR A N 1
ATOM 3542 C CA . THR A 1 479 ? -45.806 -21.732 31.377 1.00 40.56 479 THR A CA 1
ATOM 3543 C C . THR A 1 479 ? -44.290 -21.933 31.388 1.00 40.56 479 THR A C 1
ATOM 3545 O O . THR A 1 479 ? -43.522 -20.971 31.325 1.00 40.56 479 THR A O 1
ATOM 3548 N N . LYS A 1 480 ? -43.853 -23.195 31.476 1.00 42.56 480 LYS A N 1
ATOM 3549 C CA . LYS A 1 480 ? -42.441 -23.605 31.431 1.00 42.56 480 LYS A CA 1
ATOM 3550 C C . LYS A 1 480 ? -41.745 -22.963 30.221 1.00 42.56 480 LYS A C 1
ATOM 3552 O O . LYS A 1 480 ? -42.049 -23.313 29.081 1.00 42.56 480 LYS A O 1
ATOM 3557 N N . LYS A 1 481 ? -40.811 -22.034 30.463 1.00 47.00 481 LYS A N 1
ATOM 3558 C CA . LYS A 1 481 ? -39.950 -21.450 29.422 1.00 47.00 481 LYS A CA 1
ATOM 3559 C C . LYS A 1 481 ? -39.133 -22.567 28.767 1.00 47.00 481 LYS A C 1
ATOM 3561 O O . LYS A 1 481 ? -38.310 -23.203 29.418 1.00 47.00 481 LYS A O 1
ATOM 3566 N N . ASN A 1 482 ? -39.361 -22.803 27.477 1.00 49.19 482 ASN A N 1
ATOM 3567 C CA . ASN A 1 482 ? -38.433 -23.563 26.645 1.00 49.19 482 ASN A CA 1
ATOM 3568 C C . ASN A 1 482 ? -37.304 -22.610 26.244 1.00 49.19 482 ASN A C 1
ATOM 3570 O O . ASN A 1 482 ? -37.504 -21.768 25.370 1.00 49.19 482 ASN A O 1
ATOM 3574 N N . GLU A 1 483 ? -36.144 -22.716 26.884 1.00 62.84 483 GLU A N 1
ATOM 3575 C CA . GLU A 1 483 ? -34.974 -21.918 26.515 1.00 62.84 483 GLU A CA 1
ATOM 3576 C C . GLU A 1 483 ? -34.183 -22.607 25.397 1.00 62.84 483 GLU A C 1
ATOM 3578 O O . GLU A 1 483 ? -33.957 -23.822 25.412 1.00 62.84 483 GLU A O 1
ATOM 3583 N N . PHE A 1 484 ? -33.782 -21.809 24.408 1.00 68.25 484 PHE A N 1
ATOM 3584 C CA . PHE A 1 484 ? -32.793 -22.183 23.406 1.00 68.25 484 PHE A CA 1
ATOM 3585 C C . PHE A 1 484 ? -31.433 -21.654 23.867 1.00 68.25 484 PHE A C 1
ATOM 3587 O O . PHE A 1 484 ? -31.314 -20.473 24.183 1.00 68.25 484 PHE A O 1
ATOM 3594 N N . GLN A 1 485 ? -30.412 -22.507 23.892 1.00 77.69 485 GLN A N 1
ATOM 3595 C CA . GLN A 1 485 ? -29.052 -22.134 24.285 1.00 77.69 485 GLN A CA 1
ATOM 3596 C C . GLN A 1 485 ? -28.054 -22.456 23.171 1.00 77.69 485 GLN A C 1
ATOM 3598 O O . GLN A 1 485 ? -28.136 -23.510 22.536 1.00 77.69 485 GLN A O 1
ATOM 3603 N N . LEU A 1 486 ? -27.107 -21.545 22.937 1.00 72.75 486 LEU A N 1
ATOM 3604 C CA . LEU A 1 486 ? -26.000 -21.731 22.000 1.00 72.75 486 LEU A CA 1
ATOM 3605 C C . LEU A 1 486 ? -24.810 -22.352 22.738 1.00 72.75 486 LEU A C 1
ATOM 3607 O O . LEU A 1 486 ? -24.353 -21.797 23.735 1.00 72.75 486 LEU A O 1
ATOM 3611 N N . ILE A 1 487 ? -24.297 -23.484 22.254 1.00 79.25 487 ILE A N 1
ATOM 3612 C CA . ILE A 1 487 ? -23.196 -24.203 22.907 1.00 79.25 487 ILE A CA 1
ATOM 3613 C C . ILE A 1 487 ? -22.111 -24.538 21.883 1.00 79.25 487 ILE A C 1
ATOM 3615 O O . ILE A 1 487 ? -22.370 -25.196 20.874 1.00 79.25 487 ILE A O 1
ATOM 3619 N N . SER A 1 488 ? -20.879 -24.123 22.174 1.00 75.62 488 SER A N 1
ATOM 3620 C CA . SER A 1 488 ? -19.670 -24.587 21.489 1.00 75.62 488 SER A CA 1
ATOM 3621 C C . SER A 1 488 ? -19.127 -25.822 22.195 1.00 75.62 488 SER A C 1
ATOM 3623 O O . SER A 1 488 ? -18.869 -25.774 23.397 1.00 75.62 488 SER A O 1
ATOM 3625 N N . VAL A 1 489 ? -18.912 -26.917 21.466 1.00 77.19 489 VAL A N 1
ATOM 3626 C CA . VAL A 1 489 ? -18.382 -28.159 22.043 1.00 77.19 489 VAL A CA 1
ATOM 3627 C C . VAL A 1 489 ? -17.146 -28.670 21.335 1.00 77.19 489 VAL A C 1
ATOM 3629 O O . VAL A 1 489 ? -17.023 -28.608 20.114 1.00 77.19 489 VAL A O 1
ATOM 3632 N N . ALA A 1 490 ? -16.248 -29.234 22.137 1.00 77.25 490 ALA A N 1
ATOM 3633 C CA . ALA A 1 490 ? -15.050 -29.938 21.708 1.00 77.25 490 ALA A CA 1
ATOM 3634 C C . ALA A 1 490 ? -15.121 -31.397 22.195 1.00 77.25 490 ALA A C 1
ATOM 3636 O O . ALA A 1 490 ? -14.371 -31.793 23.083 1.00 77.25 490 ALA A O 1
ATOM 3637 N N . GLY A 1 491 ? -16.072 -32.175 21.659 1.00 76.94 491 GLY A N 1
ATOM 3638 C CA . GLY A 1 491 ? -16.188 -33.619 21.928 1.00 76.94 491 GLY A CA 1
ATOM 3639 C C . GLY A 1 491 ? -17.555 -34.120 22.407 1.00 76.94 491 GLY A C 1
ATOM 3640 O O . GLY A 1 491 ? -17.742 -35.329 22.503 1.00 76.94 491 GLY A O 1
ATOM 3641 N N . GLY A 1 492 ? -18.518 -33.235 22.677 1.00 85.25 492 GLY A N 1
ATOM 3642 C CA . GLY A 1 492 ? -19.891 -33.597 23.049 1.00 85.25 492 GLY A CA 1
ATOM 3643 C C . GLY A 1 492 ? -20.511 -32.659 24.084 1.00 85.25 492 GLY A C 1
ATOM 3644 O O . GLY A 1 492 ? -19.828 -31.782 24.607 1.00 85.25 492 GLY A O 1
ATOM 3645 N N . ILE A 1 493 ? -21.808 -32.834 24.358 1.00 83.69 493 ILE A N 1
ATOM 3646 C CA . ILE A 1 493 ? -22.592 -32.045 25.324 1.00 83.69 493 ILE A CA 1
ATOM 3647 C C . ILE A 1 493 ? -23.126 -32.983 26.409 1.00 83.69 493 ILE A C 1
ATOM 3649 O O . ILE A 1 493 ? -23.728 -34.008 26.088 1.00 83.69 493 ILE A O 1
ATOM 3653 N N . GLN A 1 494 ? -22.965 -32.624 27.684 1.00 84.25 494 GLN A N 1
ATOM 3654 C CA . GLN A 1 494 ? -23.723 -33.249 28.768 1.00 84.25 494 GLN A CA 1
ATOM 3655 C C . GLN A 1 494 ? -24.983 -32.429 29.032 1.00 84.25 494 GLN A C 1
ATOM 3657 O O . GLN A 1 494 ? -24.907 -31.229 29.293 1.00 84.25 494 GLN A O 1
ATOM 3662 N N . LEU A 1 495 ? -26.138 -33.079 28.936 1.00 81.12 495 LEU A N 1
ATOM 3663 C CA . LEU A 1 495 ? -27.431 -32.461 29.200 1.00 81.12 495 LEU A CA 1
ATOM 3664 C C . LEU A 1 495 ? -28.025 -33.078 30.467 1.00 81.12 495 LEU A C 1
ATOM 3666 O O . LEU A 1 495 ? -27.922 -34.287 30.683 1.00 81.12 495 LEU A O 1
ATOM 3670 N N . ASP A 1 496 ? -28.639 -32.237 31.294 1.00 74.62 496 ASP A N 1
ATOM 3671 C CA . ASP A 1 496 ? -29.417 -32.637 32.467 1.00 74.62 496 ASP A CA 1
ATOM 3672 C C . ASP A 1 496 ? -30.857 -32.112 32.346 1.00 74.62 496 ASP A C 1
ATOM 3674 O O . ASP A 1 496 ? -31.341 -31.308 33.142 1.00 74.62 496 ASP A O 1
ATOM 3678 N N . ALA A 1 497 ? -31.528 -32.513 31.259 1.00 74.25 497 ALA A N 1
ATOM 3679 C CA . ALA A 1 497 ? -32.907 -32.129 30.952 1.00 74.25 497 ALA A CA 1
ATOM 3680 C C . ALA A 1 497 ? -33.833 -33.347 30.910 1.00 74.25 497 ALA A C 1
ATOM 3682 O O . ALA A 1 497 ? -33.428 -34.454 30.560 1.00 74.25 497 ALA A O 1
ATOM 3683 N N . VAL A 1 498 ? -35.128 -33.132 31.156 1.00 77.06 498 VAL A N 1
ATOM 3684 C CA . VAL A 1 498 ? -36.137 -34.187 30.939 1.00 77.06 498 VAL A CA 1
ATOM 3685 C C . VAL A 1 498 ? -36.157 -34.613 29.470 1.00 77.06 498 VAL A C 1
ATOM 3687 O O . VAL A 1 498 ? -36.155 -35.805 29.179 1.00 77.06 498 VAL A O 1
ATOM 3690 N N . SER A 1 499 ? -36.099 -33.646 28.551 1.00 84.69 499 SER A N 1
ATOM 3691 C CA . SER A 1 499 ? -35.923 -33.871 27.118 1.00 84.69 499 SER A CA 1
ATOM 3692 C C . SER A 1 499 ? -35.138 -32.732 26.477 1.00 84.69 499 SER A C 1
ATOM 3694 O O . SER A 1 499 ? -35.295 -31.577 26.881 1.00 84.69 499 SER A O 1
ATOM 3696 N N . ALA A 1 500 ? -34.364 -33.031 25.437 1.00 89.19 500 ALA A N 1
ATOM 3697 C CA . ALA A 1 500 ? -33.701 -32.014 24.637 1.00 89.19 500 ALA A CA 1
ATOM 3698 C C . ALA A 1 500 ? -33.742 -32.308 23.133 1.00 89.19 500 ALA A C 1
ATOM 3700 O O . ALA A 1 500 ? -33.953 -33.441 22.692 1.00 89.19 500 ALA A O 1
ATOM 3701 N N . GLN A 1 501 ? -33.539 -31.255 22.349 1.00 92.62 501 GLN A N 1
ATOM 3702 C CA . GLN A 1 501 ? -33.272 -31.294 20.915 1.00 92.62 501 GLN A CA 1
ATOM 3703 C C . GLN A 1 501 ? -31.979 -30.525 20.649 1.00 92.62 501 GLN A C 1
ATOM 3705 O O . GLN A 1 501 ? -31.785 -29.453 21.220 1.00 92.62 501 GLN A O 1
ATOM 3710 N N . VAL A 1 502 ? -31.113 -31.053 19.786 1.00 89.44 502 VAL A N 1
ATOM 3711 C CA . VAL A 1 502 ? -29.883 -30.382 19.346 1.00 89.44 502 VAL A CA 1
ATOM 3712 C C . VAL A 1 502 ? -29.972 -30.132 17.847 1.00 89.44 502 VAL A C 1
ATOM 3714 O O . VAL A 1 502 ? -30.318 -31.036 17.081 1.00 89.44 502 VAL A O 1
ATOM 3717 N N . PHE A 1 503 ? -29.634 -28.917 17.432 1.00 91.19 503 PHE A N 1
ATOM 3718 C CA . PHE A 1 503 ? -29.626 -28.469 16.046 1.00 91.19 503 PHE A CA 1
ATOM 3719 C C . PHE A 1 503 ? -28.230 -27.978 15.655 1.00 91.19 503 PHE A C 1
ATOM 3721 O O . PHE A 1 503 ? -27.509 -27.410 16.478 1.00 91.19 503 PHE A O 1
ATOM 3728 N N . ASN A 1 504 ? -27.846 -28.178 14.395 1.00 90.06 504 ASN A N 1
ATOM 3729 C CA . ASN A 1 504 ? -26.687 -27.497 13.816 1.00 90.06 504 ASN A CA 1
ATOM 3730 C C . ASN A 1 504 ? -27.051 -26.057 13.385 1.00 90.06 504 ASN A C 1
ATOM 3732 O O . ASN A 1 504 ? -28.215 -25.657 13.429 1.00 90.06 504 ASN A O 1
ATOM 3736 N N . PHE A 1 505 ? -26.065 -25.276 12.937 1.00 84.50 505 PHE A N 1
ATOM 3737 C CA . PHE A 1 505 ? -26.274 -23.877 12.518 1.00 84.50 505 PHE A CA 1
ATOM 3738 C C . PHE A 1 505 ? -27.095 -23.718 11.236 1.00 84.50 505 PHE A C 1
ATOM 3740 O O . PHE A 1 505 ? -27.625 -22.643 10.977 1.00 84.50 505 PHE A O 1
ATOM 3747 N N . SER A 1 506 ? -27.248 -24.786 10.455 1.00 82.50 506 SER A N 1
ATOM 3748 C CA . SER A 1 506 ? -28.167 -24.816 9.316 1.00 82.50 506 SER A CA 1
ATOM 3749 C C . SER A 1 506 ? -29.622 -25.070 9.741 1.00 82.50 506 SER A C 1
ATOM 3751 O O . SER A 1 506 ? -30.488 -25.197 8.883 1.00 82.50 506 SER A O 1
ATOM 3753 N N . GLY A 1 507 ? -29.901 -25.181 11.047 1.00 86.19 507 GLY A N 1
ATOM 3754 C CA . GLY A 1 507 ? -31.232 -25.450 11.598 1.00 86.19 507 GLY A CA 1
ATOM 3755 C C . GLY A 1 507 ? -31.651 -26.922 11.542 1.00 86.19 507 GLY A C 1
ATOM 3756 O O . GLY A 1 507 ? -32.773 -27.259 11.917 1.00 86.19 507 GLY A O 1
ATOM 3757 N N . GLN A 1 508 ? -30.772 -27.826 11.101 1.00 88.62 508 GLN A N 1
ATOM 3758 C CA . GLN A 1 508 ? -31.076 -29.252 11.034 1.00 88.62 508 GLN A CA 1
ATOM 3759 C C . GLN A 1 508 ? -30.990 -29.872 12.430 1.00 88.62 508 GLN A C 1
ATOM 3761 O O . GLN A 1 508 ? -29.959 -29.776 13.099 1.00 88.62 508 GLN A O 1
ATOM 3766 N N . GLN A 1 509 ? -32.058 -30.552 12.855 1.00 94.56 509 GLN A N 1
ATOM 3767 C CA . GLN A 1 509 ? -32.060 -31.331 14.092 1.00 94.56 509 GLN A CA 1
ATOM 3768 C C . GLN A 1 509 ? -31.141 -32.544 13.922 1.00 94.56 509 GLN A C 1
ATOM 3770 O O . GLN A 1 509 ? -31.416 -33.429 13.114 1.00 94.56 509 GLN A O 1
ATOM 3775 N N . ILE A 1 510 ? -30.066 -32.593 14.699 1.00 93.19 510 ILE A N 1
ATOM 3776 C CA . ILE A 1 510 ? -29.091 -33.690 14.668 1.00 93.19 510 ILE A CA 1
ATOM 3777 C C . ILE A 1 510 ? -29.314 -34.693 15.799 1.00 93.19 510 ILE A C 1
ATOM 3779 O O . ILE A 1 510 ? -28.841 -35.822 15.718 1.00 93.19 510 ILE A O 1
ATOM 3783 N N . TRP A 1 511 ? -30.042 -34.301 16.851 1.00 93.56 511 TRP A N 1
ATOM 3784 C CA . TRP A 1 511 ? -30.327 -35.175 17.985 1.00 93.56 511 TRP A CA 1
ATOM 3785 C C . TRP A 1 511 ? -31.631 -34.781 18.702 1.00 93.56 511 TRP A C 1
ATOM 3787 O O . TRP A 1 511 ? -31.975 -33.598 18.771 1.00 93.56 511 TRP A O 1
ATOM 3797 N N . LYS A 1 512 ? -32.361 -35.767 19.245 1.00 93.25 512 LYS A N 1
ATOM 3798 C CA . LYS A 1 512 ? -33.544 -35.583 20.107 1.00 93.25 512 LYS A CA 1
ATOM 3799 C C . LYS A 1 512 ? -33.697 -36.768 21.061 1.00 93.25 512 LYS A C 1
ATOM 3801 O O . LYS A 1 512 ? -33.625 -37.911 20.618 1.00 93.25 512 LYS A O 1
ATOM 3806 N N . GLY A 1 513 ? -33.999 -36.508 22.331 1.00 89.44 513 GLY A N 1
ATOM 3807 C CA . GLY A 1 513 ? -34.230 -37.568 23.316 1.00 89.44 513 GLY A CA 1
ATOM 3808 C C . GLY A 1 513 ? -34.389 -37.067 24.751 1.00 89.44 513 GLY A C 1
ATOM 3809 O O . GLY A 1 513 ? -34.335 -35.865 25.013 1.00 89.44 513 GLY A O 1
ATOM 3810 N N . ASN A 1 514 ? -34.573 -38.009 25.676 1.00 86.12 514 ASN A N 1
ATOM 3811 C CA . ASN A 1 514 ? -34.622 -37.753 27.116 1.00 86.12 514 ASN A CA 1
ATOM 3812 C C . ASN A 1 514 ? -33.205 -37.835 27.701 1.00 86.12 514 ASN A C 1
ATOM 3814 O O . ASN A 1 514 ? -32.525 -38.833 27.484 1.00 86.12 514 ASN A O 1
ATOM 3818 N N . VAL A 1 515 ? -32.757 -36.807 28.425 1.00 73.56 515 VAL A N 1
ATOM 3819 C CA . VAL A 1 515 ? -31.334 -36.600 28.775 1.00 73.56 515 VAL A CA 1
ATOM 3820 C C . VAL A 1 515 ? -31.148 -36.246 30.243 1.00 73.56 515 VAL A C 1
ATOM 3822 O O . VAL A 1 515 ? -30.520 -35.249 30.582 1.00 73.56 515 VAL A O 1
ATOM 3825 N N . LYS A 1 516 ? -31.679 -37.055 31.158 1.00 81.44 516 LYS A N 1
ATOM 3826 C CA . LYS A 1 516 ? -31.314 -36.885 32.567 1.00 81.44 516 LYS A CA 1
ATOM 3827 C C . LYS A 1 516 ? -29.912 -37.463 32.783 1.00 81.44 516 LYS A C 1
ATOM 3829 O O . LYS A 1 516 ? -29.767 -38.679 32.893 1.00 81.44 516 LYS A O 1
ATOM 3834 N N . GLY A 1 517 ? -28.893 -36.602 32.768 1.00 75.06 517 GLY A N 1
ATOM 3835 C CA . GLY A 1 517 ? -27.489 -36.962 32.989 1.00 75.06 517 GLY A CA 1
ATOM 3836 C C . GLY A 1 517 ? -26.811 -37.715 31.837 1.00 75.06 517 GLY A C 1
ATOM 3837 O O . GLY A 1 517 ? -25.901 -38.502 32.088 1.00 75.06 517 GLY A O 1
ATOM 3838 N N . GLN A 1 518 ? -27.242 -37.516 30.587 1.00 81.56 518 GLN A N 1
ATOM 3839 C CA . GLN A 1 518 ? -26.640 -38.189 29.428 1.00 81.56 518 GLN A CA 1
ATOM 3840 C C . GLN A 1 518 ? -25.591 -37.320 28.726 1.00 81.56 518 GLN A C 1
ATOM 3842 O O . GLN A 1 518 ? -25.765 -36.112 28.561 1.00 81.56 518 GLN A O 1
ATOM 3847 N N . PHE A 1 519 ? -24.522 -37.972 28.261 1.00 85.44 519 PHE A N 1
ATOM 3848 C CA . PHE A 1 519 ? -23.521 -37.382 27.379 1.00 85.44 519 PHE A CA 1
ATOM 3849 C C . PHE A 1 519 ? -23.856 -37.685 25.918 1.00 85.44 519 PHE A C 1
ATOM 3851 O O . PHE A 1 519 ? -24.037 -38.843 25.539 1.00 85.44 519 PHE A O 1
ATOM 3858 N N . ILE A 1 520 ? -23.907 -36.645 25.091 1.00 87.75 520 ILE A N 1
ATOM 3859 C CA . ILE A 1 520 ? -24.132 -36.744 23.651 1.00 87.75 520 ILE A CA 1
ATOM 3860 C C . ILE A 1 520 ? -22.810 -36.435 22.956 1.00 87.75 520 ILE A C 1
ATOM 3862 O O . ILE A 1 520 ? -22.369 -35.285 22.940 1.00 87.75 520 ILE A O 1
ATOM 3866 N N . ALA A 1 521 ? -22.189 -37.451 22.359 1.00 89.06 521 ALA A N 1
ATOM 3867 C CA . ALA A 1 521 ? -21.004 -37.261 21.533 1.00 89.06 521 ALA A CA 1
ATOM 3868 C C . ALA A 1 521 ? -21.379 -36.485 20.261 1.00 89.06 521 ALA A C 1
ATOM 3870 O O . ALA A 1 521 ? -22.215 -36.930 19.475 1.00 89.06 521 ALA A O 1
ATOM 3871 N N . LEU A 1 522 ? -20.756 -35.324 20.064 1.00 86.38 522 LEU A N 1
ATOM 3872 C CA . LEU A 1 522 ? -20.936 -34.479 18.887 1.00 86.38 522 LEU A CA 1
ATOM 3873 C C . LEU A 1 522 ? -19.561 -34.103 18.325 1.00 86.38 522 LEU A C 1
ATOM 3875 O O . LEU A 1 522 ? -18.635 -33.867 19.110 1.00 86.38 522 LEU A O 1
ATOM 3879 N N . PRO A 1 523 ? -19.412 -34.006 16.990 1.00 86.25 523 PRO A N 1
ATOM 3880 C CA . PRO A 1 523 ? -18.221 -33.424 16.385 1.00 86.25 523 PRO A CA 1
ATOM 3881 C C . PRO A 1 523 ? -17.942 -32.027 16.944 1.00 86.25 523 PRO A C 1
ATOM 3883 O O . PRO A 1 523 ? -18.870 -31.313 17.336 1.00 86.25 523 PRO A O 1
ATOM 3886 N N . ALA A 1 524 ? -16.671 -31.622 16.951 1.00 84.44 524 ALA A N 1
ATOM 3887 C CA . ALA A 1 524 ? -16.303 -30.275 17.365 1.00 84.44 524 ALA A CA 1
ATOM 3888 C C . ALA A 1 524 ? -17.047 -29.235 16.511 1.00 84.44 524 ALA A C 1
ATOM 3890 O O . ALA A 1 524 ? -17.020 -29.299 15.281 1.00 84.44 524 ALA A O 1
ATOM 3891 N N . GLY A 1 525 ? -17.739 -28.304 17.163 1.00 87.94 525 GLY A N 1
ATOM 3892 C CA . GLY A 1 525 ? -18.603 -27.352 16.476 1.00 87.94 525 GLY A CA 1
ATOM 3893 C C . GLY A 1 525 ? -19.520 -26.586 17.419 1.00 87.94 525 GLY A C 1
ATOM 3894 O O . GLY A 1 525 ? -19.497 -26.775 18.635 1.00 87.94 525 GLY A O 1
ATOM 3895 N N . ASN A 1 526 ? -20.331 -25.712 16.832 1.00 84.50 526 ASN A N 1
ATOM 3896 C CA . ASN A 1 526 ? -21.338 -24.937 17.543 1.00 84.50 526 ASN A CA 1
ATOM 3897 C C . ASN A 1 526 ? -22.723 -25.553 17.282 1.00 84.50 526 ASN A C 1
ATOM 3899 O O . ASN A 1 526 ? -23.026 -25.933 16.148 1.00 84.50 526 ASN A O 1
ATOM 3903 N N . TYR A 1 527 ? -23.576 -25.606 18.307 1.00 88.94 527 TYR A N 1
ATOM 3904 C CA . TYR A 1 527 ? -24.922 -26.179 18.231 1.00 88.94 527 TYR A CA 1
ATOM 3905 C C .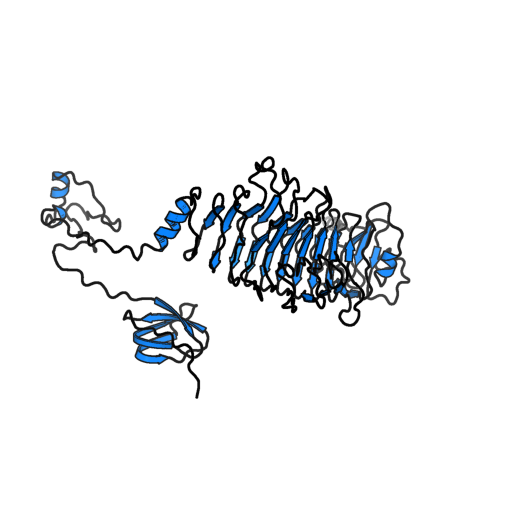 TYR A 1 527 ? -25.946 -25.335 18.993 1.00 88.94 527 TYR A C 1
ATOM 3907 O O . TYR A 1 527 ? -25.600 -24.601 19.918 1.00 88.94 527 TYR A O 1
ATOM 3915 N N . ILE A 1 528 ? -27.217 -25.473 18.617 1.00 87.31 528 ILE A N 1
ATOM 3916 C CA . ILE A 1 528 ? -28.362 -24.895 19.329 1.00 87.31 528 ILE A CA 1
ATOM 3917 C C . ILE A 1 528 ? -29.048 -26.024 20.093 1.00 87.31 528 ILE A C 1
ATOM 3919 O O . ILE A 1 528 ? -29.438 -27.026 19.494 1.00 87.31 528 ILE A O 1
ATOM 3923 N N . VAL A 1 529 ? -29.221 -25.871 21.402 1.00 85.81 529 VAL A N 1
ATOM 3924 C CA . VAL A 1 529 ? -29.910 -26.846 22.252 1.00 85.81 529 VAL A CA 1
ATOM 3925 C C . VAL A 1 529 ? -31.223 -26.265 22.749 1.00 85.81 529 VAL A C 1
ATOM 3927 O O . VAL A 1 529 ? -31.255 -25.164 23.286 1.00 85.81 529 VAL A O 1
ATOM 3930 N N . LYS A 1 530 ? -32.306 -27.028 22.604 1.00 86.75 530 LYS A N 1
ATOM 3931 C CA . LYS A 1 530 ? -33.620 -26.734 23.181 1.00 86.75 530 LYS A CA 1
ATOM 3932 C C . LYS A 1 530 ? -33.915 -27.753 24.276 1.00 86.75 530 LYS A C 1
ATOM 3934 O O . LYS A 1 530 ? -34.053 -28.933 23.959 1.00 86.75 530 LYS A O 1
ATOM 3939 N N . ALA A 1 531 ? -34.023 -27.318 25.531 1.00 82.81 531 ALA A N 1
ATOM 3940 C CA . ALA A 1 531 ? -34.254 -28.189 26.690 1.00 82.81 531 ALA A CA 1
ATOM 3941 C C . ALA A 1 531 ? -35.548 -27.815 27.437 1.00 82.81 531 ALA A C 1
ATOM 3943 O O . ALA A 1 531 ? -35.922 -26.647 27.497 1.00 82.81 531 ALA A O 1
ATOM 3944 N N . THR A 1 532 ? -36.243 -28.803 28.014 1.00 76.94 532 THR A N 1
ATOM 3945 C CA . THR A 1 532 ? -37.544 -28.606 28.697 1.00 76.94 532 THR A CA 1
ATOM 3946 C C . THR A 1 532 ? -37.460 -28.195 30.176 1.00 76.94 532 THR A C 1
ATOM 3948 O O . THR A 1 532 ? -38.502 -28.037 30.814 1.00 76.94 532 THR A O 1
ATOM 3951 N N . THR A 1 533 ? -36.265 -27.998 30.749 1.00 66.69 533 THR A N 1
ATOM 3952 C CA . THR A 1 533 ? -36.083 -27.549 32.147 1.00 66.69 533 THR A CA 1
ATOM 3953 C C . THR A 1 533 ? -34.908 -26.574 32.301 1.00 66.69 533 THR A C 1
ATOM 3955 O O . THR A 1 533 ? -33.822 -26.836 31.793 1.00 66.69 533 THR A O 1
ATOM 3958 N N . ALA A 1 534 ? -35.122 -25.484 33.049 1.00 49.62 534 ALA A N 1
ATOM 3959 C CA . ALA A 1 534 ? -34.285 -24.271 33.100 1.00 49.62 534 ALA A CA 1
ATOM 3960 C C . ALA A 1 534 ? -32.857 -24.414 33.682 1.00 49.62 534 ALA A C 1
ATOM 3962 O O . ALA A 1 534 ? -32.074 -23.479 33.589 1.00 49.62 534 ALA A O 1
ATOM 3963 N N . ASN A 1 535 ? -32.480 -25.570 34.244 1.00 52.88 535 ASN A N 1
ATOM 3964 C CA . ASN A 1 535 ? -31.171 -25.770 34.897 1.00 52.88 535 ASN A CA 1
ATOM 3965 C C . ASN A 1 535 ? -30.256 -26.779 34.169 1.00 52.88 535 ASN A C 1
ATOM 3967 O O . ASN A 1 535 ? -29.312 -27.297 34.757 1.00 52.88 535 ASN A O 1
ATOM 3971 N N . ALA A 1 536 ? -30.546 -27.105 32.907 1.00 52.69 536 ALA A N 1
ATOM 3972 C CA . ALA A 1 536 ? -30.097 -28.360 32.299 1.00 52.69 536 ALA A CA 1
ATOM 3973 C C . ALA A 1 536 ? -28.743 -28.357 31.567 1.00 52.69 536 ALA A C 1
ATOM 3975 O O . ALA A 1 536 ? -28.345 -29.401 31.045 1.00 52.69 536 ALA A O 1
ATOM 3976 N N . VAL A 1 537 ? -28.042 -27.227 31.463 1.00 53.44 537 VAL A N 1
ATOM 3977 C CA . VAL A 1 537 ? -26.819 -27.147 30.648 1.00 53.44 537 VAL A CA 1
ATOM 3978 C C . VAL A 1 537 ? -25.649 -26.692 31.506 1.00 53.44 537 VAL A C 1
ATOM 3980 O O . VAL A 1 537 ? -25.436 -25.502 31.729 1.00 53.44 537 VAL A O 1
ATOM 3983 N N . GLN A 1 538 ? -24.864 -27.656 31.985 1.00 56.28 538 GLN A N 1
ATOM 3984 C CA . GLN A 1 538 ? -23.548 -27.378 32.549 1.00 56.28 538 GLN A CA 1
ATOM 3985 C C . GLN A 1 538 ? -22.500 -27.495 31.445 1.00 56.28 538 GLN A C 1
ATOM 3987 O O . GLN A 1 538 ? -22.336 -28.541 30.820 1.00 56.28 538 GLN A O 1
ATOM 3992 N N . ASN A 1 539 ? -21.786 -26.400 31.199 1.00 48.62 539 ASN A N 1
ATOM 3993 C CA . ASN A 1 539 ? -20.706 -26.352 30.226 1.00 48.62 539 ASN A CA 1
ATOM 3994 C C . ASN A 1 539 ? -19.481 -27.068 30.822 1.00 48.62 539 ASN A C 1
ATOM 3996 O O . ASN A 1 539 ? -18.729 -26.481 31.601 1.00 48.62 539 ASN A O 1
ATOM 4000 N N . ILE A 1 540 ? -19.300 -28.359 30.526 1.00 47.31 540 ILE A N 1
ATOM 4001 C CA . ILE A 1 540 ? -18.149 -29.120 31.030 1.00 47.31 540 ILE A CA 1
ATOM 4002 C C . ILE A 1 540 ? -16.94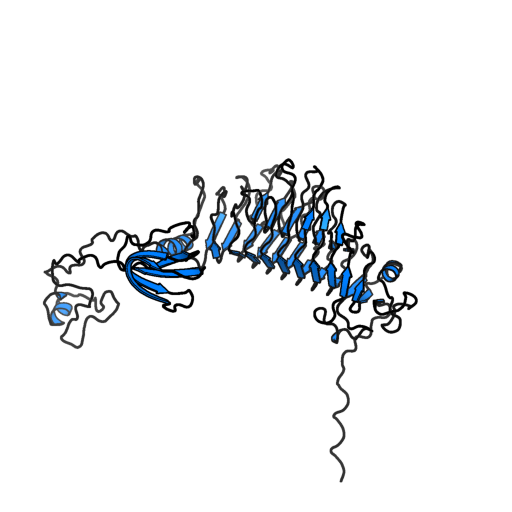0 -28.802 30.153 1.00 47.31 540 ILE A C 1
ATOM 4004 O O . ILE A 1 540 ? -16.669 -29.445 29.138 1.00 47.31 540 ILE A O 1
ATOM 4008 N N . GLY A 1 541 ? -16.204 -27.768 30.552 1.00 42.44 541 GLY A N 1
ATOM 4009 C CA . GLY A 1 541 ? -14.880 -27.490 30.019 1.00 42.44 541 GLY A CA 1
ATOM 4010 C C . GLY A 1 541 ? -13.934 -28.654 30.325 1.00 42.44 541 GLY A C 1
ATOM 4011 O O . GLY A 1 541 ? -13.566 -28.855 31.477 1.00 42.44 541 GLY A O 1
ATOM 4012 N N . LYS A 1 542 ? -13.510 -29.350 29.261 1.00 39.69 542 LYS A N 1
ATOM 4013 C CA . LYS A 1 542 ? -12.561 -30.482 29.198 1.00 39.69 542 LYS A CA 1
ATOM 4014 C C . LYS A 1 542 ? -13.121 -31.849 29.609 1.00 39.69 542 LYS A C 1
ATOM 4016 O O . LYS A 1 542 ? -13.037 -32.265 30.759 1.00 39.69 542 LYS A O 1
ATOM 4021 N N . VAL A 1 543 ? -13.527 -32.618 28.599 1.00 34.34 543 VAL A N 1
ATOM 4022 C CA . VAL A 1 543 ? -13.489 -34.084 28.651 1.00 34.34 543 VAL A CA 1
ATOM 4023 C C . VAL A 1 543 ? -12.054 -34.511 28.331 1.00 34.34 543 VAL A C 1
ATOM 4025 O O . VAL A 1 543 ? -11.601 -34.383 27.195 1.00 34.34 543 VAL A O 1
ATOM 4028 N N . SER A 1 544 ? -11.304 -34.980 29.328 1.00 30.72 544 SER A N 1
ATOM 4029 C CA . SER A 1 544 ? -10.084 -35.751 29.076 1.00 30.72 544 SER A CA 1
ATOM 4030 C C . SER A 1 544 ? -10.488 -37.112 28.514 1.00 30.72 544 SER A C 1
ATOM 4032 O O . SER A 1 544 ? -11.086 -37.923 29.217 1.00 30.72 544 SER A O 1
ATOM 4034 N N . VAL A 1 545 ? -10.183 -37.339 27.237 1.00 28.39 545 VAL A N 1
ATOM 4035 C CA . VAL A 1 545 ? -10.328 -38.644 26.582 1.00 28.39 545 VAL A CA 1
ATOM 4036 C C . VAL A 1 545 ? -9.359 -39.620 27.260 1.00 28.39 545 VAL A C 1
ATOM 4038 O O . VAL A 1 545 ? -8.169 -39.317 27.362 1.00 28.39 545 VAL A O 1
ATOM 4041 N N . LYS A 1 546 ? -9.872 -40.746 27.765 1.00 29.77 546 LYS A N 1
ATOM 4042 C CA . LYS A 1 546 ? -9.065 -41.940 28.046 1.00 29.77 546 LYS A CA 1
ATOM 4043 C C . LYS A 1 546 ? -9.022 -42.814 26.808 1.00 29.77 546 LYS A C 1
ATOM 4045 O O . LYS A 1 546 ? -10.096 -42.940 26.177 1.00 29.77 546 LYS A O 1
#

Secondary structure (DSSP, 8-state):
---S----SS----------TT-EEE-TTSS-S-S-SSSSTT-BSSHHHHHHSPPPSS-EEEEEESEEE-S------SSEEEEEEEPTT---GGG--TTTS-EEEE--TTT--S---EEE-SS--EEESEEEES-EEEETT-EEEEEEETT-EEES-EEES-EEEEEE-S--EEEEEE-BTTB--EEES-EEES-EEE--S-------SSEEEES-EEEES-EEES-EEE---TTS-S-S-B-SEEEE--SS-S-PPPEEEES-EEES-EESSBSSEEEE--S----TT--EEEES-EEES-EESS-TT-SEEEE-TT----GGG-----SEEEEEEEEES-BS-B-----TT----EEEEEEEE-S-BB----SSEEEEESS-S---B--S---TT----HHHHHHHHTTSGGG-----------TT-GGGT--STHHHHHHT----B-TTS-BSEETTTEE---TT--SS----------EEEEEEESS-EEEEEEEEEEE-TTS-EEEEEEEEEEEE---SEEEEEEESSTT-B---------

Foldseek 3Di:
DDDDDDDPDDDPPPVQVPFDQPAFEEALPDPAQQFPRRALVRHGNACVVVQVDDADPAAHEYEYWADEHADAPPADLHNYAYEYAAHHSGDGPVRRDLVVTAHEYAPPPPVDQPAREHAHAHEQYEAESYEFERFHDAAAPTQSGYEHEFNHEYYNYEQAHREYECQHAEEYENYEYAYDQPGAYEYEHYEWEHFEYDYPHLDQYAYAQHYEYELHYEYELYEQAHTEYCPVDPPNPPRDKEASYEYEYDPPDLGRAEHHAYQYEHEHAEIQAAGHYEYAYAEDRLQVDYAYARENYEYEHGEHDHYLRWHYEHHHDHYPDPVVSQPDQHHYEHENYEYYNTPRAEHAADPQDHRAAHEHEYADDDDEYDHDNDQHYAYAYDHDADHDYDDDDDDPHDDHDCVRVVVNVVSPCVPPPPPCPPLADPLPDCLLDVLACVSCVVVVPPDQADPVGHGQDDPHGGGNPDPVYDNDDDDPDPPQDFDKDKDFDDFWFQWQAQWKWKAAPVRHTPDIDGHRGDTGTDHGHMIIMTGRHDPIGDRPDDDDDD

Sequence (546 aa):
MKKLLLTFMAVCISAAMFAQTGDYFVDASRDDDSGAGTSWATARKTFTQVNALSNPTSFKNVFVAQGTYTKQFTGSTKRLNFYGGFPAGGGDFSARNWKIYPTIIDGNYPTNISASTLSFSTYPIIFDGFIVQNCYATTSEKGSGIKISNDGTVSNCIIRGCVSDPSNGNGASAVLLVASSSKIPKLINCEIYGNYTVSTGMYRTYNGNSVNILDGGTVQNCKIYNNSNLFTDPNSGNLGGDGAIYIRNNTVEPLMNDVNVINNVVFNNSAKNCSGIFISLNQTVDYTTKKINIVNNTFANNKAITGNEGFLKVSLSDIALDAAVNTSPDKININNNIFWGNKDVAVATVPTASIAKTTFTYNAIEGSISGLNASNISLSATNETNVKFTLPSITTGCSITKSVIDNLISADENSATIQATNWSISGTSACVNAGSTAALTATGITVTTDFAGNDRIFGTTSIDIGAYETSGTTAVETTKKNEFQLISVAGGIQLDAVSAQVFNFSGQQIWKGNVKGQFIALPAGNYIVKATTANAVQNIGKVSVK